Protein AF-A8Y2D6-F1 (afdb_monomer_lite)

InterPro domains:
  IPR010695 Fas apoptotic inhibitory molecule 1 [PF06905] (280-312)
  IPR010695 Fas apoptotic inhibitory molecule 1 [PF06905] (313-385)
  IPR010695 Fas apoptotic inhibitory molecule 1 [PTHR13088] (34-388)
  IPR032675 Leucine-rich repeat domain superfamily [G3DSA:3.80.10.10] (4-264)
  IPR038513 FAIM1 domain superfamily [G3DSA:2.40.128.180] (277-313)
  IPR038513 FAIM1 domain superfamily [G3DSA:2.40.128.180] (314-345)
  IPR038513 FAIM1 domain superfamily [G3DSA:2.40.128.180] (352-388)

Radius of gyration: 29.2 Å; chains: 1; bounding box: 68×66×88 Å

Structure (mmCIF, N/CA/C/O backbone):
data_AF-A8Y2D6-F1
#
_entry.id   AF-A8Y2D6-F1
#
loop_
_atom_site.group_PDB
_atom_site.id
_atom_site.type_symbol
_atom_site.label_atom_id
_atom_site.label_alt_id
_atom_site.label_comp_id
_atom_site.label_asym_id
_atom_site.label_entity_id
_atom_site.label_seq_id
_atom_site.pdbx_PDB_ins_code
_atom_site.Cartn_x
_atom_site.Cartn_y
_atom_site.Cartn_z
_atom_site.occupancy
_atom_site.B_iso_or_equiv
_atom_site.auth_seq_id
_atom_site.auth_comp_id
_atom_site.auth_asym_id
_atom_site.auth_atom_id
_atom_site.pdbx_PDB_model_num
ATOM 1 N N . MET A 1 1 ? -40.046 6.195 -6.723 1.00 42.06 1 MET A N 1
ATOM 2 C CA . MET A 1 1 ? -39.097 5.073 -6.586 1.00 42.06 1 MET A CA 1
ATOM 3 C C . MET A 1 1 ? -38.700 5.019 -5.131 1.00 42.06 1 MET A C 1
ATOM 5 O O . MET A 1 1 ? -37.934 5.872 -4.694 1.00 42.06 1 MET A O 1
ATOM 9 N N . ASP A 1 2 ? -39.287 4.095 -4.380 1.00 49.19 2 ASP A N 1
ATOM 10 C CA . ASP A 1 2 ? -38.869 3.849 -3.005 1.00 49.19 2 ASP A CA 1
ATOM 11 C C . ASP A 1 2 ? -37.436 3.321 -3.030 1.00 49.19 2 ASP A C 1
ATOM 13 O O . ASP A 1 2 ? -37.131 2.351 -3.727 1.00 49.19 2 ASP A O 1
ATOM 17 N N . LYS A 1 3 ? -36.530 4.010 -2.330 1.00 53.12 3 LYS A N 1
ATOM 18 C CA . LYS A 1 3 ? -35.171 3.511 -2.118 1.00 53.12 3 LYS A CA 1
ATOM 19 C C . LYS A 1 3 ? -35.304 2.185 -1.380 1.00 53.12 3 LYS A C 1
ATOM 21 O O . LYS A 1 3 ? -35.726 2.173 -0.227 1.00 53.12 3 LYS A O 1
ATOM 26 N N . ILE A 1 4 ? -34.939 1.088 -2.037 1.00 55.44 4 ILE A N 1
ATOM 27 C CA . ILE A 1 4 ? -34.715 -0.193 -1.371 1.00 55.44 4 ILE A CA 1
ATOM 28 C C . ILE A 1 4 ? -33.608 0.062 -0.344 1.00 55.44 4 ILE A C 1
ATOM 30 O O . ILE A 1 4 ? -32.450 0.267 -0.705 1.00 55.44 4 ILE A O 1
ATOM 34 N N . VAL A 1 5 ? -33.982 0.160 0.930 1.00 65.94 5 VAL A N 1
ATOM 35 C CA . VAL A 1 5 ? -33.025 0.299 2.026 1.00 65.94 5 VAL A CA 1
ATOM 36 C C . VAL A 1 5 ? -32.521 -1.099 2.338 1.00 65.94 5 VAL A C 1
ATOM 38 O O . VAL A 1 5 ? -33.260 -1.929 2.864 1.00 65.94 5 VAL A O 1
ATOM 41 N N . THR A 1 6 ? -31.267 -1.369 1.993 1.00 72.50 6 THR A N 1
ATOM 42 C CA . THR A 1 6 ? -30.584 -2.589 2.422 1.00 72.50 6 THR A CA 1
ATOM 43 C C . THR A 1 6 ? -30.516 -2.596 3.947 1.00 72.50 6 THR A C 1
ATOM 45 O O . THR A 1 6 ? -30.062 -1.624 4.558 1.00 72.50 6 THR A O 1
ATOM 48 N N . LEU A 1 7 ? -31.006 -3.668 4.572 1.00 78.81 7 LEU A N 1
ATOM 49 C CA . LEU A 1 7 ? -30.973 -3.809 6.023 1.00 78.81 7 LEU A CA 1
ATOM 50 C C . LEU A 1 7 ? -29.510 -3.903 6.481 1.00 78.81 7 LEU A C 1
ATOM 52 O O . LEU A 1 7 ? -28.763 -4.743 5.981 1.00 78.81 7 LEU A O 1
ATOM 56 N N . LYS A 1 8 ? -29.107 -3.050 7.426 1.00 83.25 8 LYS A N 1
ATOM 57 C CA . LYS A 1 8 ? -27.798 -3.164 8.080 1.00 83.25 8 LYS A CA 1
ATOM 58 C C . LYS A 1 8 ? -27.730 -4.443 8.908 1.00 83.25 8 LYS A C 1
ATOM 60 O O . LYS A 1 8 ? -28.755 -4.920 9.405 1.00 83.25 8 LYS A O 1
ATOM 65 N N . SER A 1 9 ? -26.527 -4.980 9.086 1.00 87.50 9 SER A N 1
ATOM 66 C CA . SER A 1 9 ? -26.331 -6.130 9.969 1.00 87.50 9 SER A CA 1
ATOM 67 C C . SER A 1 9 ? -26.685 -5.773 11.421 1.00 87.50 9 SER A C 1
ATOM 69 O O . SER A 1 9 ? -26.609 -4.613 11.835 1.00 87.50 9 SER A O 1
ATOM 71 N N . LEU A 1 10 ? -27.058 -6.770 12.233 1.00 86.88 10 LEU A N 1
ATOM 72 C CA . LEU A 1 10 ? -27.317 -6.545 13.663 1.00 86.88 10 LEU A CA 1
ATOM 73 C C . LEU A 1 10 ? -26.086 -5.968 14.381 1.00 86.88 10 LEU A C 1
ATOM 75 O O . LEU A 1 10 ? -26.247 -5.126 15.263 1.00 86.88 10 LEU A O 1
ATOM 79 N N . LYS A 1 11 ? -24.874 -6.368 13.965 1.00 87.38 11 LYS A N 1
ATOM 80 C CA . LYS A 1 11 ? -23.608 -5.817 14.472 1.00 87.38 11 LYS A CA 1
ATOM 81 C C . LYS A 1 11 ? -23.520 -4.314 14.198 1.00 87.38 11 LYS A C 1
ATOM 83 O O . LYS A 1 11 ? -23.340 -3.533 15.126 1.00 87.38 11 LYS A O 1
ATOM 88 N N . GLU A 1 12 ? -23.720 -3.900 12.947 1.00 84.94 12 GLU A N 1
ATOM 89 C CA . GLU A 1 12 ? -23.679 -2.482 12.560 1.00 84.94 12 GLU A CA 1
ATOM 90 C C . GLU A 1 12 ? -24.721 -1.645 13.306 1.00 84.94 12 GLU A C 1
ATOM 92 O O . GLU A 1 12 ? -24.427 -0.539 13.759 1.00 84.94 12 GLU A O 1
ATOM 97 N N . LEU A 1 13 ? -25.943 -2.166 13.461 1.00 87.75 13 LEU A N 1
ATOM 98 C CA . LEU A 1 13 ? -26.998 -1.480 14.207 1.00 87.75 13 LEU A CA 1
ATOM 99 C C . LEU A 1 13 ? -26.642 -1.321 15.689 1.00 87.75 13 LEU A C 1
ATOM 101 O O . LEU A 1 13 ? -26.887 -0.256 16.257 1.00 87.75 13 LEU A O 1
ATOM 105 N N . ALA A 1 14 ? -26.052 -2.347 16.306 1.00 88.69 14 ALA A N 1
ATOM 106 C CA . ALA A 1 14 ? -25.609 -2.292 17.694 1.00 88.69 14 ALA A CA 1
ATOM 107 C C . ALA A 1 14 ? -24.503 -1.246 17.898 1.00 88.69 14 ALA A C 1
ATOM 109 O O . ALA A 1 14 ? -24.582 -0.458 18.841 1.00 88.69 14 ALA A O 1
ATOM 110 N N . ILE A 1 15 ? -23.521 -1.182 16.995 1.00 88.50 15 ILE A N 1
ATOM 111 C CA . ILE A 1 15 ? -22.441 -0.184 17.038 1.00 88.50 15 ILE A CA 1
ATOM 112 C C . ILE A 1 15 ? -23.008 1.230 16.896 1.00 88.50 15 ILE A C 1
ATOM 114 O O . ILE A 1 15 ? -22.727 2.087 17.731 1.00 88.50 15 ILE A O 1
ATOM 118 N N . LEU A 1 16 ? -23.879 1.466 15.909 1.00 88.62 16 LEU A N 1
ATOM 119 C CA . LEU A 1 16 ? -24.528 2.769 15.711 1.00 88.62 16 LEU A CA 1
ATOM 120 C C . LEU A 1 16 ? -25.303 3.219 16.952 1.00 88.62 16 LEU A C 1
ATOM 122 O O . LEU A 1 16 ? -25.159 4.352 17.409 1.00 88.62 16 LEU A O 1
ATOM 126 N N . LYS A 1 17 ? -26.107 2.320 17.530 1.00 89.75 17 LYS A N 1
ATOM 127 C CA . LYS A 1 17 ? -26.878 2.618 18.744 1.00 89.75 17 LYS A CA 1
ATOM 128 C C . LYS A 1 17 ? -25.982 2.868 19.952 1.00 89.75 17 LYS A C 1
ATOM 130 O O . LYS A 1 17 ? -26.306 3.723 20.775 1.00 89.75 17 LYS A O 1
ATOM 135 N N . SER A 1 18 ? -24.855 2.169 20.040 1.00 90.38 18 SER A N 1
ATOM 136 C CA . SER A 1 18 ? -23.877 2.361 21.111 1.00 90.38 18 SER A CA 1
ATOM 137 C C . SER A 1 18 ? -23.167 3.709 20.977 1.00 90.38 18 SER A C 1
ATOM 139 O O . SER A 1 18 ? -23.034 4.416 21.972 1.00 90.38 18 SER A O 1
ATOM 141 N N . ALA A 1 19 ? -22.802 4.125 19.760 1.00 88.69 19 ALA A N 1
ATOM 142 C CA . ALA A 1 19 ? -22.221 5.444 19.507 1.00 88.69 19 ALA A CA 1
ATOM 143 C C . ALA A 1 19 ? -23.198 6.568 19.892 1.00 88.69 19 ALA A C 1
ATOM 145 O O . ALA A 1 19 ? -22.827 7.487 20.623 1.00 88.69 19 ALA A O 1
ATOM 146 N N . GLU A 1 20 ? -24.471 6.460 19.486 1.00 88.19 20 GLU A N 1
ATOM 147 C CA . GLU A 1 20 ? -25.528 7.406 19.878 1.00 88.19 20 GLU A CA 1
ATOM 148 C C . GLU A 1 20 ? -25.687 7.494 21.407 1.00 88.19 20 GLU A C 1
ATOM 150 O O . GLU A 1 20 ? -25.809 8.589 21.964 1.00 88.19 20 GLU A O 1
ATOM 155 N N . ALA A 1 21 ? -25.697 6.348 22.095 1.00 89.44 21 ALA A N 1
ATOM 156 C CA . ALA A 1 21 ? -25.827 6.291 23.548 1.00 89.44 21 ALA A CA 1
ATOM 157 C C . ALA A 1 21 ? -24.596 6.884 24.255 1.00 89.44 21 ALA A C 1
ATOM 159 O O . ALA A 1 21 ? -24.742 7.632 25.225 1.00 89.44 21 ALA A O 1
ATOM 160 N N . PHE A 1 22 ? -23.389 6.612 23.751 1.00 88.00 22 PHE A N 1
ATOM 161 C CA . PHE A 1 22 ? -22.145 7.164 24.287 1.00 88.00 22 PHE A CA 1
ATOM 162 C C . PHE A 1 22 ? -22.084 8.689 24.120 1.00 88.00 22 PHE A C 1
ATOM 164 O O . PHE A 1 22 ? -21.691 9.412 25.040 1.00 88.00 22 PHE A O 1
ATOM 171 N N . GLN A 1 23 ? -22.528 9.207 22.972 1.00 84.69 23 GLN A N 1
ATOM 172 C CA . GLN A 1 23 ? -22.612 10.649 22.728 1.00 84.69 23 GLN A CA 1
ATOM 173 C C . GLN A 1 23 ? -23.565 11.351 23.692 1.00 84.69 23 GLN A C 1
ATOM 175 O O . GLN A 1 23 ? -23.246 12.426 24.195 1.00 84.69 23 GLN A O 1
ATOM 180 N N . LYS A 1 24 ? -24.704 10.720 23.993 1.00 87.25 24 LYS A N 1
ATOM 181 C CA . LYS A 1 24 ? -25.685 11.210 24.972 1.00 87.25 24 LYS A CA 1
ATOM 182 C C . LYS A 1 24 ? -25.255 10.987 26.427 1.00 87.25 24 LYS A C 1
ATOM 184 O O . LYS A 1 24 ? -26.062 11.218 27.325 1.00 87.25 24 LYS A O 1
ATOM 189 N N . SER A 1 25 ? -24.029 10.513 26.665 1.00 86.69 25 SER A N 1
ATOM 190 C CA . SER A 1 25 ? -23.502 10.168 27.991 1.00 86.69 25 SER A CA 1
ATOM 191 C C . SER A 1 25 ? -24.373 9.151 28.745 1.00 86.69 25 SER A C 1
ATOM 193 O O . SER A 1 25 ? -24.434 9.163 29.970 1.00 86.69 25 SER A O 1
ATOM 195 N N . GLN A 1 26 ? -25.072 8.276 28.015 1.00 88.50 26 GLN A N 1
ATOM 196 C CA . GLN A 1 26 ? -25.949 7.248 28.588 1.00 88.50 26 GLN A CA 1
ATOM 197 C C . GLN A 1 26 ? -25.194 5.966 28.941 1.00 88.50 26 GLN A C 1
ATOM 199 O O . GLN A 1 26 ? -25.689 5.159 29.723 1.00 88.50 26 GLN A O 1
ATOM 204 N N . ILE A 1 27 ? -24.012 5.773 28.355 1.00 86.81 27 ILE A N 1
ATOM 205 C CA . ILE A 1 27 ? -23.152 4.616 28.590 1.00 86.81 27 ILE A CA 1
ATOM 206 C C . ILE A 1 27 ? -21.699 5.056 28.774 1.00 86.81 27 ILE A C 1
ATOM 208 O O . ILE A 1 27 ? -21.283 6.099 28.270 1.00 86.81 27 ILE A O 1
ATOM 212 N N . GLN A 1 28 ? -20.932 4.212 29.458 1.00 84.62 28 GLN A N 1
ATOM 213 C CA . GLN A 1 28 ? -19.470 4.210 29.448 1.00 84.62 28 GLN A CA 1
ATOM 214 C C . GLN A 1 28 ? -18.995 2.922 28.779 1.00 84.62 28 GLN A C 1
ATOM 216 O O . GLN A 1 28 ? -19.710 1.917 28.793 1.00 84.62 28 GLN A O 1
ATOM 221 N N . ILE A 1 29 ? -17.799 2.950 28.205 1.00 83.31 29 ILE A N 1
ATOM 222 C CA . ILE A 1 29 ? -17.162 1.802 27.566 1.00 83.31 29 ILE A CA 1
ATOM 223 C C . ILE A 1 29 ? -16.024 1.368 28.491 1.00 83.31 29 ILE A C 1
ATOM 225 O O . ILE A 1 29 ? -14.977 2.013 28.520 1.00 83.31 29 ILE A O 1
ATOM 229 N N . PRO A 1 30 ? -16.204 0.304 29.294 1.00 76.12 30 PRO A N 1
ATOM 230 C CA . PRO A 1 30 ? -15.144 -0.149 30.178 1.00 76.12 30 PRO A CA 1
ATOM 231 C C . PRO A 1 30 ? -13.952 -0.660 29.365 1.00 76.12 30 PRO A C 1
ATOM 233 O O . PRO A 1 30 ? -14.127 -1.353 28.357 1.00 76.12 30 PRO A O 1
ATOM 236 N N . ALA A 1 31 ? -12.742 -0.377 29.845 1.00 75.62 31 ALA A N 1
ATOM 237 C CA . ALA A 1 31 ? -11.515 -0.860 29.226 1.00 75.62 31 ALA A CA 1
ATOM 238 C C . ALA A 1 31 ? -11.544 -2.391 29.032 1.00 75.62 31 ALA A C 1
ATOM 240 O O . ALA A 1 31 ? -11.949 -3.144 29.921 1.00 75.62 31 ALA A O 1
ATOM 241 N N . GLY A 1 32 ? -11.127 -2.850 27.849 1.00 77.31 32 GLY A N 1
ATOM 242 C CA . GLY A 1 32 ? -11.035 -4.275 27.511 1.00 77.31 32 GLY A CA 1
ATOM 243 C C . GLY A 1 32 ? -12.366 -4.984 27.233 1.00 77.31 32 GLY A C 1
ATOM 244 O O . GLY A 1 32 ? -12.372 -6.205 27.092 1.00 77.31 32 GLY A O 1
ATOM 245 N N . LYS A 1 33 ? -13.498 -4.265 27.163 1.00 84.88 33 LYS A N 1
ATOM 246 C CA . LYS A 1 33 ? -14.797 -4.859 26.786 1.00 84.88 33 LYS A CA 1
ATOM 247 C C . LYS A 1 33 ? -15.031 -4.963 25.286 1.00 84.88 33 LYS A C 1
ATOM 249 O O . LYS A 1 33 ? -15.817 -5.812 24.879 1.00 84.88 33 LYS A O 1
ATOM 254 N N . LEU A 1 34 ? -14.380 -4.111 24.505 1.00 86.56 34 LEU A N 1
ATOM 255 C CA . LEU A 1 34 ? -14.413 -4.146 23.049 1.00 86.56 34 LEU A CA 1
ATOM 256 C C . LEU A 1 34 ? -13.089 -4.704 22.535 1.00 86.56 34 LEU A C 1
ATOM 258 O O . LEU A 1 34 ? -12.034 -4.412 23.105 1.00 86.56 34 LEU A O 1
ATOM 262 N N . THR A 1 35 ? -13.152 -5.476 21.453 1.00 89.75 35 THR A N 1
ATOM 263 C CA . THR A 1 35 ? -11.973 -5.762 20.624 1.00 89.75 35 THR A CA 1
ATOM 264 C C . THR A 1 35 ? -11.423 -4.466 20.018 1.00 89.75 35 THR A C 1
ATOM 266 O O . THR A 1 35 ? -12.117 -3.446 19.988 1.00 89.75 35 THR A O 1
ATOM 269 N N . ASN A 1 36 ? -10.181 -4.480 19.526 1.00 89.25 36 ASN A N 1
ATOM 270 C CA . ASN A 1 36 ? -9.583 -3.299 18.894 1.00 89.25 36 ASN A CA 1
ATOM 271 C C . ASN A 1 36 ? -10.408 -2.844 17.679 1.00 89.25 36 ASN A C 1
ATOM 273 O O . ASN A 1 36 ? -10.658 -1.652 17.510 1.00 89.25 36 ASN A O 1
ATOM 277 N N . GLU A 1 37 ? -10.885 -3.794 16.873 1.00 89.62 37 GLU A N 1
ATOM 278 C CA . GLU A 1 37 ? -11.746 -3.543 15.720 1.00 89.62 37 GLU A CA 1
ATOM 279 C C . GLU A 1 37 ? -13.065 -2.886 16.134 1.00 89.62 37 GLU A C 1
ATOM 281 O O . GLU A 1 37 ? -13.432 -1.856 15.579 1.00 89.62 37 GLU A O 1
ATOM 286 N N . GLU A 1 38 ? -13.753 -3.421 17.146 1.00 90.00 38 GLU A N 1
ATOM 287 C CA . GLU A 1 38 ? -14.998 -2.828 17.649 1.00 90.00 38 GLU A CA 1
ATOM 288 C C . GLU A 1 38 ? -14.775 -1.441 18.267 1.00 90.00 38 GLU A C 1
ATOM 290 O O . GLU A 1 38 ? -15.635 -0.572 18.133 1.00 90.00 38 GLU A O 1
ATOM 295 N N . ASN A 1 39 ? -13.633 -1.218 18.929 1.00 90.62 39 ASN A N 1
ATOM 296 C CA . ASN A 1 39 ? -13.266 0.075 19.509 1.00 90.62 39 ASN A CA 1
ATOM 297 C C . ASN A 1 39 ? -13.107 1.140 18.409 1.00 90.62 39 ASN A C 1
ATOM 299 O O . ASN A 1 39 ? -13.708 2.212 18.498 1.00 90.62 39 ASN A O 1
ATOM 303 N N . ASN A 1 40 ? -12.373 0.803 17.342 1.00 90.62 40 ASN A N 1
ATOM 304 C CA . ASN A 1 40 ? -12.192 1.666 16.175 1.00 90.62 40 ASN A CA 1
ATOM 305 C C . ASN A 1 40 ? -13.522 1.897 15.430 1.00 90.62 40 ASN A C 1
ATOM 307 O O . ASN A 1 40 ? -13.887 3.045 15.187 1.00 90.62 40 ASN A O 1
ATOM 311 N N . GLU A 1 41 ? -14.283 0.833 15.125 1.00 90.25 41 GLU A N 1
ATOM 312 C CA . GLU A 1 41 ? -15.580 0.926 14.429 1.00 90.25 41 GLU A CA 1
ATOM 313 C C . GLU A 1 41 ? -16.559 1.825 15.197 1.00 90.25 41 GLU A C 1
ATOM 315 O O . GLU A 1 41 ? -17.234 2.668 14.605 1.00 90.25 41 GLU A O 1
ATOM 320 N N . LEU A 1 42 ? -16.629 1.676 16.524 1.00 89.75 42 LEU A N 1
ATOM 321 C CA . LEU A 1 42 ? -17.483 2.500 17.373 1.00 89.75 42 LEU A CA 1
ATOM 322 C C . LEU A 1 42 ? -17.061 3.970 17.352 1.00 89.75 42 LEU A C 1
ATOM 324 O O . LEU A 1 42 ? -17.930 4.835 17.241 1.00 89.75 42 LEU A O 1
ATOM 328 N N . PHE A 1 43 ? -15.757 4.249 17.438 1.00 88.81 43 PHE A N 1
ATOM 329 C CA . PHE A 1 43 ? -15.225 5.610 17.396 1.00 88.81 43 PHE A CA 1
ATOM 330 C C . PHE A 1 43 ? -15.531 6.304 16.063 1.00 88.81 43 PHE A C 1
ATOM 332 O O . PHE A 1 43 ? -15.957 7.457 16.054 1.00 88.81 43 PHE A O 1
ATOM 339 N N . GLU A 1 44 ? -15.402 5.596 14.938 1.00 87.56 44 GLU A N 1
ATOM 340 C CA . GLU A 1 44 ? -15.719 6.123 13.603 1.00 87.56 44 GLU A CA 1
ATOM 341 C C . GLU A 1 44 ? -17.200 6.508 13.437 1.00 87.56 44 GLU A C 1
ATOM 343 O O . GLU A 1 44 ? -17.524 7.404 12.654 1.00 87.56 44 GLU A O 1
ATOM 348 N N . GLN A 1 45 ? -18.112 5.873 14.186 1.00 86.75 45 GLN A N 1
ATOM 349 C CA . GLN A 1 45 ? -19.538 6.221 14.169 1.00 86.75 45 GLN A CA 1
ATOM 350 C C . GLN A 1 45 ? -19.884 7.455 15.013 1.00 86.75 45 GLN A C 1
ATOM 352 O O . GLN A 1 45 ? -21.046 7.863 15.024 1.00 86.75 45 GLN A O 1
ATOM 357 N N . ILE A 1 46 ? -18.929 8.058 15.724 1.00 84.00 46 ILE A N 1
ATOM 358 C CA . ILE A 1 46 ? -19.160 9.253 16.539 1.00 84.00 46 ILE A CA 1
ATOM 359 C C . ILE A 1 46 ? -19.015 10.499 15.643 1.00 84.00 46 ILE A C 1
ATOM 361 O O . ILE A 1 46 ? -17.900 10.834 15.243 1.00 84.00 46 ILE A O 1
ATOM 365 N N . PRO A 1 47 ? -20.109 11.229 15.321 1.00 67.00 47 PRO A N 1
ATOM 366 C CA . PRO A 1 47 ? -20.050 12.472 14.560 1.00 67.00 47 PRO A CA 1
ATOM 367 C C . PRO A 1 47 ? -18.962 13.454 15.016 1.00 67.00 47 PRO A C 1
ATOM 369 O O . PRO A 1 47 ? -18.797 13.705 16.208 1.00 67.00 47 PRO A O 1
ATOM 372 N N . ALA A 1 48 ? -18.314 14.095 14.037 1.00 60.41 48 ALA A N 1
ATOM 373 C CA . ALA A 1 48 ? -17.142 14.968 14.176 1.00 60.41 48 ALA A CA 1
ATOM 374 C C . ALA A 1 48 ? -17.349 16.295 14.950 1.00 60.41 48 ALA A C 1
ATOM 376 O O . ALA A 1 48 ? -16.527 17.208 14.854 1.00 60.41 48 ALA A O 1
ATOM 377 N N . HIS A 1 49 ? -18.436 16.447 15.708 1.00 56.53 49 HIS A N 1
ATOM 378 C CA . HIS A 1 49 ? -18.657 17.609 16.570 1.00 56.53 49 HIS A CA 1
ATOM 379 C C . HIS A 1 49 ? -17.908 17.424 17.897 1.00 56.53 49 HIS A C 1
ATOM 381 O O . HIS A 1 49 ? -18.501 17.207 18.951 1.00 56.53 49 HIS A O 1
ATOM 387 N N . PHE A 1 50 ? -16.580 17.478 17.826 1.00 63.09 50 PHE A N 1
ATOM 388 C CA . PHE A 1 50 ? -15.709 17.437 18.995 1.00 63.09 50 PHE A CA 1
ATOM 389 C C . PHE A 1 50 ? -15.743 18.791 19.724 1.00 63.09 50 PHE A C 1
ATOM 391 O O . PHE A 1 50 ? -15.473 19.832 19.124 1.00 63.09 50 PHE A O 1
ATOM 398 N N . SER A 1 51 ? -16.083 18.769 21.013 1.00 60.22 51 SER A N 1
ATOM 399 C CA . SER A 1 51 ? -15.865 19.862 21.968 1.00 60.22 51 SER A CA 1
ATOM 400 C C . SER A 1 51 ? -14.826 19.421 23.004 1.00 60.22 51 SER A C 1
ATOM 402 O O . SER A 1 51 ? -14.683 18.220 23.250 1.00 60.22 51 SER A O 1
ATOM 404 N N . ALA A 1 52 ? -14.145 20.373 23.648 1.00 57.97 52 ALA A N 1
ATOM 405 C CA . ALA A 1 52 ? -13.182 20.103 24.722 1.00 57.97 52 ALA A CA 1
ATOM 406 C C . ALA A 1 52 ? -13.770 19.252 25.868 1.00 57.97 52 ALA A C 1
ATOM 408 O O . ALA A 1 52 ? -13.076 18.431 26.455 1.00 57.97 52 ALA A O 1
ATOM 409 N N . GLU A 1 53 ? -15.074 19.374 26.144 1.00 61.34 53 GLU A N 1
ATOM 410 C CA . GLU A 1 53 ? -15.771 18.567 27.161 1.00 61.34 53 GLU A CA 1
ATOM 411 C C . GLU A 1 53 ? -15.824 17.068 26.823 1.00 61.34 53 GLU A C 1
ATOM 413 O O . GLU A 1 53 ? -15.970 16.230 27.711 1.00 61.34 53 GLU A O 1
ATOM 418 N N . ASN A 1 54 ? -15.696 16.706 25.545 1.00 76.75 54 ASN A N 1
ATOM 419 C CA . ASN A 1 54 ? -15.753 15.316 25.112 1.00 76.75 54 ASN A CA 1
ATOM 420 C C . ASN A 1 54 ? -14.367 14.660 25.020 1.00 76.75 54 ASN A C 1
ATOM 422 O O . ASN A 1 54 ? -14.308 13.434 25.049 1.00 76.75 54 ASN A O 1
ATOM 426 N N . SER A 1 55 ? -13.258 15.410 24.940 1.00 82.75 55 SER A N 1
ATOM 427 C CA . SER A 1 55 ? -11.936 14.808 24.698 1.00 82.75 55 SER A CA 1
ATOM 428 C C . SER A 1 55 ? -11.455 13.915 25.837 1.00 8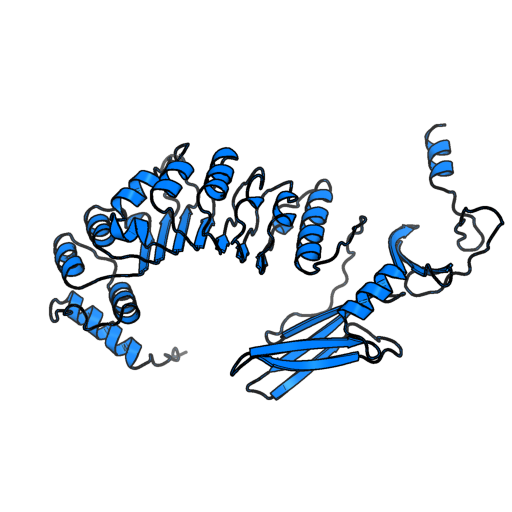2.75 55 SER A C 1
ATOM 430 O O . SER A 1 55 ? -10.956 12.825 25.577 1.00 82.75 55 SER A O 1
ATOM 432 N N . ASP A 1 56 ? -11.653 14.328 27.090 1.00 86.75 56 ASP A N 1
ATOM 433 C CA . ASP A 1 56 ? -11.215 13.541 28.252 1.00 86.75 56 ASP A CA 1
ATOM 434 C C . ASP A 1 56 ? -12.017 12.245 28.365 1.00 86.75 56 ASP A C 1
ATOM 436 O O . ASP A 1 56 ? -11.452 11.164 28.518 1.00 86.75 56 ASP A O 1
ATOM 440 N N . ARG A 1 57 ? -13.333 12.332 28.134 1.00 85.81 57 ARG A N 1
ATOM 441 C CA . ARG A 1 57 ? -14.204 11.157 28.086 1.00 85.81 57 ARG A CA 1
ATOM 442 C C . ARG A 1 57 ? -13.797 10.193 26.970 1.00 85.81 57 ARG A C 1
ATOM 444 O O . ARG A 1 57 ? -13.857 8.986 27.175 1.00 85.81 57 ARG A O 1
ATOM 451 N N . MET A 1 58 ? -13.376 10.690 25.803 1.00 87.12 58 MET A N 1
ATOM 452 C CA . MET A 1 58 ? -12.864 9.827 24.729 1.00 87.12 58 MET A CA 1
ATOM 453 C C . MET A 1 58 ? -11.591 9.102 25.161 1.00 87.12 58 MET A C 1
ATOM 455 O O . MET A 1 58 ? -11.500 7.890 24.999 1.00 87.12 58 MET A O 1
ATOM 459 N N . ILE A 1 59 ? -10.642 9.827 25.752 1.00 89.75 59 ILE A N 1
ATOM 460 C CA . ILE A 1 59 ? -9.361 9.272 26.207 1.00 89.75 59 ILE A CA 1
ATOM 461 C C . ILE A 1 59 ? -9.568 8.178 27.265 1.00 89.75 59 ILE A C 1
ATOM 463 O O . ILE A 1 59 ? -8.862 7.177 27.259 1.00 89.75 59 ILE A O 1
ATOM 467 N N . GLU A 1 60 ? -10.557 8.331 28.145 1.00 88.31 60 GLU A N 1
ATOM 468 C CA . GLU A 1 60 ? -10.874 7.333 29.175 1.00 88.31 60 GLU A CA 1
ATOM 469 C C . GLU A 1 60 ? -11.563 6.068 28.636 1.00 88.31 60 GLU A C 1
ATOM 471 O O . GLU A 1 60 ? -11.493 5.016 29.269 1.00 88.31 60 GLU A O 1
ATOM 476 N N . ASN A 1 61 ? -12.261 6.161 27.499 1.00 88.62 61 ASN A N 1
ATOM 477 C CA . ASN A 1 61 ? -13.156 5.103 27.011 1.00 88.62 61 ASN A CA 1
ATOM 478 C C . ASN A 1 61 ? -12.644 4.395 25.746 1.00 88.62 61 ASN A C 1
ATOM 480 O O . ASN A 1 61 ? -13.114 3.300 25.428 1.00 88.62 61 ASN A O 1
ATOM 484 N N . PHE A 1 62 ? -11.692 4.993 25.026 1.00 89.25 62 PHE A N 1
ATOM 485 C CA . PHE A 1 62 ? -11.159 4.460 23.774 1.00 89.25 62 PHE A CA 1
ATOM 486 C C . PHE A 1 62 ? -9.662 4.185 23.876 1.00 89.25 62 PHE A C 1
ATOM 488 O O . PHE A 1 62 ? -8.903 4.947 24.469 1.00 89.25 62 PHE A O 1
ATOM 495 N N . ASN A 1 63 ? -9.244 3.086 23.252 1.00 89.56 63 ASN A N 1
ATOM 496 C CA . ASN A 1 63 ? -7.843 2.765 23.023 1.00 89.56 63 ASN A CA 1
ATOM 497 C C . ASN A 1 63 ? -7.703 2.338 21.566 1.00 89.56 63 ASN A C 1
ATOM 499 O O . ASN A 1 63 ? -7.770 1.153 21.241 1.00 89.56 63 ASN A O 1
ATOM 503 N N . LEU A 1 64 ? -7.594 3.333 20.693 1.00 92.31 64 LEU A N 1
ATOM 504 C CA . LEU A 1 64 ? -7.612 3.121 19.256 1.00 92.31 64 LEU A CA 1
ATOM 505 C C . LEU A 1 64 ? -6.286 2.535 18.783 1.00 92.31 64 LEU A C 1
ATOM 507 O O . LEU A 1 64 ? -5.216 2.964 19.219 1.00 92.31 64 LEU A O 1
ATOM 511 N N . THR A 1 65 ? -6.376 1.604 17.837 1.00 95.50 65 THR A N 1
ATOM 512 C CA . THR A 1 65 ? -5.225 1.114 17.064 1.00 95.50 65 THR A CA 1
ATOM 513 C C . THR A 1 65 ? -5.178 1.719 15.667 1.00 95.50 65 THR A C 1
ATOM 515 O O . THR A 1 65 ? -4.141 1.650 15.010 1.00 95.50 65 THR A O 1
ATOM 518 N N . ARG A 1 66 ? -6.272 2.348 15.222 1.00 95.19 66 ARG A N 1
ATOM 519 C CA . ARG A 1 66 ? -6.358 3.057 13.949 1.00 95.19 66 ARG A CA 1
ATOM 520 C C . ARG A 1 66 ? -6.989 4.425 14.135 1.00 95.19 66 ARG A C 1
ATOM 522 O O . ARG A 1 66 ? -7.999 4.551 14.821 1.00 95.19 66 ARG A O 1
ATOM 529 N N . LEU A 1 67 ? -6.425 5.439 13.485 1.00 93.38 67 LEU A N 1
ATOM 530 C CA . LEU A 1 67 ? -7.015 6.773 13.471 1.00 93.38 67 LEU A CA 1
ATOM 531 C C . LEU A 1 67 ? -6.765 7.489 12.144 1.00 93.38 67 LEU A C 1
ATOM 533 O O . LEU A 1 67 ? -5.657 7.460 11.608 1.00 93.38 67 LEU A O 1
ATOM 537 N N . ILE A 1 68 ? -7.805 8.160 11.648 1.00 91.38 68 ILE A N 1
ATOM 538 C CA . ILE A 1 68 ? -7.763 9.003 10.453 1.00 91.38 68 ILE A CA 1
ATOM 539 C C . ILE A 1 68 ? -8.027 10.445 10.881 1.00 91.38 68 ILE A C 1
ATOM 541 O O . ILE A 1 68 ? -9.100 10.748 11.403 1.00 91.38 68 ILE A O 1
ATOM 545 N N . LEU A 1 69 ? -7.072 11.340 10.636 1.00 89.69 69 LEU A N 1
ATOM 546 C CA . LEU A 1 69 ? -7.219 12.776 10.869 1.00 89.69 69 LEU A CA 1
ATOM 547 C C . LEU A 1 69 ? -7.194 13.536 9.549 1.00 89.69 69 LEU A C 1
ATOM 549 O O . LEU A 1 69 ? -6.383 13.259 8.674 1.00 89.69 69 LEU A O 1
ATOM 553 N N . ASN A 1 70 ? -8.055 14.537 9.409 1.00 86.94 70 ASN A N 1
ATOM 554 C CA . ASN A 1 70 ? -8.067 15.460 8.276 1.00 86.94 70 ASN A CA 1
ATOM 555 C C . ASN A 1 70 ? -7.461 16.815 8.676 1.00 86.94 70 ASN A C 1
ATOM 557 O O . ASN A 1 70 ? -7.341 17.111 9.862 1.00 86.94 70 ASN A O 1
ATOM 561 N N . SER A 1 71 ? -7.174 17.705 7.715 1.00 82.62 71 SER A N 1
ATOM 562 C CA . SER A 1 71 ? -6.658 19.064 8.001 1.00 82.62 71 SER A CA 1
ATOM 563 C C . SER A 1 71 ? -7.450 19.795 9.097 1.00 82.62 71 SER A C 1
ATOM 565 O O . SER A 1 71 ? -6.873 20.400 9.996 1.00 82.62 71 SER A O 1
ATOM 567 N N . ARG A 1 72 ? -8.787 19.689 9.064 1.00 81.94 72 ARG A N 1
ATOM 568 C CA . ARG A 1 72 ? -9.701 20.339 10.024 1.00 81.94 72 ARG A CA 1
ATOM 569 C C . ARG A 1 72 ? -9.634 19.766 11.446 1.00 81.94 72 ARG A C 1
ATOM 571 O O . ARG A 1 72 ? -10.146 20.398 12.373 1.00 81.94 72 ARG A O 1
ATOM 578 N N . ASP A 1 73 ? -9.059 18.575 11.584 1.00 84.25 73 ASP A N 1
ATOM 579 C CA . ASP A 1 73 ? -8.977 17.804 12.822 1.00 84.25 73 ASP A CA 1
ATOM 580 C C . ASP A 1 73 ? -7.694 18.133 13.610 1.00 84.25 73 ASP A C 1
ATOM 582 O O . ASP A 1 73 ? -7.565 17.745 14.766 1.00 84.25 73 ASP A O 1
ATOM 586 N N . LEU A 1 74 ? -6.770 18.920 13.038 1.00 84.44 74 LEU A N 1
ATOM 587 C CA . LEU A 1 74 ? -5.536 19.393 13.684 1.00 84.44 74 LEU A CA 1
ATOM 588 C C . LEU A 1 74 ? -5.799 20.524 14.700 1.00 84.44 74 LEU A C 1
ATOM 590 O O . LEU A 1 74 ? -5.213 21.604 14.640 1.00 84.44 74 LEU A O 1
ATOM 594 N N . LYS A 1 75 ? -6.720 20.282 15.634 1.00 86.44 75 LYS A N 1
ATOM 595 C CA . LYS A 1 75 ? -7.086 21.176 16.742 1.00 86.44 75 LYS A CA 1
ATOM 596 C C . LYS A 1 75 ? -6.637 20.569 18.075 1.00 86.44 75 LYS A C 1
ATOM 598 O O . LYS A 1 75 ? -6.601 19.343 18.174 1.00 86.44 75 LYS A O 1
ATOM 603 N N . PRO A 1 76 ? -6.359 21.383 19.114 1.00 87.31 76 PRO A N 1
ATOM 604 C CA . PRO A 1 76 ? -5.808 20.898 20.383 1.00 87.31 76 PRO A CA 1
ATOM 605 C C . PRO A 1 76 ? -6.537 19.686 20.983 1.00 87.31 76 PRO A C 1
ATOM 607 O O . PRO A 1 76 ? -5.879 18.736 21.392 1.00 87.31 76 PRO A O 1
ATOM 610 N N . ASP A 1 77 ? -7.872 19.678 20.967 1.00 84.44 77 ASP A N 1
ATOM 611 C CA . ASP A 1 77 ? -8.677 18.607 21.574 1.00 84.44 77 ASP A CA 1
ATOM 612 C C . ASP A 1 77 ? -8.505 17.255 20.862 1.00 84.44 77 ASP A C 1
ATOM 614 O O . ASP A 1 77 ? -8.340 16.221 21.504 1.00 84.44 77 ASP A O 1
ATOM 618 N N . LEU A 1 78 ? -8.497 17.253 19.526 1.00 85.25 78 LEU A N 1
ATOM 619 C CA . LEU A 1 78 ? -8.325 16.035 18.727 1.00 85.25 78 LEU A CA 1
ATOM 620 C C . LEU A 1 78 ? -6.872 15.566 18.702 1.00 85.25 78 LEU A C 1
ATOM 622 O O . LEU A 1 78 ? -6.618 14.364 18.751 1.00 85.25 78 LEU A O 1
ATOM 626 N N . LEU A 1 79 ? -5.921 16.503 18.695 1.00 90.12 79 LEU A N 1
ATOM 627 C CA . LEU A 1 79 ? -4.506 16.182 18.865 1.00 90.12 79 LEU A CA 1
ATOM 628 C C . LEU A 1 79 ? -4.266 15.517 20.223 1.00 90.12 79 LEU A C 1
ATOM 630 O O . LEU A 1 79 ? -3.555 14.521 20.282 1.00 90.12 79 LEU A O 1
ATOM 634 N N . LYS A 1 80 ? -4.916 16.003 21.291 1.00 91.31 80 LYS A N 1
ATOM 635 C CA . LYS A 1 80 ? -4.863 15.387 22.623 1.00 91.31 80 LYS A CA 1
ATOM 636 C C . LYS A 1 80 ? -5.377 13.946 22.595 1.00 91.31 80 LYS A C 1
ATOM 638 O O . LYS A 1 80 ? -4.700 13.070 23.116 1.00 91.31 80 LYS A O 1
ATOM 643 N N . ILE A 1 81 ? -6.524 13.696 21.953 1.00 90.88 81 ILE A N 1
ATOM 644 C CA . ILE A 1 81 ? -7.077 12.339 21.795 1.00 90.88 81 ILE A CA 1
ATOM 645 C C . ILE A 1 81 ? -6.093 11.457 21.029 1.00 90.88 81 ILE A C 1
ATOM 647 O O . ILE A 1 81 ? -5.689 10.429 21.557 1.00 90.88 81 ILE A O 1
ATOM 651 N N . SER A 1 82 ? -5.665 11.874 19.831 1.00 93.19 82 SER A N 1
ATOM 652 C CA . SER A 1 82 ? -4.703 11.131 19.003 1.00 93.19 82 SER A CA 1
ATOM 653 C C . SER A 1 82 ? -3.438 10.782 19.787 1.00 93.19 82 SER A C 1
ATOM 655 O O . SER A 1 82 ? -2.995 9.634 19.776 1.00 93.19 82 SER A O 1
ATOM 657 N N . HIS A 1 83 ? -2.897 11.753 20.526 1.00 95.75 83 HIS A N 1
ATOM 658 C CA . HIS A 1 83 ? -1.702 11.575 21.340 1.00 95.75 83 HIS A CA 1
ATOM 659 C C . HIS A 1 83 ? -1.911 10.594 22.498 1.00 95.75 83 HIS A C 1
ATOM 661 O O . HIS A 1 83 ? -0.944 10.074 23.033 1.00 95.75 83 HIS A O 1
ATOM 667 N N . SER A 1 84 ? -3.135 10.301 22.918 1.00 94.69 84 SER A N 1
ATOM 668 C CA . SER A 1 84 ? -3.397 9.345 23.999 1.00 94.69 84 SER A CA 1
ATOM 669 C C . SER A 1 84 ? -3.635 7.908 23.519 1.00 94.69 84 SER A C 1
ATOM 671 O O . SER A 1 84 ? -3.775 7.025 24.359 1.00 94.69 84 SER A O 1
ATOM 673 N N . MET A 1 85 ? -3.659 7.651 22.207 1.00 93.81 85 MET A N 1
ATOM 674 C CA . MET A 1 85 ? -3.987 6.332 21.641 1.00 93.81 85 MET A CA 1
ATOM 675 C C . MET A 1 85 ? -2.758 5.446 21.404 1.00 93.81 85 MET A C 1
ATOM 677 O O . MET A 1 85 ? -1.638 5.941 21.306 1.00 93.81 85 MET A O 1
ATOM 681 N N . ASN A 1 86 ? -2.957 4.132 21.273 1.00 93.81 86 ASN A N 1
ATOM 682 C CA . ASN A 1 86 ? -1.900 3.155 20.982 1.00 93.81 86 ASN A CA 1
ATOM 683 C C . ASN A 1 86 ? -1.976 2.693 19.522 1.00 93.81 86 ASN A C 1
ATOM 685 O O . ASN A 1 86 ? -2.342 1.555 19.231 1.00 93.81 86 ASN A O 1
ATOM 689 N N . LEU A 1 87 ? -1.656 3.604 18.602 1.00 96.44 87 LEU A N 1
ATOM 690 C CA . LEU A 1 87 ? -1.915 3.412 17.178 1.00 96.44 87 LEU A CA 1
ATOM 691 C C . LEU A 1 87 ? -0.909 2.444 16.535 1.00 96.44 87 LEU A C 1
ATOM 693 O O . LEU A 1 87 ? 0.303 2.537 16.739 1.00 96.44 87 LEU A O 1
ATOM 697 N N . GLU A 1 88 ? -1.432 1.556 15.694 1.00 97.12 88 GLU A N 1
ATOM 698 C CA . GLU A 1 88 ? -0.683 0.718 14.752 1.00 97.12 88 GLU A CA 1
ATOM 699 C C . GLU A 1 88 ? -0.863 1.214 13.307 1.00 97.12 88 GLU A C 1
ATOM 701 O O . GLU A 1 88 ? 0.077 1.127 12.515 1.00 97.12 88 GLU A O 1
ATOM 706 N N . ASP A 1 89 ? -2.017 1.813 12.996 1.00 97.62 89 ASP A N 1
ATOM 707 C CA . ASP A 1 89 ? -2.345 2.422 11.709 1.00 97.62 89 ASP A CA 1
ATOM 708 C C . ASP A 1 89 ? -2.706 3.907 11.888 1.00 97.62 89 ASP A C 1
ATOM 710 O O . ASP A 1 89 ? -3.595 4.258 12.667 1.00 97.62 89 ASP A O 1
ATOM 714 N N . PHE A 1 90 ? -2.063 4.802 11.141 1.00 96.94 90 PHE A N 1
ATOM 715 C CA . PHE A 1 90 ? -2.380 6.229 11.188 1.00 96.94 90 PHE A CA 1
ATOM 716 C C . PHE A 1 90 ? -2.481 6.833 9.791 1.00 96.94 90 PHE A C 1
ATOM 718 O O . PHE A 1 90 ? -1.597 6.645 8.954 1.00 96.94 90 PHE A O 1
ATOM 725 N N . GLU A 1 91 ? -3.548 7.589 9.549 1.00 94.81 91 GLU A N 1
ATOM 726 C CA . GLU A 1 91 ? -3.773 8.304 8.295 1.00 94.81 91 GLU A CA 1
ATOM 727 C C . GLU A 1 91 ? -3.955 9.799 8.554 1.00 94.81 91 GLU A C 1
ATOM 729 O O . GLU A 1 91 ? -4.776 10.214 9.372 1.00 94.81 91 GLU A O 1
ATOM 734 N N . LEU A 1 92 ? -3.190 10.612 7.829 1.00 91.75 92 LEU A N 1
ATOM 735 C CA . LEU A 1 92 ? -3.252 12.063 7.884 1.00 91.75 92 LEU A CA 1
ATOM 736 C C . LEU A 1 92 ? -3.612 12.632 6.507 1.00 91.75 92 LEU A C 1
ATOM 738 O O . LEU A 1 92 ? -2.800 12.636 5.582 1.00 91.75 92 LEU A O 1
ATOM 742 N N . ASN A 1 93 ? -4.829 13.159 6.409 1.00 89.00 93 ASN A N 1
ATOM 743 C CA . ASN A 1 93 ? -5.446 13.673 5.193 1.00 89.00 93 ASN A CA 1
ATOM 744 C C . ASN A 1 93 ? -5.424 15.203 5.146 1.00 89.00 93 ASN A C 1
ATOM 746 O O . ASN A 1 93 ? -6.342 15.899 5.590 1.00 89.00 93 ASN A O 1
ATOM 750 N N . LEU A 1 94 ? -4.359 15.735 4.558 1.00 84.06 94 LEU A N 1
ATOM 751 C CA . LEU A 1 94 ? -4.098 17.153 4.358 1.00 84.06 94 LEU A CA 1
ATOM 752 C C . LEU A 1 94 ? -4.709 17.624 3.025 1.00 84.06 94 LEU A C 1
ATOM 754 O O . LEU A 1 94 ? -4.046 17.748 1.988 1.00 84.06 94 LEU A O 1
ATOM 758 N N . LYS A 1 95 ? -6.017 17.897 3.046 1.00 74.38 95 LYS A N 1
ATOM 759 C CA . LYS A 1 95 ? -6.730 18.503 1.911 1.00 74.38 95 LYS A CA 1
ATOM 760 C C . LYS A 1 95 ? -6.338 19.970 1.735 1.00 74.38 95 LYS A C 1
ATOM 762 O O . LYS A 1 95 ? -6.114 20.673 2.720 1.00 74.38 95 LYS A O 1
ATOM 767 N N . LYS A 1 96 ? -6.295 20.423 0.478 1.00 64.31 96 LYS A N 1
ATOM 768 C CA . LYS A 1 96 ? -6.007 21.803 0.069 1.00 64.31 96 LYS A CA 1
ATOM 769 C C . LYS A 1 96 ? -6.922 22.800 0.779 1.00 64.31 96 LYS A C 1
ATOM 771 O O . LYS A 1 96 ? -8.109 22.888 0.468 1.00 64.31 96 LYS A O 1
ATOM 776 N N . GLU A 1 97 ? -6.350 23.620 1.651 1.00 55.66 97 GLU A N 1
ATOM 777 C CA . GLU A 1 97 ? -6.968 24.887 2.026 1.00 55.66 97 GLU A CA 1
ATOM 778 C C . GLU A 1 97 ? -6.563 25.929 0.982 1.00 55.66 97 GLU A C 1
ATOM 780 O O . GLU A 1 97 ? -5.395 26.299 0.850 1.00 55.66 97 GLU A O 1
ATOM 785 N N . VAL A 1 98 ? -7.525 26.368 0.168 1.00 53.19 98 VAL A N 1
ATOM 786 C CA . VAL A 1 98 ? -7.303 27.478 -0.761 1.00 53.19 98 VAL A CA 1
ATOM 787 C C . VAL A 1 98 ? -7.146 28.731 0.089 1.00 53.19 98 VAL A C 1
ATOM 789 O O . VAL A 1 98 ? -8.128 29.275 0.588 1.00 53.19 98 VAL A O 1
ATOM 792 N N . THR A 1 99 ? -5.909 29.184 0.288 1.00 54.44 99 THR A N 1
ATOM 793 C CA . THR A 1 99 ? -5.695 30.490 0.913 1.00 54.44 99 THR A CA 1
ATOM 794 C C . THR A 1 99 ? -6.339 31.567 0.021 1.00 54.44 99 THR A C 1
ATOM 796 O O . THR A 1 99 ? -6.284 31.441 -1.208 1.00 54.44 99 THR A O 1
ATOM 799 N N . PRO A 1 100 ? -6.931 32.643 0.579 1.00 51.50 100 PRO A N 1
ATOM 800 C CA . PRO A 1 100 ? -7.618 33.683 -0.203 1.00 51.50 100 PRO A CA 1
ATOM 801 C C . PRO A 1 100 ? -6.744 34.344 -1.280 1.00 51.50 100 PRO A C 1
ATOM 803 O O . PRO A 1 100 ? -7.253 34.948 -2.218 1.00 51.50 100 PRO A O 1
ATOM 806 N N . PHE A 1 101 ? -5.423 34.213 -1.144 1.00 56.72 101 PHE A N 1
ATOM 807 C CA . PHE A 1 101 ? -4.411 34.796 -2.019 1.00 56.72 101 PHE A CA 1
ATOM 808 C C . PHE A 1 101 ? -3.677 33.754 -2.882 1.00 56.72 101 PHE A C 1
ATOM 810 O O . PHE A 1 101 ? -2.658 34.074 -3.488 1.00 56.72 101 PHE A O 1
ATOM 817 N N . GLY A 1 102 ? -4.150 32.501 -2.925 1.00 55.16 102 GLY A N 1
ATOM 818 C CA . GLY A 1 102 ? -3.587 31.448 -3.781 1.00 55.16 102 GLY A CA 1
ATOM 819 C C . GLY A 1 102 ? -2.176 30.974 -3.400 1.00 55.16 102 GLY A C 1
ATOM 820 O O . GLY A 1 102 ? -1.538 30.265 -4.176 1.00 55.16 102 GLY A O 1
ATOM 821 N N . GLY A 1 103 ? -1.673 31.345 -2.221 1.00 55.38 103 GLY A N 1
ATOM 822 C CA . GLY A 1 103 ? -0.370 30.915 -1.721 1.00 55.38 103 GLY A CA 1
ATOM 823 C C . GLY A 1 103 ? -0.404 29.489 -1.170 1.00 55.38 103 GLY A C 1
ATOM 824 O O . GLY A 1 103 ? -1.290 29.144 -0.388 1.00 55.38 103 GLY A O 1
ATOM 825 N N . VAL A 1 104 ? 0.590 28.678 -1.542 1.00 60.25 104 VAL A N 1
ATOM 826 C CA . VAL A 1 104 ? 0.862 27.373 -0.921 1.00 60.25 104 VAL A CA 1
ATOM 827 C C . VAL A 1 104 ? 1.669 27.599 0.357 1.00 60.25 104 VAL A C 1
ATOM 829 O O . VAL A 1 104 ? 2.815 28.052 0.295 1.00 60.25 104 VAL A O 1
ATOM 832 N N . THR A 1 105 ? 1.093 27.286 1.516 1.00 66.94 105 THR A N 1
ATOM 833 C CA . THR A 1 105 ? 1.807 27.310 2.797 1.00 66.94 105 THR A CA 1
ATOM 834 C C . THR A 1 105 ? 2.667 26.054 2.950 1.00 66.94 105 THR A C 1
ATOM 836 O O . THR A 1 105 ? 2.335 24.973 2.456 1.00 66.94 105 THR A O 1
ATOM 839 N N . LYS A 1 106 ? 3.827 26.200 3.603 1.00 77.31 106 LYS A N 1
ATOM 840 C CA . LYS A 1 106 ? 4.644 25.041 3.971 1.00 77.31 106 LYS A CA 1
ATOM 841 C C . LYS A 1 106 ? 4.024 24.358 5.186 1.00 77.31 106 LYS A C 1
ATOM 843 O O . LYS A 1 106 ? 3.670 25.048 6.137 1.00 77.31 106 LYS A O 1
ATOM 848 N N . PHE A 1 107 ? 3.942 23.033 5.168 1.00 82.75 107 PHE A N 1
ATOM 849 C CA . PHE A 1 107 ? 3.439 22.238 6.285 1.00 82.75 107 PHE A CA 1
ATOM 850 C C . PHE A 1 107 ? 4.595 21.551 7.020 1.00 82.75 107 PHE A C 1
ATOM 852 O O . PHE A 1 107 ? 5.465 20.933 6.399 1.00 82.75 107 PHE A O 1
ATOM 859 N N . ASP A 1 108 ? 4.620 21.671 8.345 1.00 86.12 108 ASP A N 1
ATOM 860 C CA . ASP A 1 108 ? 5.604 21.009 9.202 1.00 86.12 108 ASP A CA 1
ATOM 861 C C . ASP A 1 108 ? 5.069 19.642 9.650 1.00 86.12 108 ASP A C 1
ATOM 863 O O . ASP A 1 108 ? 4.506 19.483 10.736 1.00 86.12 108 ASP A O 1
ATOM 867 N N . LEU A 1 109 ? 5.212 18.658 8.758 1.00 88.25 109 LEU A N 1
ATOM 868 C CA . LEU A 1 109 ? 4.765 17.287 8.989 1.00 88.25 109 LEU A CA 1
ATOM 869 C C . LEU A 1 109 ? 5.377 16.663 10.259 1.00 88.25 109 LEU A C 1
ATOM 871 O O . LEU A 1 109 ? 4.610 16.102 11.041 1.00 88.25 109 LEU A O 1
ATOM 875 N N . 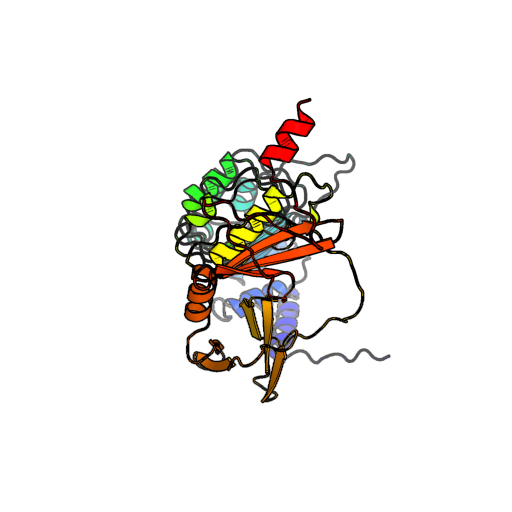PRO A 1 110 ? 6.699 16.749 10.514 1.00 91.56 110 PRO A N 1
ATOM 876 C CA . PRO A 1 110 ? 7.282 16.214 11.742 1.00 91.56 110 PRO A CA 1
ATOM 877 C C . PRO A 1 110 ? 6.650 16.778 13.013 1.00 91.56 110 PRO A C 1
ATOM 879 O O . PRO A 1 110 ? 6.313 16.006 13.909 1.00 91.56 110 PRO A O 1
ATOM 882 N N . THR A 1 111 ? 6.440 18.096 13.084 1.00 91.00 111 THR A N 1
ATOM 883 C CA . THR A 1 111 ? 5.812 18.724 14.254 1.00 91.00 111 THR A CA 1
ATOM 884 C C . THR A 1 111 ? 4.366 18.259 14.426 1.00 91.00 111 THR A C 1
ATOM 886 O O . THR A 1 111 ? 3.969 17.910 15.538 1.00 91.00 111 THR A O 1
ATOM 889 N N . ALA A 1 112 ? 3.593 18.179 13.339 1.00 91.00 112 ALA A N 1
ATOM 890 C CA . ALA A 1 112 ? 2.219 17.678 13.390 1.00 91.00 112 ALA A CA 1
ATOM 891 C C . ALA A 1 112 ? 2.158 16.218 13.873 1.00 91.00 112 ALA A C 1
ATOM 893 O O . ALA A 1 112 ? 1.370 15.889 14.758 1.00 91.00 112 ALA A O 1
ATOM 894 N N . LEU A 1 113 ? 3.029 15.345 13.357 1.00 93.81 113 LEU A N 1
ATOM 895 C CA . LEU A 1 113 ? 3.106 13.950 13.798 1.00 93.81 113 LEU A CA 1
ATOM 896 C C . LEU A 1 113 ? 3.573 13.828 15.250 1.00 93.81 113 LEU A C 1
ATOM 898 O O . LEU A 1 113 ? 3.042 13.005 15.985 1.00 93.81 113 LEU A O 1
ATOM 902 N N . LEU A 1 114 ? 4.515 14.660 15.698 1.00 95.12 114 LEU A N 1
ATOM 903 C CA . LEU A 1 114 ? 4.947 14.683 17.097 1.00 95.12 114 LEU A CA 1
ATOM 904 C C . LEU A 1 114 ? 3.796 15.062 18.044 1.00 95.12 114 LEU A C 1
ATOM 906 O O . LEU A 1 114 ? 3.707 14.531 19.149 1.00 95.12 114 LEU A O 1
ATOM 910 N N . GLN A 1 115 ? 2.904 15.953 17.606 1.00 94.38 115 GLN A N 1
ATOM 911 C CA . GLN A 1 115 ? 1.693 16.298 18.350 1.00 94.38 115 GLN A CA 1
ATOM 912 C C . GLN A 1 115 ? 0.657 15.168 18.324 1.00 94.38 115 GLN A C 1
ATOM 914 O O . GLN A 1 115 ? -0.001 14.945 19.332 1.00 94.38 115 GLN A O 1
ATOM 919 N N . CYS A 1 116 ? 0.538 14.428 17.218 1.00 94.69 116 CYS A N 1
ATOM 920 C CA . CYS A 1 116 ? -0.438 13.343 17.078 1.00 94.69 116 CYS A CA 1
ATOM 921 C C . CYS A 1 116 ? -0.009 12.024 17.739 1.00 94.69 116 CYS A C 1
ATOM 923 O O . CYS A 1 116 ? -0.875 11.249 18.132 1.00 94.69 116 CYS A O 1
ATOM 925 N N . LEU A 1 117 ? 1.295 11.732 17.821 1.00 96.62 117 LEU A N 1
ATOM 926 C CA . LEU A 1 117 ? 1.814 10.402 18.156 1.00 96.62 117 LEU A CA 1
ATOM 927 C C . LEU A 1 117 ? 2.609 10.417 19.469 1.00 96.62 117 LEU A C 1
ATOM 929 O O . LEU A 1 117 ? 3.653 11.068 19.577 1.00 96.62 117 LEU A O 1
ATOM 933 N N . ASN A 1 118 ? 2.169 9.634 20.455 1.00 97.12 118 ASN A N 1
ATOM 934 C CA . ASN A 1 118 ? 2.929 9.432 21.692 1.00 97.12 118 ASN A CA 1
ATOM 935 C C . ASN A 1 118 ? 4.165 8.531 21.504 1.00 97.12 118 ASN A C 1
ATOM 937 O O . ASN A 1 118 ? 4.340 7.895 20.460 1.00 97.12 118 ASN A O 1
ATOM 941 N N . PRO A 1 119 ? 5.068 8.460 22.506 1.00 97.31 119 PRO A N 1
ATOM 942 C CA . PRO A 1 119 ? 6.259 7.619 22.436 1.00 97.31 119 PRO A CA 1
ATOM 943 C C . PRO A 1 119 ? 6.000 6.136 22.145 1.00 97.31 119 PRO A C 1
ATOM 945 O O . PRO A 1 119 ? 6.799 5.542 21.427 1.00 97.31 119 PRO A O 1
ATOM 948 N N . GLU A 1 120 ? 4.919 5.551 22.662 1.00 96.00 120 GLU A N 1
ATOM 949 C CA . GLU A 1 120 ? 4.605 4.130 22.470 1.00 96.00 120 GLU A CA 1
ATOM 950 C C . GLU A 1 120 ? 4.147 3.845 21.035 1.00 96.00 120 GLU A C 1
ATOM 952 O O . GLU A 1 120 ? 4.717 2.986 20.358 1.00 96.00 120 GLU A O 1
ATOM 957 N N . THR A 1 121 ? 3.202 4.642 20.537 1.00 97.44 121 THR A N 1
ATOM 958 C CA . THR A 1 121 ? 2.731 4.619 19.149 1.00 97.44 121 THR A CA 1
ATOM 959 C C . THR A 1 121 ? 3.892 4.760 18.173 1.00 97.44 121 THR A C 1
ATOM 961 O O . THR A 1 121 ? 4.028 3.959 17.258 1.00 97.44 121 THR A O 1
ATOM 964 N N . ARG A 1 122 ? 4.807 5.708 18.400 1.00 97.19 122 ARG A N 1
ATOM 965 C CA . ARG A 1 122 ? 5.994 5.914 17.548 1.00 97.19 122 ARG A CA 1
ATOM 966 C C . ARG A 1 122 ? 6.867 4.663 17.367 1.00 97.19 122 ARG A C 1
ATOM 968 O O . ARG A 1 122 ? 7.538 4.534 16.348 1.00 97.19 122 ARG A O 1
ATOM 975 N N . GLN A 1 123 ? 6.865 3.742 18.332 1.00 94.94 123 GLN A N 1
ATOM 976 C CA . GLN A 1 123 ? 7.619 2.487 18.245 1.00 94.94 123 GLN A CA 1
ATOM 977 C C . GLN A 1 123 ? 6.827 1.341 17.608 1.00 94.94 123 GLN A C 1
ATOM 979 O O . GLN A 1 123 ? 7.441 0.464 16.997 1.00 94.94 123 GLN A O 1
ATOM 984 N N . LYS A 1 124 ? 5.498 1.333 17.767 1.00 95.38 124 LYS A N 1
ATOM 985 C CA . LYS A 1 124 ? 4.613 0.245 17.319 1.00 95.38 124 LYS A CA 1
ATOM 986 C C . LYS A 1 124 ? 3.934 0.499 15.976 1.00 95.38 124 LYS A C 1
ATOM 988 O O . LYS A 1 124 ? 3.466 -0.463 15.374 1.00 95.38 124 LYS A O 1
ATOM 993 N N . LEU A 1 125 ? 3.882 1.751 15.517 1.00 97.81 125 LEU A N 1
ATOM 994 C CA . LEU A 1 125 ? 3.197 2.136 14.288 1.00 97.81 125 LEU A CA 1
ATOM 995 C C . LEU A 1 125 ? 3.725 1.322 13.100 1.00 97.81 125 LEU A C 1
ATOM 997 O O . LEU A 1 125 ? 4.923 1.324 12.807 1.00 97.81 125 LEU A O 1
ATOM 1001 N N . ARG A 1 126 ? 2.813 0.629 12.419 1.00 97.88 126 ARG A N 1
ATOM 1002 C CA . ARG A 1 126 ? 3.093 -0.242 11.274 1.00 97.88 126 ARG A CA 1
ATOM 1003 C C . ARG A 1 126 ? 2.746 0.442 9.968 1.00 97.88 126 ARG A C 1
ATOM 1005 O O . ARG A 1 126 ? 3.529 0.342 9.024 1.00 97.88 126 ARG A O 1
ATOM 1012 N N . THR A 1 127 ? 1.624 1.153 9.939 1.00 98.38 127 THR A N 1
ATOM 1013 C CA . THR A 1 127 ? 1.107 1.809 8.740 1.00 98.38 127 THR A CA 1
ATOM 1014 C C . THR A 1 127 ? 1.007 3.307 8.960 1.00 98.38 127 THR A C 1
ATOM 1016 O O . THR A 1 127 ? 0.398 3.768 9.926 1.00 98.38 127 THR A O 1
ATOM 1019 N N . LEU A 1 128 ? 1.574 4.071 8.031 1.00 97.75 128 LEU A N 1
ATOM 1020 C CA . LEU A 1 128 ? 1.418 5.516 7.974 1.00 97.75 128 LEU A CA 1
ATOM 1021 C C . LEU A 1 128 ? 1.003 5.921 6.566 1.00 97.75 128 LEU A C 1
ATOM 1023 O O . LEU A 1 128 ? 1.731 5.673 5.604 1.00 97.75 128 LEU A O 1
ATOM 1027 N N . LYS A 1 129 ? -0.143 6.588 6.458 1.00 95.12 129 LYS A N 1
ATOM 1028 C CA . LYS A 1 129 ? -0.629 7.175 5.212 1.00 95.12 129 LYS A CA 1
ATOM 1029 C C . LYS A 1 129 ? -0.710 8.688 5.338 1.00 95.12 129 LYS A C 1
ATOM 1031 O O . LYS A 1 129 ? -1.261 9.211 6.302 1.00 95.12 129 LYS A O 1
ATOM 1036 N N . ILE A 1 130 ? -0.138 9.392 4.371 1.00 91.00 130 ILE A N 1
ATOM 1037 C CA . ILE A 1 130 ? -0.125 10.849 4.309 1.00 91.00 130 ILE A CA 1
ATOM 1038 C C . ILE A 1 130 ? -0.638 11.267 2.936 1.00 91.00 130 ILE A C 1
ATOM 1040 O O . ILE A 1 130 ? 0.050 11.118 1.926 1.00 91.00 130 ILE A O 1
ATOM 1044 N N . GLU A 1 131 ? -1.838 11.831 2.915 1.00 86.00 131 GLU A N 1
ATOM 1045 C CA . GLU A 1 131 ? -2.415 12.457 1.731 1.00 86.00 131 GLU A CA 1
ATOM 1046 C C . GLU A 1 131 ? -2.203 13.959 1.829 1.00 86.00 131 GLU A C 1
ATOM 1048 O O . GLU A 1 131 ? -2.770 14.593 2.713 1.00 86.00 131 GLU A O 1
ATOM 1053 N N . ALA A 1 132 ? -1.393 14.557 0.957 1.00 76.56 132 ALA A N 1
ATOM 1054 C CA . ALA A 1 132 ? -1.098 15.983 1.057 1.00 76.56 132 ALA A CA 1
ATOM 1055 C C . ALA A 1 132 ? -1.280 16.706 -0.268 1.00 76.56 132 ALA A C 1
ATOM 1057 O O . ALA A 1 132 ? -0.324 17.167 -0.880 1.00 76.56 132 ALA A O 1
ATOM 1058 N N . SER A 1 133 ? -2.537 16.901 -0.667 1.00 70.50 133 SER A N 1
ATOM 1059 C CA . SER A 1 133 ? -2.858 17.692 -1.855 1.00 70.50 133 SER A CA 1
ATOM 1060 C C . SER A 1 133 ? -2.304 19.120 -1.725 1.00 70.50 133 SER A C 1
ATOM 1062 O O . SER A 1 133 ? -2.778 19.924 -0.921 1.00 70.50 133 SER A O 1
ATOM 1064 N N . THR A 1 134 ? -1.303 19.452 -2.544 1.00 63.28 134 THR A N 1
ATOM 1065 C CA . THR A 1 134 ? -0.746 20.807 -2.754 1.00 63.28 134 THR A CA 1
ATOM 1066 C C . THR A 1 134 ? 0.121 21.419 -1.643 1.00 63.28 134 THR A C 1
ATOM 1068 O O . THR A 1 134 ? 0.517 22.575 -1.786 1.00 63.28 134 THR A O 1
ATOM 1071 N N . HIS A 1 135 ? 0.484 20.690 -0.581 1.00 68.81 135 HIS A N 1
ATOM 1072 C CA . HIS A 1 135 ? 1.357 21.219 0.482 1.00 68.81 135 HIS A CA 1
ATOM 1073 C C . HIS A 1 135 ? 2.844 20.999 0.163 1.00 68.81 135 HIS A C 1
ATOM 1075 O O . HIS A 1 135 ? 3.233 19.947 -0.335 1.00 68.81 135 HIS A O 1
ATOM 1081 N N . ARG A 1 136 ? 3.710 21.969 0.495 1.00 72.81 136 ARG A N 1
ATOM 1082 C CA . ARG A 1 136 ? 5.169 21.739 0.514 1.00 72.81 136 ARG A CA 1
ATOM 1083 C C . ARG A 1 136 ? 5.614 21.429 1.932 1.00 72.81 136 ARG A C 1
ATOM 1085 O O . ARG A 1 136 ? 5.387 22.243 2.822 1.00 72.81 136 ARG A O 1
ATOM 1092 N N . PHE A 1 137 ? 6.306 20.321 2.150 1.00 80.06 137 PHE A N 1
ATOM 1093 C CA . PHE A 1 137 ? 6.904 20.073 3.456 1.00 80.06 137 PHE A CA 1
ATOM 1094 C C . PHE A 1 137 ? 8.156 20.917 3.694 1.00 80.06 137 PHE A C 1
ATOM 1096 O O . PHE A 1 137 ? 8.839 21.370 2.768 1.00 80.06 137 PHE A O 1
ATOM 1103 N N . VAL A 1 138 ? 8.432 21.180 4.971 1.00 83.25 138 VAL A N 1
ATOM 1104 C CA . VAL A 1 138 ? 9.684 21.812 5.395 1.00 83.25 138 VAL A CA 1
ATOM 1105 C C . VAL A 1 138 ? 10.853 20.900 5.013 1.00 83.25 138 VAL A C 1
ATOM 1107 O O . VAL A 1 138 ? 10.772 19.681 5.148 1.00 83.25 138 VAL A O 1
ATOM 1110 N N . ARG A 1 139 ? 11.957 21.480 4.523 1.00 84.50 139 ARG A N 1
ATOM 1111 C CA . ARG A 1 139 ? 13.145 20.701 4.138 1.00 84.50 139 ARG A CA 1
ATOM 1112 C C . ARG A 1 139 ? 13.626 19.838 5.302 1.00 84.50 139 ARG A C 1
ATOM 1114 O O . ARG A 1 139 ? 13.725 20.319 6.426 1.00 84.50 139 ARG A O 1
ATOM 1121 N N . GLY A 1 140 ? 13.986 18.592 5.004 1.00 86.94 140 GLY A N 1
ATOM 1122 C CA . GLY A 1 140 ? 14.501 17.660 6.011 1.00 86.94 140 GLY A CA 1
ATOM 1123 C C . GLY A 1 140 ? 13.412 16.931 6.799 1.00 86.94 140 GLY A C 1
ATOM 1124 O O . GLY A 1 140 ? 13.745 16.166 7.704 1.00 86.94 140 GLY A O 1
ATOM 1125 N N . TRP A 1 141 ? 12.135 17.097 6.430 1.00 91.06 141 TRP A N 1
ATOM 1126 C CA . TRP A 1 141 ? 11.018 16.379 7.050 1.00 91.06 141 TRP A CA 1
ATOM 1127 C C . TRP A 1 141 ? 11.231 14.864 7.056 1.00 91.06 141 TRP A C 1
ATOM 1129 O O . TRP A 1 141 ? 10.962 14.219 8.061 1.00 91.06 141 TRP A O 1
ATOM 1139 N N . ALA A 1 142 ? 11.775 14.304 5.970 1.00 93.00 142 ALA A N 1
ATOM 1140 C CA . ALA A 1 142 ? 11.981 12.868 5.828 1.00 93.00 142 ALA A CA 1
ATOM 1141 C C . ALA A 1 142 ? 12.900 12.298 6.915 1.00 93.00 142 ALA A C 1
ATOM 1143 O O . ALA A 1 142 ? 12.625 11.226 7.445 1.00 93.00 142 ALA A O 1
ATOM 1144 N N . GLN A 1 143 ? 13.964 13.016 7.289 1.00 95.25 143 GLN A N 1
ATOM 1145 C CA . GLN A 1 143 ? 14.881 12.561 8.335 1.00 95.25 143 GLN A CA 1
ATOM 1146 C C . GLN A 1 143 ? 14.174 12.483 9.688 1.00 95.25 143 GLN A C 1
ATOM 1148 O O . GLN A 1 143 ? 14.282 11.474 10.381 1.00 95.25 143 GLN A O 1
ATOM 1153 N N . GLN A 1 144 ? 13.434 13.532 10.046 1.00 95.12 144 GLN A N 1
ATOM 1154 C CA . GLN A 1 144 ? 12.706 13.576 11.312 1.00 95.12 144 GLN A CA 1
ATOM 1155 C C . GLN A 1 144 ? 11.555 12.569 11.326 1.00 95.12 144 GLN A C 1
ATOM 1157 O O . GLN A 1 144 ? 11.374 11.873 12.318 1.00 95.12 144 GLN A O 1
ATOM 1162 N N . LEU A 1 145 ? 10.835 12.413 10.211 1.00 94.75 145 LEU A N 1
ATOM 1163 C CA . LEU A 1 145 ? 9.815 11.379 10.061 1.00 94.75 145 LEU A CA 1
ATOM 1164 C C . LEU A 1 145 ? 10.402 9.994 10.347 1.00 94.75 145 LEU A C 1
ATOM 1166 O O . LEU A 1 145 ? 9.870 9.259 11.170 1.00 94.75 145 LEU A O 1
ATOM 1170 N N . CYS A 1 146 ? 11.523 9.654 9.709 1.00 95.62 146 CYS A N 1
ATOM 1171 C CA . CYS A 1 146 ? 12.149 8.347 9.890 1.00 95.62 146 CYS A CA 1
ATOM 1172 C C . CYS A 1 146 ? 12.625 8.109 11.331 1.00 95.62 146 CYS A C 1
ATOM 1174 O O . CYS A 1 146 ? 12.647 6.970 11.786 1.00 95.62 146 CYS A O 1
ATOM 1176 N N . GLN A 1 147 ? 12.998 9.169 12.054 1.00 95.25 147 GLN A N 1
ATOM 1177 C CA . GLN A 1 147 ? 13.329 9.093 13.481 1.00 95.25 147 GLN A CA 1
ATOM 1178 C C . GLN A 1 147 ? 12.086 8.916 14.361 1.00 95.25 147 GLN A C 1
ATOM 1180 O O . GLN A 1 147 ? 12.166 8.272 15.404 1.00 95.25 147 GLN A O 1
ATOM 1185 N N . LEU A 1 148 ? 10.948 9.490 13.957 1.00 96.44 148 LEU A N 1
ATOM 1186 C CA . LEU A 1 148 ? 9.685 9.381 14.683 1.00 96.44 148 LEU A CA 1
ATOM 1187 C C . LEU A 1 148 ? 9.038 8.004 14.529 1.00 96.44 148 LEU A C 1
ATOM 1189 O O . LEU A 1 148 ? 8.440 7.542 15.491 1.00 96.44 148 LEU A O 1
ATOM 1193 N N . VAL A 1 149 ? 9.144 7.364 13.360 1.00 96.50 149 VAL A N 1
ATOM 1194 C CA . VAL A 1 149 ? 8.483 6.078 13.056 1.00 96.50 149 VAL A CA 1
ATOM 1195 C C . VAL A 1 149 ? 9.460 5.059 12.438 1.00 96.50 149 VAL A C 1
ATOM 1197 O O . VAL A 1 149 ? 9.328 4.684 11.273 1.00 96.50 149 VAL A O 1
ATOM 1200 N N . PRO A 1 150 ? 10.479 4.597 13.188 1.00 95.88 150 PRO A N 1
ATOM 1201 C CA . PRO A 1 150 ? 11.583 3.807 12.630 1.00 95.88 150 PRO A CA 1
ATOM 1202 C C . PRO A 1 150 ? 11.203 2.375 12.213 1.00 95.88 150 PRO A C 1
ATOM 1204 O O . PRO A 1 150 ? 11.874 1.792 11.361 1.00 95.88 150 PRO A O 1
ATOM 1207 N N . ASN A 1 151 ? 10.140 1.804 12.793 1.00 95.69 151 ASN A N 1
ATOM 1208 C CA . ASN A 1 151 ? 9.736 0.401 12.600 1.00 95.69 151 ASN A CA 1
ATOM 1209 C C . ASN A 1 151 ? 8.601 0.221 11.578 1.00 95.69 151 ASN A C 1
ATOM 1211 O O . ASN A 1 151 ? 7.951 -0.824 11.546 1.00 95.69 151 ASN A O 1
ATOM 1215 N N . LEU A 1 152 ? 8.350 1.247 10.764 1.00 97.88 152 LEU A N 1
ATOM 1216 C CA . LEU A 1 152 ? 7.229 1.278 9.838 1.00 97.88 152 LEU A CA 1
ATOM 1217 C C . LEU A 1 152 ? 7.312 0.141 8.803 1.00 97.88 152 LEU A C 1
ATOM 1219 O O . LEU A 1 152 ? 8.373 -0.117 8.231 1.00 97.88 152 LEU A O 1
ATOM 1223 N N . GLN A 1 153 ? 6.177 -0.512 8.551 1.00 98.12 153 GLN A N 1
ATOM 1224 C CA . GLN A 1 153 ? 6.031 -1.621 7.601 1.00 98.12 153 GLN A CA 1
ATOM 1225 C C . GLN A 1 153 ? 5.354 -1.188 6.299 1.00 98.12 153 GLN A C 1
ATOM 1227 O O . GLN A 1 153 ? 5.655 -1.747 5.244 1.00 98.12 153 GLN A O 1
ATOM 1232 N N . SER A 1 154 ? 4.465 -0.198 6.367 1.00 98.44 154 SER A N 1
ATOM 1233 C CA . SER A 1 154 ? 3.747 0.358 5.227 1.00 98.44 154 SER A CA 1
ATOM 1234 C C . SER A 1 154 ? 3.769 1.882 5.277 1.00 98.44 154 SER A C 1
ATOM 1236 O O . SER A 1 154 ? 3.386 2.488 6.282 1.00 98.44 154 SER A O 1
ATOM 1238 N N . LEU A 1 155 ? 4.230 2.499 4.191 1.00 97.12 155 LEU A N 1
ATOM 1239 C CA . LEU A 1 155 ? 4.248 3.947 4.023 1.00 97.12 155 LEU A CA 1
ATOM 1240 C C . LEU A 1 155 ? 3.527 4.323 2.734 1.00 97.12 155 LEU A C 1
ATOM 1242 O O . LEU A 1 155 ? 3.947 3.908 1.659 1.00 97.12 155 LEU A O 1
ATOM 1246 N N . SER A 1 156 ? 2.498 5.158 2.845 1.00 93.62 156 SER A N 1
ATOM 1247 C CA . SER A 1 156 ? 1.825 5.776 1.703 1.00 93.62 156 SER A CA 1
ATOM 1248 C C . SER A 1 156 ? 1.986 7.282 1.778 1.00 93.62 156 SER A C 1
ATOM 1250 O O . SER A 1 156 ? 1.621 7.902 2.777 1.00 93.62 156 SER A O 1
ATOM 1252 N N . ILE A 1 157 ? 2.523 7.876 0.721 1.00 87.56 157 ILE A N 1
ATOM 1253 C CA . ILE A 1 157 ? 2.698 9.316 0.586 1.00 87.56 157 ILE A CA 1
ATOM 1254 C C . ILE A 1 157 ? 2.289 9.700 -0.833 1.00 87.56 157 ILE A C 1
ATOM 1256 O O . ILE A 1 157 ? 2.860 9.192 -1.789 1.00 87.56 157 ILE A O 1
ATOM 1260 N N . HIS A 1 158 ? 1.332 10.610 -0.988 1.00 81.75 158 HIS A N 1
ATOM 1261 C CA . HIS A 1 158 ? 0.845 11.004 -2.314 1.00 81.75 158 HIS A CA 1
ATOM 1262 C C . HIS A 1 158 ? 0.569 12.502 -2.442 1.00 81.75 158 HIS A C 1
ATOM 1264 O O . HIS A 1 158 ? 0.381 13.216 -1.452 1.00 81.75 158 HIS A O 1
ATOM 1270 N N . ASP A 1 159 ? 0.522 12.955 -3.699 1.00 72.50 159 ASP A N 1
ATOM 1271 C CA . ASP A 1 159 ? 0.071 14.286 -4.133 1.00 72.50 159 ASP A CA 1
ATOM 1272 C C . ASP A 1 159 ? 0.984 15.489 -3.796 1.00 72.50 159 ASP A C 1
ATOM 1274 O O . ASP A 1 159 ? 0.505 16.628 -3.710 1.00 72.50 159 ASP A O 1
ATOM 1278 N N . PHE A 1 160 ? 2.308 15.287 -3.676 1.00 74.75 160 PHE A N 1
ATOM 1279 C CA . PHE A 1 160 ? 3.282 16.393 -3.596 1.00 74.75 160 PHE A CA 1
ATOM 1280 C C . PHE A 1 160 ? 4.710 16.032 -4.084 1.00 74.75 160 PHE A C 1
ATOM 1282 O O . PHE A 1 160 ? 5.080 14.855 -4.120 1.00 74.75 160 PHE A O 1
ATOM 1289 N N . PRO A 1 161 ? 5.546 17.033 -4.448 1.00 72.19 161 PRO A N 1
ATOM 1290 C CA . PRO A 1 161 ? 6.929 16.815 -4.881 1.00 72.19 161 PRO A CA 1
ATOM 1291 C C . PRO A 1 161 ? 7.859 16.478 -3.710 1.00 72.19 161 PRO A C 1
ATOM 1293 O O . PRO A 1 161 ? 7.944 17.229 -2.735 1.00 72.19 161 PRO A O 1
ATOM 1296 N N . ILE A 1 162 ? 8.632 15.400 -3.840 1.00 81.25 162 ILE A N 1
ATOM 1297 C CA . ILE A 1 162 ? 9.647 15.003 -2.855 1.00 81.25 162 ILE A CA 1
ATOM 1298 C C . ILE A 1 162 ? 11.046 15.259 -3.404 1.00 81.25 162 ILE A C 1
ATOM 1300 O O . ILE A 1 162 ? 11.393 14.890 -4.527 1.00 81.25 162 ILE A O 1
ATOM 1304 N N . ALA A 1 163 ? 11.895 15.901 -2.603 1.00 84.06 163 ALA A N 1
ATOM 1305 C CA . ALA A 1 163 ? 13.258 16.163 -3.040 1.00 84.06 163 ALA A CA 1
ATOM 1306 C C . ALA A 1 163 ? 14.088 14.867 -3.074 1.00 84.06 163 ALA A C 1
ATOM 1308 O O . ALA A 1 163 ? 13.941 13.988 -2.224 1.00 84.06 163 ALA A O 1
ATOM 1309 N N . LYS A 1 164 ? 15.061 14.781 -3.995 1.00 85.44 164 LYS A N 1
ATOM 1310 C CA . LYS A 1 164 ? 15.964 13.618 -4.147 1.00 85.44 164 LYS A CA 1
ATOM 1311 C C . LYS A 1 164 ? 16.588 13.144 -2.826 1.00 85.44 164 LYS A C 1
ATOM 1313 O O . LYS A 1 164 ? 16.700 11.945 -2.580 1.00 85.44 164 LYS A O 1
ATOM 1318 N N . TYR A 1 165 ? 17.021 14.075 -1.973 1.00 89.19 165 TYR A N 1
ATOM 1319 C CA . TYR A 1 165 ? 17.632 13.727 -0.686 1.00 89.19 165 TYR A CA 1
ATOM 1320 C C . TYR A 1 165 ? 16.610 13.171 0.320 1.00 89.19 165 TYR A C 1
ATOM 1322 O O . TYR A 1 165 ? 16.970 12.330 1.141 1.00 89.19 165 TYR A O 1
ATOM 1330 N N . GLU A 1 166 ? 15.348 13.598 0.247 1.00 90.94 166 GLU A N 1
ATOM 1331 C CA . GLU A 1 166 ? 14.265 13.158 1.135 1.00 90.94 166 GLU A CA 1
ATOM 1332 C C . GLU A 1 166 ? 13.885 11.718 0.813 1.00 90.94 166 GLU A C 1
ATOM 1334 O O . GLU A 1 166 ? 13.922 10.869 1.701 1.00 90.94 166 GLU A O 1
ATOM 1339 N N . PHE A 1 167 ? 13.674 11.411 -0.469 1.00 91.06 167 PHE A N 1
ATOM 1340 C CA . PHE A 1 167 ? 13.404 10.047 -0.923 1.00 91.06 167 PHE A CA 1
ATOM 1341 C C . PHE A 1 167 ? 14.533 9.077 -0.540 1.00 91.06 167 PHE A C 1
ATOM 1343 O O . PHE A 1 167 ? 14.301 8.028 0.066 1.00 91.06 167 PHE A O 1
ATOM 1350 N N . ARG A 1 168 ? 15.793 9.470 -0.785 1.00 92.69 168 ARG A N 1
ATOM 1351 C CA . ARG A 1 168 ? 16.964 8.670 -0.391 1.00 92.69 168 ARG A CA 1
ATOM 1352 C C . ARG A 1 168 ? 17.040 8.453 1.123 1.00 92.69 168 ARG A C 1
ATOM 1354 O O . ARG A 1 168 ? 17.514 7.400 1.559 1.00 92.69 168 ARG A O 1
ATOM 1361 N N . THR A 1 169 ? 16.608 9.433 1.918 1.00 95.44 169 THR A N 1
ATOM 1362 C CA . THR A 1 169 ? 16.574 9.345 3.385 1.00 95.44 169 THR A CA 1
ATOM 1363 C C . THR A 1 169 ? 15.538 8.327 3.846 1.00 95.44 169 THR A C 1
ATOM 1365 O O . THR A 1 169 ? 15.884 7.470 4.660 1.00 95.44 169 THR A O 1
ATOM 1368 N N . ILE A 1 170 ? 14.333 8.346 3.265 1.00 94.94 170 ILE A N 1
ATOM 1369 C CA . ILE A 1 170 ? 13.274 7.358 3.528 1.00 94.94 170 ILE A CA 1
ATOM 1370 C C . ILE A 1 170 ? 13.804 5.950 3.248 1.00 94.94 170 ILE A C 1
ATOM 1372 O O . ILE A 1 170 ? 13.866 5.116 4.152 1.00 94.94 170 ILE A O 1
ATOM 1376 N N . CYS A 1 171 ? 14.321 5.721 2.038 1.00 95.25 171 CYS A N 1
ATOM 1377 C CA . CYS A 1 171 ? 14.818 4.407 1.629 1.00 95.25 171 CYS A CA 1
ATOM 1378 C C . CYS A 1 171 ? 16.033 3.937 2.451 1.00 95.25 171 CYS A C 1
ATOM 1380 O O . CYS A 1 171 ? 16.267 2.743 2.658 1.00 95.25 171 CYS A O 1
ATOM 1382 N N . SER A 1 172 ? 16.855 4.873 2.938 1.00 95.25 172 SER A N 1
ATOM 1383 C CA . SER A 1 172 ? 18.019 4.549 3.770 1.00 95.25 172 SER A CA 1
ATOM 1384 C C . SER A 1 172 ? 17.658 4.260 5.225 1.00 95.25 172 SER A C 1
ATOM 1386 O O . SER A 1 172 ? 18.418 3.535 5.858 1.00 95.25 172 SER A O 1
ATOM 1388 N N . SER A 1 173 ? 16.540 4.779 5.732 1.00 96.69 173 SER A N 1
ATOM 1389 C CA . SER A 1 173 ? 16.198 4.707 7.158 1.00 96.69 173 SER A CA 1
ATOM 1390 C C . SER A 1 173 ? 15.142 3.646 7.467 1.00 96.69 173 SER A C 1
ATOM 1392 O O . SER A 1 173 ? 15.311 2.885 8.413 1.00 96.69 173 SER A O 1
ATOM 1394 N N . LEU A 1 174 ? 14.086 3.537 6.654 1.00 96.25 174 LEU A N 1
ATOM 1395 C CA . LEU A 1 174 ? 12.934 2.673 6.941 1.00 96.25 174 LEU A CA 1
ATOM 1396 C C . LEU A 1 174 ? 13.125 1.248 6.394 1.00 96.25 174 LEU A C 1
ATOM 1398 O O . LEU A 1 174 ? 12.477 0.824 5.442 1.00 96.25 174 LEU A O 1
ATOM 1402 N N . LYS A 1 175 ? 14.059 0.495 6.983 1.00 94.00 175 LYS A N 1
ATOM 1403 C CA . LYS A 1 175 ? 14.478 -0.836 6.489 1.00 94.00 175 LYS A CA 1
ATOM 1404 C C . LYS A 1 175 ? 13.439 -1.943 6.606 1.00 94.00 175 LYS A C 1
ATOM 1406 O O . LYS A 1 175 ? 13.580 -2.966 5.937 1.00 94.00 175 LYS A O 1
ATOM 1411 N N . PHE A 1 176 ? 12.431 -1.745 7.443 1.00 95.81 176 PHE A N 1
ATOM 1412 C CA . PHE A 1 176 ? 11.369 -2.716 7.686 1.00 95.81 176 PHE A CA 1
ATOM 1413 C C . PHE A 1 176 ? 10.163 -2.537 6.759 1.00 95.81 176 PHE A C 1
ATOM 1415 O O . PHE A 1 176 ? 9.208 -3.304 6.869 1.00 95.81 176 PHE A O 1
ATOM 1422 N N . LEU A 1 177 ? 10.211 -1.571 5.830 1.00 97.81 177 LEU A N 1
ATOM 1423 C CA . LEU A 1 177 ? 9.141 -1.384 4.857 1.00 97.81 177 LEU A CA 1
ATOM 1424 C C . LEU A 1 177 ? 8.971 -2.628 3.986 1.00 97.81 177 LEU A C 1
ATOM 1426 O O . LEU A 1 177 ? 9.911 -3.094 3.344 1.00 97.81 177 LEU A O 1
ATOM 1430 N N . THR A 1 178 ? 7.732 -3.103 3.958 1.00 96.75 178 THR A N 1
ATOM 1431 C CA . THR A 1 178 ? 7.221 -4.154 3.073 1.00 96.75 178 THR A CA 1
ATOM 1432 C C . THR A 1 178 ? 6.302 -3.576 2.007 1.00 96.75 178 THR A C 1
ATOM 1434 O O . THR A 1 178 ? 6.204 -4.146 0.927 1.00 96.75 178 THR A O 1
ATOM 1437 N N . THR A 1 179 ? 5.675 -2.428 2.277 1.00 95.88 179 THR A N 1
ATOM 1438 C CA . THR A 1 179 ? 4.808 -1.718 1.335 1.00 95.88 179 THR A CA 1
ATOM 1439 C C . THR A 1 179 ? 5.217 -0.251 1.244 1.00 95.88 179 THR A C 1
ATOM 1441 O O . THR A 1 179 ? 5.391 0.414 2.267 1.00 95.88 179 THR A O 1
ATOM 1444 N N . LEU A 1 180 ? 5.378 0.252 0.022 1.00 94.94 180 LEU A N 1
ATOM 1445 C CA . LEU A 1 180 ? 5.644 1.658 -0.262 1.00 94.94 180 LEU A CA 1
ATOM 1446 C C . LEU A 1 180 ? 4.715 2.132 -1.377 1.00 94.94 180 LEU A C 1
ATOM 1448 O O . LEU A 1 180 ? 4.776 1.624 -2.494 1.00 94.94 180 LEU A O 1
ATOM 1452 N N . GLU A 1 181 ? 3.898 3.133 -1.077 1.00 90.06 181 GLU A N 1
ATOM 1453 C CA . GLU A 1 181 ? 3.081 3.839 -2.054 1.00 90.06 181 GLU A CA 1
ATOM 1454 C C . GLU A 1 181 ? 3.547 5.292 -2.173 1.00 90.06 181 GLU A C 1
ATOM 1456 O O . GLU A 1 181 ? 3.595 6.031 -1.189 1.00 90.06 181 GLU A O 1
ATOM 1461 N N . ILE A 1 182 ? 3.908 5.684 -3.393 1.00 87.00 182 ILE A N 1
ATOM 1462 C CA . ILE A 1 182 ? 4.434 7.012 -3.746 1.00 87.00 182 ILE A CA 1
ATOM 1463 C C . ILE A 1 182 ? 3.740 7.574 -4.995 1.00 87.00 182 ILE A C 1
ATOM 1465 O O . ILE A 1 182 ? 4.340 8.253 -5.831 1.00 87.00 182 ILE A O 1
ATOM 1469 N N . SER A 1 183 ? 2.460 7.239 -5.144 1.00 80.56 183 SER A N 1
ATOM 1470 C CA . SER A 1 183 ? 1.621 7.635 -6.272 1.00 80.56 183 SER A CA 1
ATOM 1471 C C . SER A 1 183 ? 1.492 9.161 -6.390 1.00 80.56 183 SER A C 1
ATOM 1473 O O . SER A 1 183 ? 1.364 9.873 -5.393 1.00 80.56 183 SER A O 1
ATOM 1475 N N . ARG A 1 184 ? 1.454 9.674 -7.625 1.00 76.00 184 ARG A N 1
ATOM 1476 C CA . ARG A 1 184 ? 1.246 11.095 -7.966 1.00 76.00 184 ARG A CA 1
ATOM 1477 C C . ARG A 1 184 ? 2.281 12.026 -7.323 1.00 76.00 184 ARG A C 1
ATOM 1479 O O . ARG A 1 184 ? 1.983 13.170 -6.980 1.00 76.00 184 ARG A O 1
ATOM 1486 N N . MET A 1 185 ? 3.501 11.526 -7.141 1.00 74.81 185 MET A N 1
ATOM 1487 C CA . MET A 1 185 ? 4.640 12.300 -6.656 1.00 74.81 185 MET A CA 1
ATOM 1488 C C . MET A 1 185 ? 5.576 12.675 -7.810 1.00 74.81 185 MET A C 1
ATOM 1490 O O . MET A 1 185 ? 5.893 11.858 -8.677 1.00 74.81 185 MET A O 1
ATOM 1494 N N . GLU A 1 186 ? 6.095 13.902 -7.784 1.00 73.31 186 GLU A N 1
ATOM 1495 C CA . GLU A 1 186 ? 7.249 14.276 -8.607 1.00 73.31 186 GLU A CA 1
ATOM 1496 C C . GLU A 1 186 ? 8.517 13.760 -7.913 1.00 73.31 186 GLU A C 1
ATOM 1498 O O . GLU A 1 186 ? 9.005 14.368 -6.955 1.00 73.31 186 GLU A O 1
ATOM 1503 N N . ILE A 1 187 ? 9.020 12.608 -8.368 1.00 75.94 187 ILE A N 1
ATOM 1504 C CA . ILE A 1 187 ? 10.223 11.958 -7.834 1.00 75.94 187 ILE A CA 1
ATOM 1505 C C . ILE A 1 187 ? 11.320 12.008 -8.895 1.00 75.94 187 ILE A C 1
ATOM 1507 O O . ILE A 1 187 ? 11.331 11.180 -9.804 1.00 75.94 187 ILE A O 1
ATOM 1511 N N . PRO A 1 188 ? 12.318 12.903 -8.762 1.00 73.12 188 PRO A N 1
ATOM 1512 C CA . PRO A 1 188 ? 13.349 13.062 -9.787 1.00 73.12 188 PRO A CA 1
ATOM 1513 C C . PRO A 1 188 ? 14.166 11.793 -10.063 1.00 73.12 188 PRO A C 1
ATOM 1515 O O . PRO A 1 188 ? 14.803 11.678 -11.103 1.00 73.12 188 PRO A O 1
ATOM 1518 N N . THR A 1 189 ? 14.240 10.874 -9.096 1.00 80.38 189 THR A N 1
ATOM 1519 C CA . THR A 1 189 ? 15.024 9.641 -9.195 1.00 80.38 189 THR A CA 1
ATOM 1520 C C . THR A 1 189 ? 14.630 8.651 -8.104 1.00 80.38 189 THR A C 1
ATOM 1522 O O . THR A 1 189 ? 14.407 9.050 -6.959 1.00 80.38 189 THR A O 1
ATOM 1525 N N . LEU A 1 190 ? 14.640 7.362 -8.441 1.00 85.06 190 LEU A N 1
ATOM 1526 C CA . LEU A 1 190 ? 14.457 6.262 -7.494 1.00 85.06 190 LEU A CA 1
ATOM 1527 C C . LEU A 1 190 ? 15.751 5.866 -6.756 1.00 85.06 190 LEU A C 1
ATOM 1529 O O . LEU A 1 190 ? 15.764 4.884 -6.015 1.00 85.06 190 LEU A O 1
ATOM 1533 N N . ASN A 1 191 ? 16.837 6.637 -6.900 1.00 87.31 191 ASN A N 1
ATOM 1534 C CA . ASN A 1 191 ? 18.128 6.310 -6.299 1.00 87.31 191 ASN A CA 1
ATOM 1535 C C . ASN A 1 191 ? 18.031 6.052 -4.787 1.00 87.31 191 ASN A C 1
ATOM 1537 O O . ASN A 1 191 ? 17.704 6.937 -3.988 1.00 87.31 191 ASN A O 1
ATOM 1541 N N . GLY A 1 192 ? 18.447 4.856 -4.384 1.00 88.06 192 GLY A N 1
ATOM 1542 C CA . GLY A 1 192 ? 18.442 4.381 -3.009 1.00 88.06 192 GLY A CA 1
ATOM 1543 C C . GLY A 1 192 ? 17.252 3.497 -2.645 1.00 88.06 192 GLY A C 1
ATOM 1544 O O . GLY A 1 192 ? 17.313 2.913 -1.561 1.00 88.06 192 GLY A O 1
ATOM 1545 N N . ILE A 1 193 ? 16.235 3.349 -3.508 1.00 91.19 193 ILE A N 1
ATOM 1546 C CA . ILE A 1 193 ? 15.111 2.424 -3.269 1.00 91.19 193 ILE A CA 1
ATOM 1547 C C . ILE A 1 193 ? 15.600 0.983 -3.127 1.00 91.19 193 ILE A C 1
ATOM 1549 O O . ILE A 1 193 ? 15.130 0.265 -2.250 1.00 91.19 193 ILE A O 1
ATOM 1553 N N . SER A 1 194 ? 16.660 0.621 -3.855 1.00 87.94 194 SER A N 1
ATOM 1554 C CA . SER A 1 194 ? 17.399 -0.642 -3.734 1.00 87.94 194 SER A CA 1
ATOM 1555 C C . SER A 1 194 ? 17.823 -0.981 -2.302 1.00 87.94 194 SER A C 1
ATOM 1557 O O . SER A 1 194 ? 18.090 -2.133 -1.986 1.00 87.94 194 SER A O 1
ATOM 1559 N N . LYS A 1 195 ? 17.880 -0.018 -1.377 1.00 94.00 195 LYS A N 1
ATOM 1560 C CA . LYS A 1 195 ? 18.201 -0.301 0.024 1.00 94.00 195 LYS A CA 1
ATOM 1561 C C . LYS A 1 195 ? 17.013 -0.818 0.852 1.00 94.00 195 LYS A C 1
ATOM 1563 O O . LYS A 1 195 ? 17.220 -1.100 2.037 1.00 94.00 195 LYS A O 1
ATOM 1568 N N . LEU A 1 196 ? 15.807 -0.890 0.290 1.00 94.25 196 LEU A N 1
ATOM 1569 C CA . LEU A 1 196 ? 14.594 -1.425 0.915 1.00 94.25 196 LEU A CA 1
ATOM 1570 C C . LEU A 1 196 ? 14.444 -2.914 0.582 1.00 94.25 196 LEU A C 1
ATOM 1572 O O . LEU A 1 196 ? 13.545 -3.331 -0.134 1.00 94.25 196 LEU A O 1
ATOM 1576 N N . GLN A 1 197 ? 15.355 -3.738 1.095 1.00 89.75 197 GLN A N 1
ATOM 1577 C CA . GLN A 1 197 ? 15.427 -5.154 0.717 1.00 89.75 197 GLN A CA 1
ATOM 1578 C C . GLN A 1 197 ? 14.230 -5.991 1.197 1.00 89.75 197 GLN A C 1
ATOM 1580 O O . GLN A 1 197 ? 14.020 -7.069 0.665 1.00 89.75 197 GLN A O 1
ATOM 1585 N N . ASN A 1 198 ? 13.433 -5.515 2.159 1.00 91.38 198 ASN A N 1
ATOM 1586 C CA . ASN A 1 198 ? 12.210 -6.194 2.613 1.00 91.38 198 ASN A CA 1
ATOM 1587 C C . ASN A 1 198 ? 10.951 -5.760 1.844 1.00 91.38 198 ASN A C 1
ATOM 1589 O O . ASN A 1 198 ? 9.859 -6.231 2.164 1.00 91.38 198 ASN A O 1
ATOM 1593 N N . LEU A 1 199 ? 11.090 -4.857 0.867 1.00 90.44 199 LEU A N 1
ATOM 1594 C CA . LEU A 1 199 ? 9.966 -4.309 0.124 1.00 90.44 199 LEU A CA 1
ATOM 1595 C C . LEU A 1 199 ? 9.349 -5.388 -0.768 1.00 90.44 199 LEU A C 1
ATOM 1597 O O . LEU A 1 199 ? 10.039 -5.947 -1.616 1.00 90.44 199 LEU A O 1
ATOM 1601 N N . LYS A 1 200 ? 8.055 -5.640 -0.564 1.00 84.38 200 LYS A N 1
ATOM 1602 C CA . LYS A 1 200 ? 7.233 -6.604 -1.303 1.00 84.38 200 LYS A CA 1
ATOM 1603 C C . LYS A 1 200 ? 6.275 -5.915 -2.259 1.00 84.38 200 LYS A C 1
ATOM 1605 O O . LYS A 1 200 ? 6.143 -6.346 -3.393 1.00 84.38 200 LYS A O 1
ATOM 1610 N N . ASN A 1 201 ? 5.657 -4.825 -1.818 1.00 80.44 201 ASN A N 1
ATOM 1611 C CA . ASN A 1 201 ? 4.645 -4.108 -2.578 1.00 80.44 201 ASN A CA 1
ATOM 1612 C C . ASN A 1 201 ? 5.124 -2.684 -2.855 1.00 80.44 201 ASN A C 1
ATOM 1614 O O . ASN A 1 201 ? 5.363 -1.912 -1.923 1.00 80.44 201 ASN A O 1
ATOM 1618 N N . LEU A 1 202 ? 5.251 -2.328 -4.128 1.00 84.94 202 LEU A N 1
ATOM 1619 C CA . LEU A 1 202 ? 5.612 -0.987 -4.564 1.00 84.94 202 LEU A CA 1
ATOM 1620 C C . LEU A 1 202 ? 4.529 -0.437 -5.491 1.00 84.94 202 LEU A C 1
ATOM 1622 O O . LEU A 1 202 ? 4.249 -1.013 -6.537 1.00 84.94 202 LEU A O 1
ATOM 1626 N N . ILE A 1 203 ? 3.933 0.688 -5.102 1.00 82.06 203 ILE A N 1
ATOM 1627 C CA . ILE A 1 203 ? 2.869 1.360 -5.852 1.00 82.06 203 ILE A CA 1
ATOM 1628 C C . ILE A 1 203 ? 3.365 2.751 -6.237 1.00 82.06 203 ILE A C 1
ATOM 1630 O O . ILE A 1 203 ? 3.684 3.574 -5.377 1.00 82.06 203 ILE A O 1
ATOM 1634 N N . MET A 1 204 ? 3.461 3.010 -7.538 1.00 78.62 204 MET A N 1
ATOM 1635 C CA . MET A 1 204 ? 4.019 4.243 -8.092 1.00 78.62 204 MET A CA 1
ATOM 1636 C C . MET A 1 204 ? 3.167 4.751 -9.253 1.00 78.62 204 MET A C 1
ATOM 1638 O O . MET A 1 204 ? 3.645 4.948 -10.371 1.00 78.62 204 MET A O 1
ATOM 1642 N N . ASN A 1 205 ? 1.885 4.977 -8.987 1.00 72.75 205 ASN A N 1
ATOM 1643 C CA . ASN A 1 205 ? 0.958 5.389 -10.032 1.00 72.75 205 ASN A CA 1
ATOM 1644 C C . ASN A 1 205 ? 1.187 6.856 -10.402 1.00 72.75 205 ASN A C 1
ATOM 1646 O O . ASN A 1 205 ? 1.291 7.702 -9.517 1.00 72.75 205 ASN A O 1
ATOM 1650 N N . SER A 1 206 ? 1.259 7.178 -11.695 1.00 67.06 206 SER A N 1
ATOM 1651 C CA . SER A 1 206 ? 1.477 8.554 -12.189 1.00 67.06 206 SER A CA 1
ATOM 1652 C C . SER A 1 206 ? 2.701 9.272 -11.582 1.00 67.06 206 SER A C 1
ATOM 1654 O O . SER A 1 206 ? 2.619 10.451 -11.229 1.00 67.06 206 SER A O 1
ATOM 1656 N N . ILE A 1 207 ? 3.831 8.572 -11.426 1.00 67.06 207 ILE A N 1
ATOM 1657 C CA . ILE A 1 207 ? 5.101 9.205 -11.035 1.00 67.06 207 ILE A CA 1
ATOM 1658 C C . ILE A 1 207 ? 5.829 9.794 -12.247 1.00 67.06 207 ILE A C 1
ATOM 1660 O O . ILE A 1 207 ? 5.814 9.219 -13.331 1.00 67.06 207 ILE A O 1
ATOM 1664 N N . ASN A 1 208 ? 6.529 10.909 -12.046 1.00 64.50 208 ASN A N 1
ATOM 1665 C CA . ASN A 1 208 ? 7.443 11.462 -13.047 1.00 64.50 208 ASN A CA 1
ATOM 1666 C C . ASN A 1 208 ? 8.885 11.086 -12.688 1.00 64.50 208 ASN A C 1
ATOM 1668 O O . ASN A 1 208 ? 9.548 11.834 -11.969 1.00 64.50 208 ASN A O 1
ATOM 1672 N N . CYS A 1 209 ? 9.344 9.909 -13.121 1.00 66.75 209 CYS A N 1
ATOM 1673 C CA . CYS A 1 209 ? 10.715 9.453 -12.896 1.00 66.75 209 CYS A CA 1
ATOM 1674 C C . CYS A 1 209 ? 11.350 8.934 -14.188 1.00 66.75 209 CYS A C 1
ATOM 1676 O O . CYS A 1 209 ? 10.711 8.203 -14.939 1.00 66.75 209 CYS A O 1
ATOM 1678 N N . LEU A 1 210 ? 12.618 9.297 -14.416 1.00 57.09 210 LEU A N 1
ATOM 1679 C CA . LEU A 1 210 ? 13.331 9.007 -15.664 1.00 57.09 210 LEU A CA 1
ATOM 1680 C C . LEU A 1 210 ? 14.171 7.721 -15.646 1.00 57.09 210 LEU A C 1
ATOM 1682 O O . LEU A 1 210 ? 14.716 7.348 -16.678 1.00 57.09 210 LEU A O 1
ATOM 1686 N N . ASN A 1 211 ? 14.367 7.103 -14.476 1.00 65.69 211 ASN A N 1
ATOM 1687 C CA . ASN A 1 211 ? 15.263 5.957 -14.319 1.00 65.69 211 ASN A CA 1
ATOM 1688 C C . ASN A 1 211 ? 14.731 4.986 -13.253 1.00 65.69 211 ASN A C 1
ATOM 1690 O O . ASN A 1 211 ? 14.487 5.375 -12.105 1.00 65.69 211 ASN A O 1
ATOM 1694 N N . PHE A 1 212 ? 14.620 3.718 -13.650 1.00 71.75 212 PHE A N 1
ATOM 1695 C CA . PHE A 1 212 ? 14.112 2.607 -12.848 1.00 71.75 212 PHE A CA 1
ATOM 1696 C C . PHE A 1 212 ? 15.160 1.535 -12.498 1.00 71.75 212 PHE A C 1
ATOM 1698 O O . PHE A 1 212 ? 14.815 0.527 -11.889 1.00 71.75 212 PHE A O 1
ATOM 1705 N N . GLU A 1 213 ? 16.434 1.742 -12.829 1.00 66.69 213 GLU A N 1
ATOM 1706 C CA . GLU A 1 213 ? 17.529 0.774 -12.664 1.00 66.69 213 GLU A CA 1
ATOM 1707 C C . GLU A 1 213 ? 17.645 0.239 -11.227 1.00 66.69 213 GLU A C 1
ATOM 1709 O O . GLU A 1 213 ? 17.813 -0.958 -10.988 1.00 66.69 213 GLU A O 1
ATOM 1714 N N . ASP A 1 214 ? 17.478 1.117 -10.237 1.00 70.94 214 ASP A N 1
ATOM 1715 C CA . ASP A 1 214 ? 17.551 0.729 -8.829 1.00 70.94 214 ASP A CA 1
ATOM 1716 C C . ASP A 1 214 ? 16.432 -0.241 -8.408 1.00 70.94 214 ASP A C 1
ATOM 1718 O O . ASP A 1 214 ? 16.603 -0.945 -7.407 1.00 70.94 214 ASP A O 1
ATOM 1722 N N . LEU A 1 215 ? 15.317 -0.317 -9.150 1.00 74.75 215 LEU A N 1
ATOM 1723 C CA . LEU A 1 215 ? 14.250 -1.278 -8.873 1.00 74.75 215 LEU A CA 1
ATOM 1724 C C . LEU A 1 215 ? 14.737 -2.713 -9.051 1.00 74.75 215 LEU A C 1
ATOM 1726 O O . LEU A 1 215 ? 14.447 -3.542 -8.195 1.00 74.75 215 LEU A O 1
ATOM 1730 N N . PHE A 1 216 ? 15.537 -3.005 -10.082 1.00 62.97 216 PHE A N 1
ATOM 1731 C CA . PHE A 1 216 ? 16.028 -4.364 -10.365 1.00 62.97 216 PHE A CA 1
ATOM 1732 C C . PHE A 1 216 ? 16.863 -4.964 -9.219 1.00 62.97 216 PHE A C 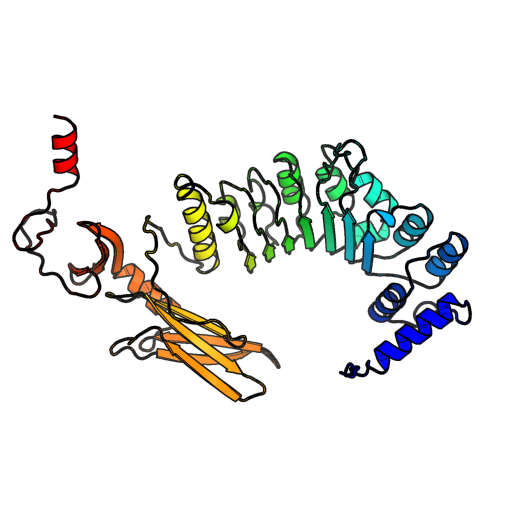1
ATOM 1734 O O . PHE A 1 216 ? 17.109 -6.166 -9.176 1.00 62.97 216 PHE A O 1
ATOM 1741 N N . ASN A 1 217 ? 17.286 -4.137 -8.260 1.00 75.62 217 ASN A N 1
ATOM 1742 C CA . ASN A 1 217 ? 18.014 -4.562 -7.068 1.00 75.62 217 ASN A CA 1
ATOM 1743 C C . ASN A 1 217 ? 17.102 -4.945 -5.879 1.00 75.62 217 ASN A C 1
ATOM 1745 O O . ASN A 1 217 ? 17.608 -5.325 -4.817 1.00 75.62 217 ASN A O 1
ATOM 1749 N N . LEU A 1 218 ? 15.776 -4.842 -6.021 1.00 73.69 218 LEU A N 1
ATOM 1750 C CA . LEU A 1 218 ? 14.785 -5.253 -5.024 1.00 73.69 218 LEU A CA 1
ATOM 1751 C C . LEU A 1 218 ? 14.492 -6.751 -5.158 1.00 73.69 218 LEU A C 1
ATOM 1753 O O . LEU A 1 218 ? 13.771 -7.180 -6.051 1.00 73.69 218 LEU A O 1
ATOM 1757 N N . ARG A 1 219 ? 15.050 -7.561 -4.254 1.00 75.56 219 ARG A N 1
ATOM 1758 C CA . ARG A 1 219 ? 15.005 -9.032 -4.365 1.00 75.56 219 ARG A CA 1
ATOM 1759 C C . ARG A 1 219 ? 13.719 -9.683 -3.863 1.00 75.56 219 ARG A C 1
ATOM 1761 O O . ARG A 1 219 ? 13.462 -10.826 -4.210 1.00 75.56 219 ARG A O 1
ATOM 1768 N N . ASN A 1 220 ? 12.964 -8.982 -3.023 1.00 75.31 220 ASN A N 1
ATOM 1769 C CA . ASN A 1 220 ? 11.751 -9.498 -2.388 1.00 75.31 220 ASN A CA 1
ATOM 1770 C C . ASN A 1 220 ? 10.479 -8.830 -2.931 1.00 75.31 220 ASN A C 1
ATOM 1772 O O . ASN A 1 220 ? 9.429 -8.966 -2.312 1.00 75.31 220 ASN A O 1
ATOM 1776 N N . LEU A 1 221 ? 10.576 -8.081 -4.039 1.00 72.69 221 LEU A N 1
ATOM 1777 C CA . LEU A 1 221 ? 9.424 -7.392 -4.610 1.00 72.69 221 LEU A CA 1
ATOM 1778 C C . LEU A 1 221 ? 8.484 -8.417 -5.256 1.00 72.69 221 LEU A C 1
ATOM 1780 O O . LEU A 1 221 ? 8.871 -9.121 -6.182 1.00 72.69 221 LEU A O 1
ATOM 1784 N N . GLU A 1 222 ? 7.260 -8.493 -4.746 1.00 73.94 222 GLU A N 1
ATOM 1785 C CA . GLU A 1 222 ? 6.200 -9.422 -5.160 1.00 73.94 222 GLU A CA 1
ATOM 1786 C C . GLU A 1 222 ? 5.128 -8.706 -5.998 1.00 73.94 222 GLU A C 1
ATOM 1788 O O . GLU A 1 222 ? 4.510 -9.309 -6.872 1.00 73.94 222 GLU A O 1
ATOM 1793 N N . TYR A 1 223 ? 4.916 -7.411 -5.750 1.00 65.94 223 TYR A N 1
ATOM 1794 C CA . TYR A 1 223 ? 3.911 -6.593 -6.416 1.00 65.94 223 TYR A CA 1
ATOM 1795 C C . TYR A 1 223 ? 4.488 -5.235 -6.817 1.00 65.94 223 TYR A C 1
ATOM 1797 O O . TYR A 1 223 ? 5.034 -4.502 -5.985 1.00 65.94 223 TYR A O 1
ATOM 1805 N N . LEU A 1 224 ? 4.320 -4.885 -8.092 1.00 74.06 224 LEU A N 1
ATOM 1806 C CA . LEU A 1 224 ? 4.706 -3.597 -8.651 1.00 74.06 224 LEU A CA 1
ATOM 1807 C C . LEU A 1 224 ? 3.555 -3.006 -9.469 1.00 74.06 224 LEU A C 1
ATOM 1809 O O . LEU A 1 224 ? 3.173 -3.554 -10.503 1.00 74.06 224 LEU A O 1
ATOM 1813 N N . ASP A 1 225 ? 3.051 -1.857 -9.029 1.00 66.00 225 ASP A N 1
ATOM 1814 C CA . ASP A 1 225 ? 2.054 -1.077 -9.757 1.00 66.00 225 ASP A CA 1
ATOM 1815 C C . ASP A 1 225 ? 2.682 0.204 -10.318 1.00 66.00 225 ASP A C 1
ATOM 1817 O O . ASP A 1 225 ? 3.164 1.065 -9.579 1.00 66.00 225 ASP A O 1
ATOM 1821 N N . LEU A 1 226 ? 2.689 0.293 -11.648 1.00 66.25 226 LEU A N 1
ATOM 1822 C CA . LEU A 1 226 ? 3.139 1.443 -12.440 1.00 66.25 226 LEU A CA 1
ATOM 1823 C C . LEU A 1 226 ? 1.980 2.032 -13.261 1.00 66.25 226 LEU A C 1
ATOM 1825 O O . LEU A 1 226 ? 2.194 2.696 -14.284 1.00 66.25 226 LEU A O 1
ATOM 1829 N N . SER A 1 227 ? 0.736 1.718 -12.891 1.00 55.22 227 SER A N 1
ATOM 1830 C CA . SER A 1 227 ? -0.432 2.135 -13.653 1.00 55.22 227 SER A CA 1
ATOM 1831 C C . SER A 1 227 ? -0.519 3.665 -13.738 1.00 55.22 227 SER A C 1
ATOM 1833 O O . SER A 1 227 ? -0.021 4.421 -12.904 1.00 55.22 227 SER A O 1
ATOM 1835 N N . ALA A 1 228 ? -1.099 4.160 -14.832 1.00 50.56 228 ALA A N 1
ATOM 1836 C CA . ALA A 1 228 ? -1.245 5.592 -15.101 1.00 50.56 228 ALA A CA 1
ATOM 1837 C C . ALA A 1 228 ? 0.055 6.418 -15.267 1.00 50.56 228 ALA A C 1
ATOM 1839 O O . ALA A 1 228 ? -0.028 7.646 -15.305 1.00 50.56 228 ALA A O 1
ATOM 1840 N N . LEU A 1 229 ? 1.221 5.800 -15.523 1.00 50.44 229 LEU A N 1
ATOM 1841 C CA . LEU A 1 229 ? 2.334 6.501 -16.204 1.00 50.44 229 LEU A CA 1
ATOM 1842 C C . LEU A 1 229 ? 1.882 7.099 -17.552 1.00 50.44 229 LEU A C 1
ATOM 1844 O O . LEU A 1 229 ? 2.373 8.131 -17.999 1.00 50.44 229 LEU A O 1
ATOM 1848 N N . ARG A 1 230 ? 0.873 6.472 -18.174 1.00 39.41 230 ARG A N 1
ATOM 1849 C CA . ARG A 1 230 ? 0.357 6.795 -19.508 1.00 39.41 230 ARG A CA 1
ATOM 1850 C C . ARG A 1 230 ? -0.264 8.190 -19.647 1.00 39.41 230 ARG A C 1
ATOM 1852 O O . ARG A 1 230 ? -0.371 8.669 -20.769 1.00 39.41 230 ARG A O 1
ATOM 1859 N N . SER A 1 231 ? -0.678 8.842 -18.555 1.00 39.09 231 SER A N 1
ATOM 1860 C CA . SER A 1 231 ? -1.345 10.151 -18.640 1.00 39.09 231 SER A CA 1
ATOM 1861 C C . SER A 1 231 ? -0.388 11.344 -18.723 1.00 39.09 231 SER A C 1
ATOM 1863 O O . SER A 1 231 ? -0.869 12.470 -18.792 1.00 39.09 231 SER A O 1
ATOM 1865 N N . MET A 1 232 ? 0.935 11.133 -18.685 1.00 39.81 232 MET A N 1
ATOM 1866 C CA . MET A 1 232 ? 1.926 12.216 -18.807 1.00 39.81 232 MET A CA 1
ATOM 1867 C C . MET A 1 232 ? 2.415 12.441 -20.248 1.00 39.81 232 MET A C 1
ATOM 1869 O O . MET A 1 232 ? 3.050 13.455 -20.522 1.00 39.81 232 MET A O 1
ATOM 1873 N N . PHE A 1 233 ? 2.099 11.535 -21.178 1.00 44.09 233 PHE A N 1
ATOM 1874 C CA . PHE A 1 233 ? 2.635 11.556 -22.539 1.00 44.09 233 PHE A CA 1
ATOM 1875 C C . PHE A 1 233 ? 1.754 12.397 -23.473 1.00 44.09 233 PHE A C 1
ATOM 1877 O O . PHE A 1 233 ? 0.759 11.917 -24.019 1.00 44.09 233 PHE A O 1
ATOM 1884 N N . HIS A 1 234 ? 2.119 13.667 -23.649 1.00 43.34 234 HIS A N 1
ATOM 1885 C CA . HIS A 1 234 ? 1.520 14.563 -24.648 1.00 43.34 234 HIS A CA 1
ATOM 1886 C C . HIS A 1 234 ? 2.461 14.895 -25.822 1.00 43.34 234 HIS A C 1
ATOM 1888 O O . HIS A 1 234 ? 2.102 15.713 -26.666 1.00 43.34 234 HIS A O 1
ATOM 1894 N N . SER A 1 235 ? 3.624 14.244 -25.925 1.00 45.72 235 SER A N 1
ATOM 1895 C CA . SER A 1 235 ? 4.575 14.446 -27.026 1.00 45.72 235 SER A CA 1
ATOM 1896 C C . SER A 1 235 ? 5.347 13.173 -27.383 1.00 45.72 235 SER A C 1
ATOM 1898 O O . SER A 1 235 ? 5.675 12.378 -26.504 1.00 45.72 235 SER A O 1
ATOM 1900 N N . ASP A 1 236 ? 5.664 13.017 -28.673 1.00 38.84 236 ASP A N 1
ATOM 1901 C CA . ASP A 1 236 ? 6.391 11.877 -29.262 1.00 38.84 236 ASP A CA 1
ATOM 1902 C C . ASP A 1 236 ? 7.830 11.683 -28.724 1.00 38.84 236 ASP A C 1
ATOM 1904 O O . ASP A 1 236 ? 8.414 10.616 -28.911 1.00 38.84 236 ASP A O 1
ATOM 1908 N N . ASP A 1 237 ? 8.393 12.663 -28.006 1.00 44.84 237 ASP A N 1
ATOM 1909 C CA . ASP A 1 237 ? 9.761 12.608 -27.459 1.00 44.84 237 ASP A CA 1
ATOM 1910 C C . ASP A 1 237 ? 9.932 11.662 -26.243 1.00 44.84 237 ASP A C 1
ATOM 1912 O O . ASP A 1 237 ? 11.057 11.303 -25.899 1.00 44.84 237 ASP A O 1
ATOM 1916 N N . ASP A 1 238 ? 8.849 11.185 -25.611 1.00 50.28 238 ASP A N 1
ATOM 1917 C CA . ASP A 1 238 ? 8.903 10.387 -24.364 1.00 50.28 238 ASP A CA 1
ATOM 1918 C C . ASP A 1 238 ? 8.888 8.852 -24.565 1.00 50.28 238 ASP A C 1
ATOM 1920 O O . ASP A 1 238 ? 8.648 8.069 -23.635 1.00 50.28 238 ASP A O 1
ATOM 1924 N N . LEU A 1 239 ? 9.175 8.380 -25.783 1.00 45.88 239 LEU A N 1
ATOM 1925 C CA . LEU A 1 239 ? 9.194 6.951 -26.131 1.00 45.88 239 LEU A CA 1
ATOM 1926 C C . LEU A 1 239 ? 10.132 6.114 -25.241 1.00 45.88 239 LEU A C 1
ATOM 1928 O O . LEU A 1 239 ? 9.820 4.955 -24.963 1.00 45.88 239 LEU A O 1
ATOM 1932 N N . ASP A 1 240 ? 11.243 6.677 -24.767 1.00 46.81 240 ASP A N 1
ATOM 1933 C CA . ASP A 1 240 ? 12.235 5.959 -23.953 1.00 46.81 240 ASP A CA 1
ATOM 1934 C C . ASP A 1 240 ? 11.711 5.613 -22.546 1.00 46.81 240 ASP A C 1
ATOM 1936 O O . ASP A 1 240 ? 11.903 4.507 -22.044 1.00 46.81 240 ASP A O 1
ATOM 1940 N N . LEU A 1 241 ? 10.924 6.507 -21.944 1.00 47.72 241 LEU A N 1
ATOM 1941 C CA . LEU A 1 241 ? 10.328 6.297 -20.619 1.00 47.72 241 LEU A CA 1
ATOM 1942 C C . LEU A 1 241 ? 9.223 5.249 -20.645 1.00 47.72 241 LEU A C 1
ATOM 1944 O O . LEU A 1 241 ? 9.121 4.419 -19.741 1.00 47.72 241 LEU A O 1
ATOM 1948 N N . SER A 1 242 ? 8.421 5.250 -21.713 1.00 47.78 242 SER A N 1
ATOM 1949 C CA . SER A 1 242 ? 7.411 4.213 -21.928 1.00 47.78 242 SER A CA 1
ATOM 1950 C C . SER A 1 242 ? 8.050 2.827 -22.076 1.00 47.78 242 SER A C 1
ATOM 1952 O O . SER A 1 242 ? 7.531 1.851 -21.536 1.00 47.78 242 SER A O 1
ATOM 1954 N N . ARG A 1 243 ? 9.217 2.742 -22.733 1.00 47.12 243 ARG A N 1
ATOM 1955 C CA . ARG A 1 243 ? 9.982 1.497 -22.886 1.00 47.12 243 ARG A CA 1
ATOM 1956 C C . ARG A 1 243 ? 10.570 1.027 -21.572 1.00 47.12 243 ARG A C 1
ATOM 1958 O O . ARG A 1 243 ? 10.379 -0.138 -21.253 1.00 47.12 243 ARG A O 1
ATOM 1965 N N . GLN A 1 244 ? 11.200 1.909 -20.796 1.00 47.62 244 GLN A N 1
ATOM 1966 C CA . GLN A 1 244 ? 11.738 1.546 -19.482 1.00 47.62 244 GLN A CA 1
ATOM 1967 C C . GLN A 1 244 ? 10.632 1.071 -18.534 1.00 47.62 244 GLN A C 1
ATOM 1969 O O . GLN A 1 244 ? 10.796 0.064 -17.857 1.00 47.62 244 GLN A O 1
ATOM 1974 N N . ALA A 1 245 ? 9.476 1.740 -18.515 1.00 46.75 245 ALA A N 1
ATOM 1975 C CA . ALA A 1 245 ? 8.339 1.319 -17.700 1.00 46.75 245 ALA A CA 1
ATOM 1976 C C . ALA A 1 245 ? 7.814 -0.069 -18.102 1.00 46.75 245 ALA A C 1
ATOM 1978 O O . ALA A 1 245 ? 7.531 -0.901 -17.239 1.00 46.75 245 ALA A O 1
ATOM 1979 N N . VAL A 1 246 ? 7.714 -0.338 -19.407 1.00 45.25 246 VAL A N 1
ATOM 1980 C CA . VAL A 1 246 ? 7.330 -1.657 -19.931 1.00 45.25 246 VAL A CA 1
ATOM 1981 C C . VAL A 1 246 ? 8.406 -2.704 -19.634 1.00 45.25 246 VAL A C 1
ATOM 1983 O O . VAL A 1 246 ? 8.063 -3.800 -19.212 1.00 45.25 246 VAL A O 1
ATOM 1986 N N . GLU A 1 247 ? 9.691 -2.388 -19.793 1.00 41.81 247 GLU A N 1
ATOM 1987 C CA . GLU A 1 247 ? 10.819 -3.280 -19.499 1.00 41.81 247 GLU A CA 1
ATOM 1988 C C . GLU A 1 247 ? 10.875 -3.653 -18.017 1.00 41.81 247 GLU A C 1
ATOM 1990 O O . GLU A 1 247 ? 11.039 -4.823 -17.682 1.00 41.81 247 GLU A O 1
ATOM 1995 N N . VAL A 1 248 ? 10.662 -2.685 -17.128 1.00 44.41 248 VAL A N 1
ATOM 1996 C CA . VAL A 1 248 ? 10.529 -2.899 -15.685 1.00 44.41 248 VAL A CA 1
ATOM 1997 C C . VAL A 1 248 ? 9.337 -3.809 -15.404 1.00 44.41 248 VAL A C 1
ATOM 1999 O O . VAL A 1 248 ? 9.502 -4.842 -14.761 1.00 44.41 248 VAL A O 1
ATOM 2002 N N . TYR A 1 249 ? 8.153 -3.484 -15.932 1.00 40.75 249 TYR A N 1
ATOM 2003 C CA . TYR A 1 249 ? 6.944 -4.287 -15.731 1.00 40.75 249 TYR A CA 1
ATOM 2004 C C . TYR A 1 249 ? 7.120 -5.728 -16.239 1.00 40.75 249 TYR A C 1
ATOM 2006 O O . TYR A 1 249 ? 6.721 -6.681 -15.578 1.00 40.75 249 TYR A O 1
ATOM 2014 N N . VAL A 1 250 ? 7.783 -5.909 -17.382 1.00 34.50 250 VAL A N 1
ATOM 2015 C CA . VAL A 1 250 ? 8.113 -7.222 -17.951 1.00 34.50 250 VAL A CA 1
ATOM 2016 C C . VAL A 1 250 ? 9.153 -7.946 -17.088 1.00 34.50 250 VAL A C 1
ATOM 2018 O O . VAL A 1 250 ? 8.941 -9.103 -16.747 1.00 34.50 250 VAL A O 1
ATOM 2021 N N . THR A 1 251 ? 10.234 -7.294 -16.670 1.00 33.88 251 THR A N 1
ATOM 2022 C CA . THR A 1 251 ? 11.298 -7.914 -15.856 1.00 33.88 251 THR A CA 1
ATOM 2023 C C . THR A 1 251 ? 10.812 -8.315 -14.462 1.00 33.88 251 THR A C 1
ATOM 2025 O O . THR A 1 251 ? 11.224 -9.342 -13.942 1.00 33.88 251 THR A O 1
ATOM 2028 N N . PHE A 1 252 ? 9.897 -7.567 -13.845 1.00 35.66 252 PHE A N 1
ATOM 2029 C CA . PHE A 1 252 ? 9.302 -7.983 -12.568 1.00 35.66 252 PHE A CA 1
ATOM 2030 C C . PHE A 1 252 ? 8.305 -9.137 -12.716 1.00 35.66 252 PHE A C 1
ATOM 2032 O O . PHE A 1 252 ? 8.151 -9.936 -11.798 1.00 35.66 252 PHE A O 1
ATOM 2039 N N . MET A 1 253 ? 7.672 -9.275 -13.883 1.00 31.17 253 MET A N 1
ATOM 2040 C CA . MET A 1 253 ? 6.799 -10.410 -14.201 1.00 31.17 253 MET A CA 1
ATOM 2041 C C . MET A 1 253 ? 7.581 -11.659 -14.650 1.00 31.17 253 MET A C 1
ATOM 2043 O O . MET A 1 253 ? 7.022 -12.756 -14.681 1.00 31.17 253 MET A O 1
ATOM 2047 N N . PHE A 1 254 ? 8.862 -11.517 -15.006 1.00 30.55 254 PHE A N 1
ATOM 2048 C CA . PHE A 1 254 ? 9.720 -12.592 -15.502 1.00 30.55 254 PHE A CA 1
ATOM 2049 C C . PHE A 1 254 ? 11.096 -12.518 -14.836 1.00 30.55 254 PHE A C 1
ATOM 2051 O O . PHE A 1 254 ? 11.911 -11.677 -15.187 1.00 30.55 254 PHE A O 1
ATOM 2058 N N . HIS A 1 255 ? 11.407 -13.456 -13.941 1.00 29.06 255 HIS A N 1
ATOM 2059 C CA . HIS A 1 255 ? 12.710 -13.526 -13.262 1.00 29.06 255 HIS A CA 1
ATOM 2060 C C . HIS A 1 255 ? 13.922 -13.837 -14.180 1.00 29.06 255 HIS A C 1
ATOM 2062 O O . HIS A 1 255 ? 15.011 -14.104 -13.676 1.00 29.06 255 HIS A O 1
ATOM 2068 N N . GLU A 1 256 ? 13.777 -13.756 -15.507 1.00 27.00 256 GLU A N 1
ATOM 2069 C CA . GLU A 1 256 ? 14.862 -13.842 -16.487 1.00 27.00 256 GLU A CA 1
ATOM 2070 C C . GLU A 1 256 ? 14.680 -12.792 -17.600 1.00 27.00 256 GLU A C 1
ATOM 2072 O O . GLU A 1 256 ? 13.576 -12.527 -18.078 1.00 27.00 256 GLU A O 1
ATOM 2077 N N . THR A 1 257 ? 15.801 -12.174 -17.976 1.00 25.33 257 THR A N 1
ATOM 2078 C CA . THR A 1 257 ? 15.960 -10.962 -18.791 1.00 25.33 257 THR A CA 1
ATOM 2079 C C . THR A 1 257 ? 15.253 -10.986 -20.154 1.00 25.33 257 THR A C 1
ATOM 2081 O O . THR A 1 257 ? 15.374 -11.935 -20.929 1.00 25.33 257 THR A O 1
ATOM 2084 N N . VAL A 1 258 ? 14.587 -9.876 -20.502 1.00 27.77 258 VAL A N 1
ATOM 2085 C CA . VAL A 1 258 ? 14.080 -9.590 -21.856 1.00 27.77 258 VAL A CA 1
ATOM 2086 C C . VAL A 1 258 ? 14.628 -8.239 -22.308 1.00 27.77 258 VAL A C 1
ATOM 2088 O O . VAL A 1 258 ? 14.282 -7.211 -21.743 1.00 27.77 258 VAL A O 1
ATOM 2091 N N . THR A 1 259 ? 15.456 -8.232 -23.348 1.00 23.38 259 THR A N 1
ATOM 2092 C CA . THR A 1 259 ? 15.858 -7.019 -24.071 1.00 23.38 259 THR A CA 1
ATOM 2093 C C . THR A 1 259 ? 14.740 -6.592 -25.024 1.00 23.38 259 THR A C 1
ATOM 2095 O O . THR A 1 259 ? 14.318 -7.379 -25.874 1.00 23.38 259 THR A O 1
ATOM 2098 N N . LEU A 1 260 ? 14.259 -5.349 -24.907 1.00 25.53 260 LEU A N 1
ATOM 2099 C CA . LEU A 1 260 ? 13.249 -4.771 -25.802 1.00 25.53 260 LEU A CA 1
ATOM 2100 C C . LEU A 1 260 ? 13.878 -3.815 -26.823 1.00 25.53 260 LEU A C 1
ATOM 2102 O O . LEU A 1 260 ? 14.592 -2.882 -26.468 1.00 25.53 260 LEU A O 1
ATOM 2106 N N . SER A 1 261 ? 13.521 -3.995 -28.097 1.00 23.59 261 SER A N 1
ATOM 2107 C CA . SER A 1 261 ? 13.726 -3.012 -29.162 1.00 23.59 261 SER A CA 1
ATOM 2108 C C . SER A 1 261 ? 12.376 -2.520 -29.710 1.00 23.59 261 SER A C 1
ATOM 2110 O O . SER A 1 261 ? 11.713 -3.215 -30.463 1.00 23.59 261 SER A O 1
ATOM 2112 N N . SER A 1 262 ? 11.991 -1.308 -29.309 1.00 26.73 262 SER A N 1
ATOM 2113 C CA . SER A 1 262 ? 11.581 -0.188 -30.173 1.00 26.73 262 SER A CA 1
ATOM 2114 C C . SER A 1 262 ? 10.558 -0.325 -31.335 1.00 26.73 262 SER A C 1
ATOM 2116 O O . SER A 1 262 ? 10.949 -0.742 -32.418 1.00 26.73 262 SER A O 1
ATOM 2118 N N . SER A 1 263 ? 9.374 0.310 -31.145 1.00 26.53 263 SER A N 1
ATOM 2119 C CA . SER A 1 263 ? 8.318 0.811 -32.094 1.00 26.53 263 SER A CA 1
ATOM 2120 C C . SER A 1 263 ? 7.417 -0.236 -32.785 1.00 26.53 263 SER A C 1
ATOM 2122 O O . SER A 1 263 ? 7.957 -1.209 -33.275 1.00 26.53 263 SER A O 1
ATOM 2124 N N . ALA A 1 264 ? 6.079 -0.101 -32.880 1.00 23.47 264 ALA A N 1
ATOM 2125 C CA . ALA A 1 264 ? 5.337 1.082 -33.354 1.00 23.47 264 ALA A CA 1
ATOM 2126 C C . ALA A 1 264 ? 3.876 1.250 -32.841 1.00 23.47 264 ALA A C 1
ATOM 2128 O O . ALA A 1 264 ? 3.248 0.367 -32.263 1.00 23.47 264 ALA A O 1
ATOM 2129 N N . THR A 1 265 ? 3.373 2.466 -33.059 1.00 23.89 265 THR A N 1
ATOM 2130 C CA . THR A 1 265 ? 2.042 3.043 -32.809 1.00 23.89 265 THR A CA 1
ATOM 2131 C C . THR A 1 265 ? 0.864 2.295 -33.440 1.00 23.89 265 THR A C 1
ATOM 2133 O O . THR A 1 265 ? 0.911 1.888 -34.591 1.00 23.89 265 THR A O 1
ATOM 2136 N N . ALA A 1 266 ? -0.247 2.227 -32.700 1.00 25.94 266 ALA A N 1
ATOM 2137 C CA . ALA A 1 266 ? -1.526 1.690 -33.153 1.00 25.94 266 ALA A CA 1
ATOM 2138 C C . ALA A 1 266 ? -2.239 2.608 -34.165 1.00 25.94 266 ALA A C 1
ATOM 2140 O O . ALA A 1 266 ? -2.464 3.787 -33.884 1.00 25.94 266 ALA A O 1
ATOM 2141 N N . ALA A 1 267 ? -2.718 2.029 -35.267 1.00 22.28 267 ALA A N 1
ATOM 2142 C CA . ALA A 1 267 ? -3.868 2.543 -36.003 1.00 22.28 267 ALA A CA 1
ATOM 2143 C C . ALA A 1 267 ? -5.150 1.896 -35.455 1.00 22.28 267 ALA A C 1
ATOM 2145 O O . ALA A 1 267 ? -5.244 0.679 -35.289 1.00 22.28 267 ALA A O 1
ATOM 2146 N N . ALA A 1 268 ? -6.135 2.733 -35.141 1.00 28.77 268 ALA A N 1
ATOM 2147 C CA . ALA A 1 268 ? -7.434 2.326 -34.636 1.00 28.77 268 ALA A CA 1
ATOM 2148 C C . ALA A 1 268 ? -8.218 1.490 -35.663 1.00 28.77 268 ALA A C 1
ATOM 2150 O O . ALA A 1 268 ? -8.336 1.871 -36.825 1.00 28.77 268 ALA A O 1
ATOM 2151 N N . SER A 1 269 ? -8.874 0.427 -35.198 1.00 24.97 269 SER A N 1
ATOM 2152 C CA . SER A 1 269 ? -10.206 0.087 -35.699 1.00 24.97 269 SER A CA 1
ATOM 2153 C C . SER A 1 269 ? -11.077 -0.392 -34.539 1.00 24.97 269 SER A C 1
ATOM 2155 O O . SER A 1 269 ? -10.676 -1.204 -33.706 1.00 24.97 269 SER A O 1
ATOM 2157 N N . SER A 1 270 ? -12.235 0.248 -34.452 1.00 31.62 270 SER A N 1
ATOM 2158 C CA . SER A 1 270 ? -13.336 0.004 -33.537 1.00 31.62 270 SER A CA 1
ATOM 2159 C C . SER A 1 270 ? -13.956 -1.363 -33.794 1.00 31.62 270 SER A C 1
ATOM 2161 O O . SER A 1 270 ? -14.406 -1.611 -34.907 1.00 31.62 270 SER A O 1
ATOM 2163 N N . ASP A 1 271 ? -13.967 -2.218 -32.772 1.00 30.64 271 ASP A N 1
ATOM 2164 C CA . ASP A 1 271 ? -15.150 -2.955 -32.297 1.00 30.64 271 ASP A CA 1
ATOM 2165 C C . ASP A 1 271 ? -14.721 -4.086 -31.354 1.00 30.64 271 ASP A C 1
ATOM 2167 O O . ASP A 1 271 ? -14.398 -5.189 -31.782 1.00 30.64 271 ASP A O 1
ATOM 2171 N N . ALA A 1 272 ? -14.739 -3.810 -30.048 1.00 27.69 272 ALA A N 1
ATOM 2172 C CA . ALA A 1 272 ? -15.118 -4.784 -29.023 1.00 27.69 272 ALA A CA 1
ATOM 2173 C C . ALA A 1 272 ? -15.308 -4.065 -27.679 1.00 27.69 272 ALA A C 1
ATOM 2175 O O . ALA A 1 272 ? -14.382 -3.522 -27.080 1.00 27.69 272 ALA A O 1
ATOM 2176 N N . VAL A 1 273 ? -16.556 -4.060 -27.238 1.00 29.80 273 VAL A N 1
ATOM 2177 C CA . VAL A 1 273 ? -17.067 -3.581 -25.954 1.00 29.80 273 VAL A CA 1
ATOM 2178 C C . VAL A 1 273 ? -16.391 -4.326 -24.780 1.00 29.80 273 VAL A C 1
ATOM 2180 O O . VAL A 1 273 ? -16.345 -5.551 -24.780 1.00 29.80 273 VAL A O 1
ATOM 2183 N N . MET A 1 274 ? -15.890 -3.595 -23.772 1.00 36.25 274 MET A N 1
ATOM 2184 C CA . MET A 1 274 ? -15.633 -4.095 -22.395 1.00 36.25 274 MET A CA 1
ATOM 2185 C C . MET A 1 274 ? -16.993 -4.342 -21.707 1.00 36.25 274 MET A C 1
ATOM 2187 O O . MET A 1 274 ? -17.880 -3.534 -21.997 1.00 36.25 274 MET A O 1
ATOM 2191 N N . PRO A 1 275 ? -17.222 -5.314 -20.786 1.00 50.72 275 PRO A N 1
ATOM 2192 C CA . PRO A 1 275 ? -16.342 -5.711 -19.659 1.00 50.72 275 PRO A CA 1
ATOM 2193 C C . PRO A 1 275 ? -16.406 -7.228 -19.281 1.00 50.72 275 PRO A C 1
ATOM 2195 O O . PRO A 1 275 ? -17.226 -7.943 -19.837 1.00 50.72 275 PRO A O 1
ATOM 2198 N N . ASP A 1 276 ? -15.610 -7.743 -18.322 1.00 42.72 276 ASP A N 1
ATOM 2199 C CA . ASP A 1 276 ? -16.126 -8.740 -17.343 1.00 42.72 276 ASP A CA 1
ATOM 2200 C C . ASP A 1 276 ? -15.154 -9.074 -16.191 1.00 42.72 276 ASP A C 1
ATOM 2202 O O . ASP A 1 276 ? -13.969 -9.335 -16.394 1.00 42.72 276 ASP A O 1
ATOM 2206 N N . GLY A 1 277 ? -15.690 -9.074 -14.968 1.00 51.47 277 GLY A N 1
ATOM 2207 C CA . GLY A 1 277 ? -14.977 -9.111 -13.684 1.00 51.47 277 GLY A CA 1
ATOM 2208 C C . GLY A 1 277 ? -14.596 -10.489 -13.132 1.00 51.47 277 GLY A C 1
ATOM 2209 O O . GLY A 1 277 ? -14.368 -10.586 -11.933 1.00 51.47 277 GLY A O 1
ATOM 2210 N N . ASP A 1 278 ? -14.498 -11.524 -13.969 1.00 57.88 278 ASP A N 1
ATOM 2211 C CA . ASP A 1 278 ? -14.206 -12.902 -13.527 1.00 57.88 278 ASP A CA 1
ATOM 2212 C C . ASP A 1 278 ? -12.949 -13.517 -14.193 1.00 57.88 278 ASP A C 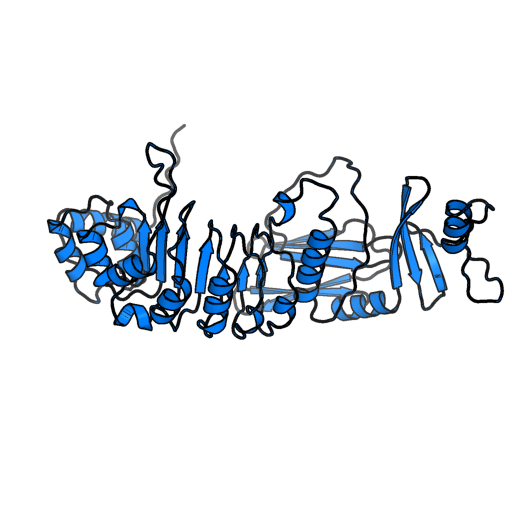1
ATOM 2214 O O . ASP A 1 278 ? -12.677 -14.712 -14.040 1.00 57.88 278 ASP A O 1
ATOM 2218 N N . CYS A 1 279 ? -12.179 -12.739 -14.969 1.00 70.06 279 CYS A N 1
ATOM 2219 C CA . CYS A 1 279 ? -10.934 -13.215 -15.586 1.00 70.06 279 CYS A CA 1
ATOM 2220 C C . CYS A 1 279 ? -9.852 -13.412 -14.513 1.00 70.06 279 CYS A C 1
ATOM 2222 O O . CYS A 1 279 ? -9.413 -12.452 -13.883 1.00 70.06 279 CYS A O 1
ATOM 2224 N N . VAL A 1 280 ? -9.425 -14.658 -14.310 1.00 68.75 280 VAL A N 1
ATOM 2225 C CA . VAL A 1 280 ? -8.503 -15.062 -13.237 1.00 68.75 280 VAL A CA 1
ATOM 2226 C C . VAL A 1 280 ? -7.079 -15.329 -13.721 1.00 68.75 280 VAL A C 1
ATOM 2228 O O . VAL A 1 280 ? -6.159 -15.356 -12.909 1.00 68.75 280 VAL A O 1
ATOM 2231 N N . ALA A 1 281 ? -6.879 -15.544 -15.025 1.00 63.19 281 ALA A N 1
ATOM 2232 C CA . ALA A 1 281 ? -5.554 -15.758 -15.596 1.00 63.19 281 ALA A CA 1
ATOM 2233 C C . ALA A 1 281 ? -5.483 -15.308 -17.058 1.00 63.19 281 ALA A C 1
ATOM 2235 O O . ALA A 1 281 ? -6.461 -15.379 -17.805 1.00 63.19 281 ALA A O 1
ATOM 2236 N N . THR A 1 282 ? -4.308 -14.838 -17.475 1.00 73.00 282 THR A N 1
ATOM 2237 C CA . THR A 1 282 ? -4.028 -14.431 -18.856 1.00 73.00 282 THR A CA 1
ATOM 2238 C C . THR A 1 282 ? -2.613 -14.845 -19.248 1.00 73.00 282 THR A C 1
ATOM 2240 O O . THR A 1 282 ? -1.661 -14.569 -18.522 1.00 73.00 282 THR A O 1
ATOM 2243 N N . TRP A 1 283 ? -2.464 -15.464 -20.421 1.00 77.06 283 TRP A N 1
ATOM 2244 C CA . TRP A 1 283 ? -1.178 -15.872 -20.989 1.00 77.06 283 TRP A CA 1
ATOM 2245 C C . TRP A 1 283 ? -0.996 -15.318 -22.401 1.00 77.06 283 TRP A C 1
ATOM 2247 O O . TRP A 1 283 ? -1.909 -15.377 -23.221 1.00 77.06 283 TRP A O 1
ATOM 2257 N N . ASN A 1 284 ? 0.211 -14.830 -22.698 1.00 76.56 284 ASN A N 1
ATOM 2258 C CA . ASN A 1 284 ? 0.609 -14.355 -24.026 1.00 76.56 284 ASN A CA 1
ATOM 2259 C C . ASN A 1 284 ? 1.537 -15.386 -24.683 1.00 76.56 284 ASN A C 1
ATOM 2261 O O . ASN A 1 284 ? 2.712 -15.473 -24.334 1.00 76.56 284 ASN A O 1
ATOM 2265 N N . VAL A 1 285 ? 1.007 -16.178 -25.614 1.00 70.94 285 VAL A N 1
ATOM 2266 C CA . VAL A 1 285 ? 1.696 -17.273 -26.307 1.00 70.94 285 VAL A CA 1
ATOM 2267 C C . VAL A 1 285 ? 2.362 -16.738 -27.584 1.00 70.94 285 VAL A C 1
ATOM 2269 O O . VAL A 1 285 ? 1.657 -16.421 -28.547 1.00 70.94 285 VAL A O 1
ATOM 2272 N N . PRO A 1 286 ? 3.703 -16.606 -27.629 1.00 67.69 286 PRO A N 1
ATOM 2273 C CA . PRO A 1 286 ? 4.390 -16.093 -28.809 1.00 67.69 286 PRO A CA 1
ATOM 2274 C C . PRO A 1 286 ? 4.453 -17.152 -29.914 1.00 67.69 286 PRO A C 1
ATOM 2276 O O . PRO A 1 286 ? 5.019 -18.220 -29.703 1.00 67.69 286 PRO A O 1
ATOM 2279 N N . LEU A 1 287 ? 3.914 -16.834 -31.097 1.00 72.44 287 LEU A N 1
ATOM 2280 C CA . LEU A 1 287 ? 4.065 -17.621 -32.329 1.00 72.44 287 LEU A CA 1
ATOM 2281 C C . LEU A 1 287 ? 4.687 -16.785 -33.453 1.00 72.44 287 LEU A C 1
ATOM 2283 O O . LEU A 1 287 ? 4.784 -15.556 -33.347 1.00 72.44 287 LEU A O 1
ATOM 2287 N N . HIS A 1 288 ? 5.058 -17.457 -34.551 1.00 65.62 288 HIS A N 1
ATOM 2288 C CA . HIS A 1 288 ? 5.609 -16.837 -35.763 1.00 65.62 288 HIS A CA 1
ATOM 2289 C C . HIS A 1 288 ? 4.728 -15.686 -36.272 1.00 65.62 288 HIS A C 1
ATOM 2291 O O . HIS A 1 288 ? 5.206 -14.577 -36.474 1.00 65.62 288 HIS A O 1
ATOM 2297 N N . ALA A 1 289 ? 3.421 -15.915 -36.424 1.00 63.09 289 ALA A N 1
ATOM 2298 C CA . ALA A 1 289 ? 2.509 -14.919 -36.985 1.00 63.09 289 ALA A CA 1
ATOM 2299 C C . ALA A 1 289 ? 2.141 -13.822 -35.983 1.00 63.09 289 ALA A C 1
ATOM 2301 O O . ALA A 1 289 ? 2.303 -12.632 -36.251 1.00 63.09 289 ALA A O 1
ATOM 2302 N N . LYS A 1 290 ? 1.689 -14.219 -34.792 1.00 66.69 290 LYS A N 1
ATOM 2303 C CA . LYS A 1 290 ? 1.163 -13.306 -33.777 1.00 66.69 290 LYS A CA 1
ATOM 2304 C C . LYS A 1 290 ? 1.525 -13.793 -32.373 1.00 66.69 290 LYS A C 1
ATOM 2306 O O . LYS A 1 290 ? 1.783 -14.977 -32.164 1.00 66.69 290 LYS A O 1
ATOM 2311 N N . VAL A 1 291 ? 1.541 -12.880 -31.410 1.00 71.50 291 VAL A N 1
ATOM 2312 C CA . VAL A 1 291 ? 1.426 -13.244 -29.996 1.00 71.50 291 VAL A CA 1
ATOM 2313 C C . VAL A 1 291 ? -0.058 -13.415 -29.689 1.00 71.50 291 VAL A C 1
ATOM 2315 O O . VAL A 1 291 ? -0.823 -12.464 -29.834 1.00 71.50 291 VAL A O 1
ATOM 2318 N N . HIS A 1 292 ? -0.462 -14.623 -29.310 1.00 66.19 292 HIS A N 1
ATOM 2319 C CA . HIS A 1 292 ? -1.851 -14.921 -28.984 1.00 66.19 292 HIS A CA 1
ATOM 2320 C C . HIS A 1 292 ? -2.121 -14.760 -27.497 1.00 66.19 292 HIS A C 1
ATOM 2322 O O . HIS A 1 292 ? -1.352 -15.242 -26.667 1.00 66.19 292 HIS A O 1
ATOM 2328 N N . ARG A 1 293 ? -3.243 -14.136 -27.159 1.00 71.44 293 ARG A N 1
ATOM 2329 C CA . ARG A 1 293 ? -3.718 -13.991 -25.787 1.00 71.44 293 ARG A CA 1
ATOM 2330 C C . ARG A 1 293 ? -4.720 -15.093 -25.465 1.00 71.44 293 ARG A C 1
ATOM 2332 O O . ARG A 1 293 ? -5.729 -15.233 -26.155 1.00 71.44 293 ARG A O 1
ATOM 2339 N N . ILE A 1 294 ? -4.436 -15.854 -24.413 1.00 68.12 294 ILE A N 1
ATOM 2340 C CA . ILE A 1 294 ? -5.338 -16.835 -23.804 1.00 68.12 294 ILE A CA 1
ATOM 2341 C C . ILE A 1 294 ? -5.800 -16.266 -22.468 1.00 68.12 294 ILE A C 1
ATOM 2343 O O . ILE A 1 294 ? -4.973 -15.933 -21.626 1.00 68.12 294 ILE A O 1
ATOM 2347 N N . GLU A 1 295 ? -7.105 -16.187 -22.262 1.00 65.88 295 GLU A N 1
ATOM 2348 C CA . GLU A 1 295 ? -7.725 -15.733 -21.019 1.00 65.88 295 GLU A CA 1
ATOM 2349 C C . GLU A 1 295 ? -8.534 -16.867 -20.407 1.00 65.88 295 GLU A C 1
ATOM 2351 O O . GLU A 1 295 ? -9.184 -17.638 -21.122 1.00 65.88 295 GLU A O 1
ATOM 2356 N N . PHE A 1 296 ? -8.528 -16.935 -19.081 1.00 62.66 296 PHE A N 1
ATOM 2357 C CA . PHE A 1 296 ? -9.301 -17.906 -18.331 1.00 62.66 296 PHE A CA 1
ATOM 2358 C C . PHE A 1 296 ? -10.168 -17.235 -17.281 1.00 62.66 296 PHE A C 1
ATOM 2360 O O . PHE A 1 296 ? -9.710 -16.419 -16.487 1.00 62.66 296 PHE A O 1
ATOM 2367 N N . GLU A 1 297 ? -11.430 -17.629 -17.277 1.00 66.19 297 GLU A N 1
ATOM 2368 C CA . GLU A 1 297 ? -12.446 -17.202 -16.337 1.00 66.19 297 GLU A CA 1
ATOM 2369 C C . GLU A 1 297 ? -12.833 -18.371 -15.435 1.00 66.19 297 GLU A C 1
ATOM 2371 O O . GLU A 1 297 ? -13.110 -19.473 -15.925 1.00 66.19 297 GLU A O 1
ATOM 2376 N N . HIS A 1 298 ? -12.890 -18.124 -14.128 1.00 57.97 298 HIS A N 1
ATOM 2377 C CA . HIS A 1 298 ? -13.218 -19.140 -13.135 1.00 57.97 298 HIS A CA 1
ATOM 2378 C C . HIS A 1 298 ? -14.134 -18.565 -12.049 1.00 57.97 298 HIS A C 1
ATOM 2380 O O . HIS A 1 298 ? -13.678 -17.972 -11.078 1.00 57.97 298 HIS A O 1
ATOM 2386 N N . GLY A 1 299 ? -15.433 -18.862 -12.145 1.00 57.53 299 GLY A N 1
ATOM 2387 C CA . GLY A 1 299 ? -16.396 -18.630 -11.067 1.00 57.53 299 GLY A CA 1
ATOM 2388 C C . GLY A 1 299 ? -16.418 -19.783 -10.056 1.00 57.53 299 GLY A C 1
ATOM 2389 O O . GLY A 1 299 ? -16.858 -20.892 -10.378 1.00 57.53 299 GLY A O 1
ATOM 2390 N N . THR A 1 300 ? -15.942 -19.549 -8.833 1.00 53.94 300 THR A N 1
ATOM 2391 C CA . THR A 1 300 ? -15.848 -20.572 -7.769 1.00 53.94 300 THR A CA 1
ATOM 2392 C C . THR A 1 300 ? -17.210 -20.938 -7.172 1.00 53.94 300 THR A C 1
ATOM 2394 O O . THR A 1 300 ? -17.455 -22.102 -6.872 1.00 53.94 300 THR A O 1
ATOM 2397 N N . THR A 1 301 ? -18.125 -19.971 -7.061 1.00 45.00 301 THR A N 1
ATOM 2398 C CA . THR A 1 301 ? -19.494 -20.155 -6.540 1.00 45.00 301 THR A CA 1
ATOM 2399 C C . THR A 1 301 ? -20.496 -20.556 -7.620 1.00 45.00 301 THR A C 1
ATOM 2401 O O . THR A 1 301 ? -21.446 -21.284 -7.348 1.00 45.00 301 THR A O 1
ATOM 2404 N N . THR A 1 302 ? -20.280 -20.097 -8.854 1.00 47.97 302 THR A N 1
ATOM 2405 C CA . THR A 1 302 ? -21.167 -20.350 -10.001 1.00 47.97 302 THR A CA 1
ATOM 2406 C C . THR A 1 302 ? -20.772 -21.588 -10.804 1.00 47.97 302 THR A C 1
ATOM 2408 O O . THR A 1 302 ? -21.557 -22.063 -11.618 1.00 47.97 302 THR A O 1
ATOM 2411 N N . GLY A 1 303 ? -19.546 -22.095 -10.627 1.00 47.56 303 GLY A N 1
ATOM 2412 C CA . GLY A 1 303 ? -18.985 -23.170 -11.449 1.00 47.56 303 GLY A CA 1
ATOM 2413 C C . GLY A 1 303 ? -18.630 -22.745 -12.882 1.00 47.56 303 GLY A C 1
ATOM 2414 O O . GLY A 1 303 ? -18.220 -23.586 -13.679 1.00 47.56 303 GLY A O 1
ATOM 2415 N N . LYS A 1 304 ? -18.757 -21.455 -13.228 1.00 47.19 304 LYS A N 1
ATOM 2416 C CA . LYS A 1 304 ? -18.497 -20.933 -14.578 1.00 47.19 304 LYS A CA 1
ATOM 2417 C C . LYS A 1 304 ? -17.021 -21.103 -14.950 1.00 47.19 304 LYS A C 1
ATOM 2419 O O . LYS A 1 304 ? -16.141 -20.777 -14.152 1.00 47.19 304 LYS A O 1
ATOM 2424 N N . ARG A 1 305 ? -16.749 -21.628 -16.147 1.00 57.34 305 ARG A N 1
ATOM 2425 C CA . ARG A 1 305 ? -15.406 -21.743 -16.736 1.00 57.34 305 ARG A CA 1
ATOM 2426 C C . ARG A 1 305 ? -15.464 -21.262 -18.176 1.00 57.34 305 ARG A C 1
ATOM 2428 O O . ARG A 1 305 ? -16.217 -21.827 -18.966 1.00 57.34 305 ARG A O 1
ATOM 2435 N N . VAL A 1 306 ? -14.694 -20.233 -18.514 1.00 49.69 306 VAL A N 1
ATOM 2436 C CA . VAL A 1 306 ? -14.643 -19.693 -19.882 1.00 49.69 306 VAL A CA 1
ATOM 2437 C C . VAL A 1 306 ? -13.191 -19.532 -20.291 1.00 49.69 306 VAL A C 1
ATOM 2439 O O . VAL A 1 306 ? -12.400 -18.957 -19.553 1.00 49.69 306 VAL A O 1
ATOM 2442 N N . ILE A 1 307 ? -12.843 -20.040 -21.471 1.00 53.69 307 ILE A N 1
ATOM 2443 C CA . ILE A 1 307 ? -11.538 -19.814 -22.092 1.00 53.69 307 ILE A CA 1
ATOM 2444 C C . ILE A 1 307 ? -11.769 -18.923 -23.306 1.00 53.69 307 ILE A C 1
ATOM 2446 O O . ILE A 1 307 ? -12.593 -19.255 -24.161 1.00 53.69 307 ILE A O 1
ATOM 2450 N N . ARG A 1 308 ? -11.048 -17.804 -23.388 1.00 61.81 308 ARG A N 1
ATOM 2451 C CA . ARG A 1 308 ? -11.054 -16.925 -24.564 1.00 61.81 308 ARG A CA 1
ATOM 2452 C C . ARG A 1 308 ? -9.671 -16.938 -25.200 1.00 61.81 308 ARG A C 1
ATOM 2454 O O . ARG A 1 308 ? -8.667 -16.903 -24.497 1.00 61.81 308 ARG A O 1
ATOM 2461 N N . VAL A 1 309 ? -9.623 -17.007 -26.527 1.00 57.53 309 VAL A N 1
ATOM 2462 C CA . VAL A 1 309 ? -8.378 -16.960 -27.302 1.00 57.53 309 VAL A CA 1
ATOM 2463 C C . VAL A 1 309 ? -8.556 -15.959 -28.434 1.00 57.53 309 VAL A C 1
ATOM 2465 O O . VAL A 1 309 ? -9.554 -16.011 -29.151 1.00 57.53 309 VAL A O 1
ATOM 2468 N N . ASP A 1 310 ? -7.594 -15.058 -28.619 1.00 52.72 310 ASP A N 1
ATOM 2469 C CA . ASP A 1 310 ? -7.648 -13.974 -29.612 1.00 52.72 310 ASP A CA 1
ATOM 2470 C C . ASP A 1 310 ? -7.321 -14.416 -31.063 1.00 52.72 310 ASP A C 1
ATOM 2472 O O . ASP A 1 310 ? -6.734 -13.671 -31.859 1.00 52.72 310 ASP A O 1
ATOM 2476 N N . GLY A 1 311 ? -7.697 -15.649 -31.415 1.00 59.78 311 GLY A N 1
ATOM 2477 C CA . GLY A 1 311 ? -7.455 -16.268 -32.716 1.00 59.78 311 GLY A CA 1
ATOM 2478 C C . GLY A 1 311 ? -7.321 -17.792 -32.636 1.00 59.78 311 GLY A C 1
ATOM 2479 O O . GLY A 1 311 ? -7.652 -18.412 -31.628 1.00 59.78 311 GLY A O 1
ATOM 2480 N N . LYS A 1 312 ? -6.827 -18.413 -33.716 1.00 55.75 312 LYS A N 1
ATOM 2481 C CA . LYS A 1 312 ? -6.492 -19.847 -33.744 1.00 55.75 312 LYS A CA 1
ATOM 2482 C C . LYS A 1 312 ? -5.018 -20.050 -33.390 1.00 55.75 312 LYS A C 1
ATOM 2484 O O . LYS A 1 312 ? -4.159 -19.494 -34.061 1.00 55.75 312 LYS A O 1
ATOM 2489 N N . LEU A 1 313 ? -4.737 -20.920 -32.420 1.00 56.41 313 LEU A N 1
ATOM 2490 C CA . LEU A 1 313 ? -3.382 -21.305 -31.987 1.00 56.41 313 LEU A CA 1
ATOM 2491 C C . LEU A 1 313 ? -2.736 -22.395 -32.874 1.00 56.41 313 LEU A C 1
ATOM 2493 O O . LEU A 1 313 ? -1.790 -23.059 -32.457 1.00 56.41 313 LEU A O 1
ATOM 2497 N N . GLY A 1 314 ? -3.257 -22.620 -34.084 1.00 66.88 314 GLY A N 1
ATOM 2498 C CA . GLY A 1 314 ? -2.832 -23.730 -34.945 1.00 66.88 314 GLY A CA 1
ATOM 2499 C C . GLY A 1 314 ? -3.059 -25.099 -34.291 1.00 66.88 314 GLY A C 1
ATOM 2500 O O . GLY A 1 314 ? -4.080 -25.306 -33.636 1.00 66.88 314 GLY A O 1
ATOM 2501 N N . ASP A 1 315 ? -2.090 -26.005 -34.448 1.00 69.56 315 ASP A N 1
ATOM 2502 C CA . ASP A 1 315 ? -2.132 -27.385 -33.930 1.00 69.56 315 ASP A CA 1
ATOM 2503 C C . ASP A 1 315 ? -1.621 -27.515 -32.482 1.00 69.56 315 ASP A C 1
ATOM 2505 O O . ASP A 1 315 ? -1.336 -28.611 -31.993 1.00 69.56 315 ASP A O 1
ATOM 2509 N N . MET A 1 316 ? -1.456 -26.395 -31.778 1.00 71.00 316 MET A N 1
ATOM 2510 C CA . MET A 1 316 ? -0.906 -26.399 -30.429 1.00 71.00 316 MET A CA 1
ATOM 2511 C C . MET A 1 316 ? -1.915 -26.907 -29.407 1.00 71.00 316 MET A C 1
ATOM 2513 O O . MET A 1 316 ? -3.045 -26.427 -29.316 1.00 71.00 316 MET A O 1
ATOM 2517 N N . LYS A 1 317 ? -1.469 -27.840 -28.566 1.00 72.88 317 LYS A N 1
ATOM 2518 C CA . LYS A 1 317 ? -2.248 -28.342 -27.440 1.00 72.88 317 LYS A CA 1
ATOM 2519 C C . LYS A 1 317 ? -1.961 -27.507 -26.197 1.00 72.88 317 LYS A C 1
ATOM 2521 O O . LYS A 1 317 ? -0.870 -27.596 -25.637 1.00 72.88 317 LYS A O 1
ATOM 2526 N N . CYS A 1 318 ? -2.955 -26.751 -25.748 1.00 72.56 318 CYS A N 1
ATOM 2527 C CA . CYS A 1 318 ? -2.896 -25.960 -24.523 1.00 72.56 318 CYS A CA 1
ATOM 2528 C C . CYS A 1 318 ? -3.747 -26.608 -23.422 1.00 72.56 318 CYS A C 1
ATOM 2530 O O . CYS A 1 318 ? -4.927 -26.871 -23.648 1.00 72.56 318 CYS A O 1
ATOM 2532 N N . ASN A 1 319 ? -3.173 -26.836 -22.239 1.00 70.12 319 ASN A N 1
ATOM 2533 C CA . ASN A 1 319 ? -3.901 -27.309 -21.059 1.00 70.12 319 ASN A CA 1
ATOM 2534 C C . ASN A 1 319 ? -3.821 -26.248 -19.962 1.00 70.12 319 ASN A C 1
ATOM 2536 O O . ASN A 1 319 ? -2.727 -25.823 -19.608 1.00 70.12 319 ASN A O 1
ATOM 2540 N N . ILE A 1 320 ? -4.962 -25.836 -19.417 1.00 69.25 320 ILE A N 1
ATOM 2541 C CA . ILE A 1 320 ? -5.002 -24.967 -18.238 1.00 69.25 320 ILE A CA 1
ATOM 2542 C C . ILE A 1 320 ? -5.150 -25.860 -17.011 1.00 69.25 320 ILE A C 1
ATOM 2544 O O . ILE A 1 320 ? -6.119 -26.616 -16.916 1.00 69.25 320 ILE A O 1
ATOM 2548 N N . ASN A 1 321 ? -4.204 -25.759 -16.085 1.00 68.19 321 ASN A N 1
ATOM 2549 C CA . ASN A 1 321 ? -4.244 -26.456 -14.809 1.00 68.19 321 ASN A CA 1
ATOM 2550 C C . ASN A 1 321 ? -4.758 -25.500 -13.730 1.00 68.19 321 ASN A C 1
ATOM 2552 O O . ASN A 1 321 ? -4.412 -24.317 -13.710 1.00 68.19 321 ASN A O 1
ATOM 2556 N N . VAL A 1 322 ? -5.600 -26.028 -12.846 1.00 69.94 322 VAL A N 1
ATOM 2557 C CA . VAL A 1 322 ? -6.196 -25.290 -11.731 1.00 69.94 322 VAL A CA 1
ATOM 2558 C C . VAL A 1 322 ? -5.886 -26.057 -10.456 1.00 69.94 322 VAL A C 1
ATOM 2560 O O . VAL A 1 322 ? -6.398 -27.160 -10.266 1.00 69.94 322 VAL A O 1
ATOM 2563 N N . GLU A 1 323 ? -5.062 -25.480 -9.591 1.00 69.50 323 GLU A N 1
ATOM 2564 C CA . GLU A 1 323 ? -4.649 -26.094 -8.328 1.00 69.50 323 GLU A CA 1
ATOM 2565 C C . GLU A 1 323 ? -5.236 -25.316 -7.152 1.00 69.50 323 GLU A C 1
ATOM 2567 O O . GLU A 1 323 ? -5.277 -24.092 -7.170 1.00 69.50 323 GLU A O 1
ATOM 2572 N N . ALA A 1 324 ? -5.741 -26.007 -6.130 1.00 60.50 324 ALA A N 1
ATOM 2573 C CA . ALA A 1 324 ? -6.267 -25.345 -4.939 1.00 60.50 324 ALA A CA 1
ATOM 2574 C C . ALA A 1 324 ? -5.119 -24.981 -3.984 1.00 60.50 324 ALA A C 1
ATOM 2576 O O . ALA A 1 324 ? -4.381 -25.855 -3.530 1.00 60.50 324 ALA A O 1
ATOM 2577 N N . LEU A 1 325 ? -5.014 -23.701 -3.630 1.00 64.69 325 LEU A N 1
ATOM 2578 C CA . LEU A 1 325 ? -4.099 -23.186 -2.616 1.00 64.69 325 LEU A CA 1
ATOM 2579 C C . LEU A 1 325 ? -4.883 -22.903 -1.328 1.00 64.69 325 LEU A C 1
ATOM 2581 O O . LEU A 1 325 ? -5.427 -21.821 -1.108 1.00 64.69 325 LEU A O 1
ATOM 2585 N N . GLY A 1 326 ? -4.967 -23.904 -0.454 1.00 62.84 326 GLY A N 1
ATOM 2586 C CA . GLY A 1 326 ? -5.738 -23.801 0.787 1.00 62.84 326 GLY A CA 1
ATOM 2587 C C . GLY A 1 326 ? -7.253 -23.840 0.552 1.00 62.84 326 GLY A C 1
ATOM 2588 O O . GLY A 1 326 ? -7.735 -24.542 -0.332 1.00 62.84 326 GLY A O 1
ATOM 2589 N N . THR A 1 327 ? -8.025 -23.138 1.386 1.00 48.78 327 THR A N 1
ATOM 2590 C CA . THR A 1 327 ? -9.497 -23.247 1.408 1.00 48.78 327 THR A CA 1
ATOM 2591 C C . THR A 1 327 ? -10.227 -22.319 0.439 1.00 48.78 327 THR A C 1
ATOM 2593 O O . THR A 1 327 ? -11.352 -22.633 0.058 1.00 48.78 327 THR A O 1
ATOM 2596 N N . PHE A 1 328 ? -9.623 -21.195 0.037 1.00 51.69 328 PHE A N 1
ATOM 2597 C CA . PHE A 1 328 ? -10.301 -20.166 -0.771 1.00 51.69 328 PHE A CA 1
ATOM 2598 C C . PHE A 1 328 ? -9.453 -19.572 -1.905 1.00 51.69 328 PHE A C 1
ATOM 2600 O O . PHE A 1 328 ? -9.906 -18.627 -2.549 1.00 51.69 328 PHE A O 1
ATOM 2607 N N . ALA A 1 329 ? -8.254 -20.097 -2.172 1.00 52.56 329 ALA A N 1
ATOM 2608 C CA . ALA A 1 329 ? -7.410 -19.626 -3.268 1.00 52.56 329 ALA A CA 1
ATOM 2609 C C . ALA A 1 329 ? -7.118 -20.746 -4.269 1.00 52.56 329 ALA A C 1
ATOM 2611 O O . ALA A 1 329 ? -7.162 -21.931 -3.939 1.00 52.56 329 ALA A O 1
ATOM 2612 N N . TYR A 1 330 ? -6.840 -20.346 -5.506 1.00 61.97 330 TYR A N 1
ATOM 2613 C CA . TYR A 1 330 ? -6.489 -21.238 -6.600 1.00 61.97 330 TYR A CA 1
ATOM 2614 C C . TYR A 1 330 ? -5.304 -20.656 -7.362 1.00 61.97 330 TYR A C 1
ATOM 2616 O O . TYR A 1 330 ? -5.216 -19.441 -7.537 1.00 61.97 330 TYR A O 1
ATOM 2624 N N . GLU A 1 331 ? -4.429 -21.530 -7.831 1.00 67.88 331 GLU A N 1
ATOM 2625 C CA . GLU A 1 331 ? -3.348 -21.224 -8.755 1.00 67.88 331 GLU A CA 1
ATOM 2626 C C . GLU A 1 331 ? -3.713 -21.704 -10.157 1.00 67.88 331 GLU A C 1
ATOM 2628 O O . GLU A 1 331 ? -4.349 -22.747 -10.337 1.00 67.88 331 GLU A O 1
ATOM 2633 N N . TYR A 1 332 ? -3.308 -20.922 -11.154 1.00 72.44 332 TYR A N 1
ATOM 2634 C CA . TYR A 1 332 ? -3.589 -21.180 -12.557 1.00 72.44 332 TYR A CA 1
ATOM 2635 C C . TYR A 1 332 ? -2.284 -21.280 -13.322 1.00 72.44 332 TYR A C 1
ATOM 2637 O O . TYR A 1 332 ? -1.496 -20.334 -13.344 1.00 72.44 332 TYR A O 1
ATOM 2645 N N . SER A 1 333 ? -2.084 -22.392 -14.017 1.00 68.94 333 SER A N 1
ATOM 2646 C CA . SER A 1 333 ? -0.942 -22.562 -14.910 1.00 68.94 333 SER A CA 1
ATOM 2647 C C . SER A 1 333 ? -1.393 -23.025 -16.289 1.00 68.94 333 SER A C 1
ATOM 2649 O O . SER A 1 333 ? -2.493 -23.548 -16.469 1.00 68.94 333 SER A O 1
ATOM 2651 N N . LEU A 1 334 ? -0.550 -22.776 -17.287 1.00 71.25 334 LEU A N 1
ATOM 2652 C CA . LEU A 1 334 ? -0.776 -23.180 -18.667 1.00 71.25 334 LEU A CA 1
ATOM 2653 C C . LEU A 1 334 ? 0.359 -24.107 -19.087 1.00 71.25 334 LEU A C 1
ATOM 2655 O O . LEU A 1 334 ? 1.529 -23.754 -18.943 1.00 71.25 334 LEU A O 1
ATOM 2659 N N . ASP A 1 335 ? 0.008 -25.247 -19.666 1.00 71.62 335 ASP A N 1
ATOM 2660 C CA . ASP A 1 335 ? 0.931 -26.106 -20.388 1.00 71.62 335 ASP A CA 1
ATOM 2661 C C . ASP A 1 335 ? 0.682 -25.993 -21.885 1.00 71.62 335 ASP A C 1
ATOM 2663 O O . ASP A 1 335 ? -0.455 -26.057 -22.351 1.00 71.62 335 ASP A O 1
ATOM 2667 N N . VAL A 1 336 ? 1.757 -25.880 -22.652 1.00 78.56 336 VAL A N 1
ATOM 2668 C CA . VAL A 1 336 ? 1.743 -25.772 -24.105 1.00 78.56 336 VAL A CA 1
ATOM 2669 C C . VAL A 1 336 ? 2.554 -26.929 -24.679 1.00 78.56 336 VAL A C 1
ATOM 2671 O O . VAL A 1 336 ? 3.744 -27.070 -24.404 1.00 78.56 336 VAL A O 1
ATOM 2674 N N . ASN A 1 337 ? 1.900 -27.798 -25.452 1.00 82.75 337 ASN A N 1
ATOM 2675 C CA . ASN A 1 337 ? 2.472 -29.026 -26.014 1.00 82.75 337 ASN A CA 1
ATOM 2676 C C . ASN A 1 337 ? 3.170 -29.915 -24.964 1.00 82.75 337 ASN A C 1
ATOM 2678 O O . ASN A 1 337 ? 4.228 -30.490 -25.213 1.00 82.75 337 ASN A O 1
ATOM 2682 N N . GLY A 1 338 ? 2.568 -30.025 -23.774 1.00 76.69 338 GLY A N 1
ATOM 2683 C CA . GLY A 1 338 ? 3.084 -30.856 -22.679 1.00 76.69 338 GLY A CA 1
ATOM 2684 C C . GLY A 1 338 ? 4.280 -30.260 -21.928 1.00 76.69 338 GLY A C 1
ATOM 2685 O O . GLY A 1 338 ? 4.941 -30.977 -21.181 1.00 76.69 338 GLY A O 1
ATOM 2686 N N . LYS A 1 339 ? 4.575 -28.971 -22.124 1.00 79.94 339 LYS A N 1
ATOM 2687 C CA . LYS A 1 339 ? 5.585 -28.216 -21.370 1.00 79.94 339 LYS A CA 1
ATOM 2688 C C . LYS A 1 339 ? 4.911 -27.087 -20.607 1.00 79.94 339 LYS A C 1
ATOM 2690 O O . LYS A 1 339 ? 3.959 -26.513 -21.123 1.00 79.94 339 LYS A O 1
ATOM 2695 N N . THR A 1 340 ? 5.457 -26.706 -19.457 1.00 79.94 340 THR A N 1
ATOM 2696 C CA . THR A 1 340 ? 4.993 -25.509 -18.745 1.00 79.94 340 THR A CA 1
ATOM 2697 C C . THR A 1 340 ? 5.130 -24.272 -19.627 1.00 79.94 340 THR A C 1
ATOM 2699 O O . THR A 1 340 ? 6.053 -24.174 -20.443 1.00 79.94 340 THR A O 1
ATOM 2702 N N . PHE A 1 341 ? 4.228 -23.306 -19.465 1.00 75.62 341 PHE A N 1
ATOM 2703 C CA . PHE A 1 341 ? 4.229 -22.073 -20.252 1.00 75.62 341 PHE A CA 1
ATOM 2704 C C . PHE A 1 341 ? 5.567 -21.331 -20.176 1.00 75.62 341 PHE A C 1
ATOM 2706 O O . PHE A 1 341 ? 6.054 -20.860 -21.201 1.00 75.62 341 PHE A O 1
ATOM 2713 N N . ASN A 1 342 ? 6.204 -21.301 -19.002 1.00 72.88 342 ASN A N 1
ATOM 2714 C CA . ASN A 1 342 ? 7.522 -20.686 -18.827 1.00 72.88 342 ASN A CA 1
ATOM 2715 C C . ASN A 1 342 ? 8.578 -21.369 -19.703 1.00 72.88 342 ASN A C 1
ATOM 2717 O O . ASN A 1 342 ? 9.236 -20.708 -20.504 1.00 72.88 342 ASN A O 1
ATOM 2721 N N . LYS A 1 343 ? 8.654 -22.705 -19.649 1.00 76.06 343 LYS A N 1
ATOM 2722 C CA . LYS A 1 343 ? 9.594 -23.479 -20.467 1.00 76.06 343 LYS A CA 1
ATOM 2723 C C . LYS A 1 343 ? 9.320 -23.317 -21.962 1.00 76.06 343 LYS A C 1
ATOM 2725 O O . LYS A 1 343 ? 10.249 -23.162 -22.748 1.00 76.06 343 LYS A O 1
ATOM 2730 N N . PHE A 1 344 ? 8.049 -23.334 -22.361 1.00 77.12 344 PHE A N 1
ATOM 2731 C CA . PHE A 1 344 ? 7.657 -23.079 -23.745 1.00 77.12 344 PHE A CA 1
ATOM 2732 C C . PHE A 1 344 ? 8.105 -21.684 -24.203 1.00 77.12 344 PHE A C 1
ATOM 2734 O O . PHE A 1 344 ? 8.707 -21.547 -25.266 1.00 77.12 344 PHE A O 1
ATOM 2741 N N . LYS A 1 345 ? 7.856 -20.651 -23.392 1.00 72.94 345 LYS A N 1
ATOM 2742 C CA . LYS A 1 345 ? 8.208 -19.265 -23.705 1.00 72.94 345 LYS A CA 1
ATOM 2743 C C . LYS A 1 345 ? 9.721 -19.075 -23.830 1.00 72.94 345 LYS A C 1
ATOM 2745 O O . LYS A 1 345 ? 10.169 -18.435 -24.776 1.00 72.94 345 LYS A O 1
ATOM 2750 N N . GLU A 1 346 ? 10.507 -19.654 -22.925 1.00 71.69 346 GLU A N 1
ATOM 2751 C CA . GLU A 1 346 ? 11.973 -19.642 -23.012 1.00 71.69 346 GLU A CA 1
ATOM 2752 C C . GLU A 1 346 ? 12.480 -20.278 -24.309 1.00 71.69 346 GLU A C 1
ATOM 2754 O O . GLU A 1 346 ? 13.360 -19.728 -24.971 1.00 71.69 346 GLU A O 1
ATOM 2759 N N . GLU A 1 347 ? 11.926 -21.430 -24.693 1.00 77.88 347 GLU A N 1
ATOM 2760 C CA . GLU A 1 347 ? 12.278 -22.100 -25.946 1.00 77.88 347 GLU A CA 1
ATOM 2761 C C . GLU A 1 347 ? 11.919 -21.237 -27.161 1.00 77.88 347 GLU A C 1
ATOM 2763 O O . GLU A 1 347 ? 12.751 -21.077 -28.056 1.00 77.88 347 GLU A O 1
ATOM 2768 N N . GLN A 1 348 ? 10.731 -20.621 -27.173 1.00 75.69 348 GLN A N 1
ATOM 2769 C CA . GLN A 1 348 ? 10.334 -19.705 -28.245 1.00 75.69 348 GLN A CA 1
ATOM 2770 C C . GLN A 1 348 ? 11.236 -18.468 -28.311 1.00 75.69 348 GLN A C 1
ATOM 2772 O O . GLN A 1 348 ? 11.627 -18.078 -29.401 1.00 75.69 348 GLN A O 1
ATOM 2777 N N . ASN A 1 349 ? 11.638 -17.882 -27.182 1.00 69.81 349 ASN A N 1
ATOM 2778 C CA . ASN A 1 349 ? 12.532 -16.715 -27.156 1.00 69.81 349 ASN A CA 1
ATOM 2779 C C . ASN A 1 349 ? 13.965 -17.047 -27.608 1.00 69.81 349 ASN A C 1
ATOM 2781 O O . ASN A 1 349 ? 14.660 -16.216 -28.198 1.00 69.81 349 ASN A O 1
ATOM 2785 N N . LYS A 1 350 ? 14.432 -18.270 -27.333 1.00 72.00 350 LYS A N 1
ATOM 2786 C CA . LYS A 1 350 ? 15.722 -18.757 -27.838 1.00 72.00 350 LYS A CA 1
ATOM 2787 C C . LYS A 1 350 ? 15.657 -18.950 -29.351 1.00 72.00 350 LYS A C 1
ATOM 2789 O O . LYS A 1 350 ? 16.547 -18.467 -30.056 1.00 72.00 350 LYS A O 1
ATOM 2794 N N . LYS A 1 351 ? 14.589 -19.597 -29.822 1.00 73.50 351 LYS A N 1
ATOM 2795 C CA . LYS A 1 351 ? 14.365 -19.978 -31.219 1.00 73.50 351 LYS A CA 1
ATOM 2796 C C . LYS A 1 351 ? 14.038 -18.794 -32.128 1.00 73.50 351 LYS A C 1
ATOM 2798 O O . LYS A 1 351 ? 14.594 -18.686 -33.214 1.00 73.50 351 LYS A O 1
ATOM 2803 N N . LEU A 1 352 ? 13.173 -17.893 -31.683 1.00 71.69 352 LEU A N 1
ATOM 2804 C CA . LEU A 1 352 ? 12.641 -16.802 -32.486 1.00 71.69 352 LEU A CA 1
ATOM 2805 C C . LEU A 1 352 ? 13.342 -15.488 -32.145 1.00 71.69 352 LEU A C 1
ATOM 2807 O O . LEU A 1 352 ? 13.589 -15.159 -30.986 1.00 71.69 352 LEU A O 1
ATOM 2811 N N . HIS A 1 353 ? 13.651 -14.707 -33.170 1.00 67.38 353 HIS A N 1
ATOM 2812 C CA . HIS A 1 353 ? 13.945 -13.290 -33.034 1.00 67.38 353 HIS A CA 1
ATOM 2813 C C . HIS A 1 353 ? 12.868 -12.517 -33.777 1.00 67.38 353 HIS A C 1
ATOM 2815 O O . HIS A 1 353 ? 12.709 -12.714 -34.977 1.00 67.38 353 HIS A O 1
ATOM 2821 N N . SER A 1 354 ? 12.118 -11.665 -33.086 1.00 66.81 354 SER A N 1
ATOM 2822 C CA . SER A 1 354 ? 11.052 -10.885 -33.711 1.00 66.81 354 SER A CA 1
ATOM 2823 C C . SER A 1 354 ? 11.260 -9.400 -33.504 1.00 66.81 354 SER A C 1
ATOM 2825 O O . SER A 1 354 ? 11.604 -8.985 -32.399 1.00 66.81 354 SER A O 1
ATOM 2827 N N . TRP A 1 355 ? 10.974 -8.618 -34.535 1.00 61.00 355 TRP A N 1
ATOM 2828 C CA . TRP A 1 355 ? 10.943 -7.164 -34.472 1.00 61.00 355 TRP A CA 1
ATOM 2829 C C . TRP A 1 355 ? 9.766 -6.630 -35.284 1.00 61.00 355 TRP A C 1
ATOM 2831 O O . TRP A 1 355 ? 9.207 -7.318 -36.144 1.00 61.00 355 TRP A O 1
ATOM 2841 N N . GLU A 1 356 ? 9.391 -5.394 -34.992 1.00 66.62 356 GLU A N 1
ATOM 2842 C CA . GLU A 1 356 ? 8.371 -4.658 -35.724 1.00 66.62 356 GLU A CA 1
ATOM 2843 C C . GLU A 1 356 ? 9.047 -3.566 -36.557 1.00 66.62 356 GLU A C 1
ATOM 2845 O O . GLU A 1 356 ? 10.062 -2.988 -36.162 1.00 66.62 356 GLU A O 1
ATOM 2850 N N . THR A 1 357 ? 8.547 -3.333 -37.766 1.00 53.59 357 THR A N 1
ATOM 2851 C CA . THR A 1 357 ? 9.077 -2.311 -38.669 1.00 53.59 357 THR A CA 1
ATOM 2852 C C . THR A 1 357 ? 7.996 -1.820 -39.619 1.00 53.59 357 THR A C 1
ATOM 2854 O O . THR A 1 357 ? 7.072 -2.559 -39.950 1.00 53.59 357 THR A O 1
ATOM 2857 N N . THR A 1 358 ? 8.122 -0.586 -40.096 1.00 59.41 358 THR A N 1
ATOM 2858 C CA . THR A 1 358 ? 7.194 -0.009 -41.068 1.00 59.41 358 THR A CA 1
ATOM 2859 C C . THR A 1 358 ? 7.862 0.020 -42.442 1.00 59.41 358 THR A C 1
ATOM 2861 O O . THR A 1 358 ? 8.874 0.691 -42.639 1.00 59.41 358 THR A O 1
ATOM 2864 N N . ILE A 1 359 ? 7.294 -0.697 -43.415 1.00 52.09 359 ILE A N 1
ATOM 2865 C CA . ILE A 1 359 ? 7.796 -0.768 -44.796 1.00 52.09 359 ILE A CA 1
ATOM 2866 C C . ILE A 1 359 ? 6.689 -0.288 -45.732 1.00 52.09 359 ILE A C 1
ATOM 2868 O O . ILE A 1 359 ? 5.583 -0.833 -45.737 1.00 52.09 359 ILE A O 1
ATOM 2872 N N . ALA A 1 360 ? 6.994 0.744 -46.527 1.00 53.25 360 ALA A N 1
ATOM 2873 C CA . ALA A 1 360 ? 6.048 1.395 -47.439 1.00 53.25 360 ALA A CA 1
ATOM 2874 C C . ALA A 1 360 ? 4.745 1.854 -46.745 1.00 53.25 360 ALA A C 1
ATOM 2876 O O . ALA A 1 360 ? 3.657 1.715 -47.298 1.00 53.25 360 ALA A O 1
ATOM 2877 N N . GLY A 1 361 ? 4.862 2.366 -45.514 1.00 55.84 361 GLY A N 1
ATOM 2878 C CA . GLY A 1 361 ? 3.727 2.850 -44.719 1.00 55.84 361 GLY A CA 1
ATOM 2879 C C . GLY A 1 361 ? 2.847 1.756 -44.105 1.00 55.84 361 GLY A C 1
ATOM 2880 O O . GLY A 1 361 ? 1.824 2.086 -43.517 1.00 55.84 361 GLY A O 1
ATOM 2881 N N . ASN A 1 362 ? 3.226 0.481 -44.230 1.00 51.19 362 ASN A N 1
ATOM 2882 C CA . ASN A 1 362 ? 2.538 -0.640 -43.588 1.00 51.19 362 ASN A CA 1
ATOM 2883 C C . ASN A 1 362 ? 3.392 -1.195 -42.452 1.00 51.19 362 ASN A C 1
ATOM 2885 O O . ASN A 1 362 ? 4.609 -1.289 -42.609 1.00 51.19 362 ASN A O 1
ATOM 2889 N N . ASP A 1 363 ? 2.760 -1.607 -41.357 1.00 62.38 363 ASP A N 1
ATOM 2890 C CA . ASP A 1 363 ? 3.444 -2.235 -40.229 1.00 62.38 363 ASP A CA 1
ATOM 2891 C C . ASP A 1 363 ? 3.647 -3.735 -40.463 1.00 62.38 363 ASP A C 1
ATOM 2893 O O . ASP A 1 363 ? 2.761 -4.469 -40.920 1.00 62.38 363 ASP A O 1
ATOM 2897 N N . TRP A 1 364 ? 4.849 -4.194 -40.142 1.00 58.75 364 TRP A N 1
ATOM 2898 C CA . TRP A 1 364 ? 5.294 -5.561 -40.336 1.00 58.75 364 TRP A CA 1
ATOM 2899 C C . TRP A 1 364 ? 5.886 -6.100 -39.049 1.00 58.75 364 TRP A C 1
ATOM 2901 O O . T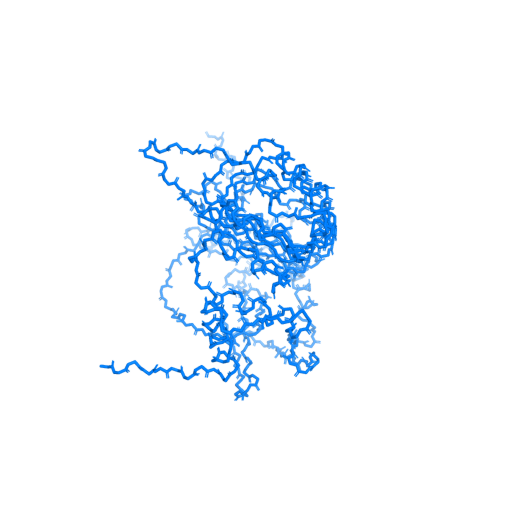RP A 1 364 ? 6.853 -5.555 -38.523 1.00 58.75 364 TRP A O 1
ATOM 2911 N N . ARG A 1 365 ? 5.363 -7.238 -38.597 1.00 69.81 365 ARG A N 1
ATOM 2912 C CA . ARG A 1 365 ? 6.042 -8.100 -37.637 1.00 69.81 365 ARG A CA 1
ATOM 2913 C C . ARG A 1 365 ? 6.888 -9.095 -38.410 1.00 69.81 365 ARG A C 1
ATOM 2915 O O . ARG A 1 365 ? 6.344 -9.977 -39.079 1.00 69.81 365 ARG A O 1
ATOM 2922 N N . VAL A 1 366 ? 8.203 -8.950 -38.314 1.00 65.38 366 VAL A N 1
ATOM 2923 C CA . VAL A 1 366 ? 9.161 -9.870 -38.924 1.00 65.38 366 VAL A CA 1
ATOM 2924 C C . VAL A 1 366 ? 9.705 -10.791 -37.843 1.00 65.38 366 VAL A C 1
ATOM 2926 O O . VAL A 1 366 ? 10.074 -10.344 -36.758 1.00 65.38 366 VAL A O 1
ATOM 2929 N N . VAL A 1 367 ? 9.723 -12.090 -38.124 1.00 66.38 367 VAL A N 1
ATOM 2930 C CA . VAL A 1 367 ? 10.201 -13.127 -37.213 1.00 66.38 367 VAL A CA 1
ATOM 2931 C C . VAL A 1 367 ? 11.220 -13.992 -37.938 1.00 66.38 367 VAL A C 1
ATOM 2933 O O . VAL A 1 367 ? 10.894 -14.648 -38.921 1.00 66.38 367 VAL A O 1
ATOM 2936 N N . LEU A 1 368 ? 12.449 -14.001 -37.435 1.00 66.38 368 LEU A N 1
ATOM 2937 C CA . LEU A 1 368 ? 13.493 -14.940 -37.818 1.00 66.38 368 LEU A CA 1
ATOM 2938 C C . LEU A 1 368 ? 13.426 -16.154 -36.891 1.00 66.38 368 LEU A C 1
ATOM 2940 O O . LEU A 1 368 ? 13.633 -16.026 -35.682 1.00 66.38 368 LEU A O 1
ATOM 2944 N N . ASP A 1 369 ? 13.188 -17.328 -37.460 1.00 72.31 369 ASP A N 1
ATOM 2945 C CA . ASP A 1 369 ? 13.479 -18.589 -36.790 1.00 72.31 369 ASP A CA 1
ATOM 2946 C C . ASP A 1 369 ? 14.981 -18.866 -36.938 1.00 72.31 369 ASP A C 1
ATOM 2948 O O . ASP A 1 369 ? 15.477 -19.145 -38.026 1.00 72.31 369 ASP A O 1
ATOM 2952 N N . LYS A 1 370 ? 15.732 -18.746 -35.840 1.00 71.25 370 LYS A N 1
ATOM 2953 C CA . LYS A 1 370 ? 17.197 -18.897 -35.834 1.00 71.25 370 LYS A CA 1
ATOM 2954 C C . LYS A 1 370 ? 17.648 -20.336 -36.082 1.00 71.25 370 LYS A C 1
ATOM 2956 O O . LYS A 1 370 ? 18.826 -20.559 -36.340 1.00 71.25 370 LYS A O 1
ATOM 2961 N N . GLU A 1 371 ? 16.752 -21.307 -35.925 1.00 74.94 371 GLU A N 1
ATOM 2962 C CA . GLU A 1 371 ? 17.060 -22.724 -36.094 1.00 74.94 371 GLU A CA 1
ATOM 2963 C C . GLU A 1 371 ? 16.888 -23.140 -37.554 1.00 74.94 371 GLU A C 1
ATOM 2965 O O . GLU A 1 371 ? 17.787 -23.735 -38.144 1.00 74.94 371 GLU A O 1
ATOM 2970 N N . THR A 1 372 ? 15.747 -22.793 -38.148 1.00 75.38 372 THR A N 1
ATOM 2971 C CA . THR A 1 372 ? 15.444 -23.110 -39.552 1.00 75.38 372 THR A CA 1
ATOM 2972 C C . THR A 1 372 ? 16.017 -22.078 -40.524 1.00 75.38 372 THR A C 1
ATOM 2974 O O . THR A 1 372 ? 16.108 -22.350 -41.719 1.00 75.38 372 THR A O 1
ATOM 2977 N N . MET A 1 373 ? 16.426 -20.909 -40.014 1.00 67.12 373 MET A N 1
ATOM 2978 C CA . MET A 1 373 ? 16.794 -19.714 -40.784 1.00 67.12 373 MET A CA 1
ATOM 2979 C C . MET A 1 373 ? 15.656 -19.192 -41.676 1.00 67.12 373 MET A C 1
ATOM 2981 O O . MET A 1 373 ? 15.890 -18.433 -42.619 1.00 67.12 373 MET A O 1
ATOM 2985 N N . GLU A 1 374 ? 14.414 -19.575 -41.376 1.00 69.69 374 GLU A N 1
ATOM 2986 C CA . GLU A 1 374 ? 13.231 -19.064 -42.056 1.00 69.69 374 GLU A CA 1
ATOM 2987 C C . GLU A 1 374 ? 12.872 -17.668 -41.550 1.00 69.69 374 GLU A C 1
ATOM 2989 O O . GLU A 1 374 ? 12.917 -17.376 -40.351 1.00 69.69 374 GLU A O 1
ATOM 2994 N N . ILE A 1 375 ? 12.455 -16.807 -42.476 1.00 64.69 375 ILE A N 1
ATOM 2995 C CA . ILE A 1 375 ? 11.936 -15.481 -42.158 1.00 64.69 375 ILE A CA 1
ATOM 2996 C C . ILE A 1 375 ? 10.437 -15.488 -42.408 1.00 64.69 375 ILE A C 1
ATOM 2998 O O . ILE A 1 375 ? 9.968 -15.853 -43.482 1.00 64.69 375 ILE A O 1
ATOM 3002 N N . TRP A 1 376 ? 9.685 -15.044 -41.416 1.00 67.38 376 TRP A N 1
ATOM 3003 C CA . TRP A 1 376 ? 8.243 -14.889 -41.468 1.00 67.38 376 TRP A CA 1
ATOM 3004 C C . TRP A 1 376 ? 7.906 -13.406 -41.375 1.00 67.38 376 TRP A C 1
ATOM 3006 O O . TRP A 1 376 ? 8.476 -12.701 -40.547 1.00 67.38 376 TRP A O 1
ATOM 3016 N N . ALA A 1 377 ? 6.964 -12.924 -42.178 1.00 63.09 377 ALA A N 1
ATOM 3017 C CA . ALA A 1 377 ? 6.443 -11.568 -42.056 1.00 63.09 377 ALA A CA 1
ATOM 3018 C C . ALA A 1 377 ? 4.920 -11.583 -42.032 1.00 63.09 377 ALA A C 1
ATOM 3020 O O . ALA A 1 377 ? 4.284 -12.158 -42.917 1.00 63.09 377 ALA A O 1
ATOM 3021 N N . ASN A 1 378 ? 4.339 -10.986 -40.989 1.00 63.94 378 ASN A N 1
ATOM 3022 C CA . ASN A 1 378 ? 2.892 -10.974 -40.745 1.00 63.94 378 ASN A CA 1
ATOM 3023 C C . ASN A 1 378 ? 2.247 -12.373 -40.855 1.00 63.94 378 ASN A C 1
ATOM 3025 O O . ASN A 1 378 ? 1.110 -12.526 -41.292 1.00 63.94 378 ASN A O 1
ATOM 3029 N N . GLY A 1 379 ? 2.992 -13.409 -40.453 1.00 60.66 379 GLY A N 1
ATOM 3030 C CA . GLY A 1 379 ? 2.548 -14.804 -40.487 1.00 60.66 379 GLY A CA 1
ATOM 3031 C C . GLY A 1 379 ? 2.751 -15.547 -41.805 1.00 60.66 379 GLY A C 1
ATOM 3032 O O . GLY A 1 379 ? 2.427 -16.730 -41.862 1.00 60.66 379 GLY A O 1
ATOM 3033 N N . CYS A 1 380 ? 3.330 -14.915 -42.825 1.00 65.38 380 CYS A N 1
ATOM 3034 C CA . CYS A 1 380 ? 3.691 -15.561 -44.085 1.00 65.38 380 CYS A CA 1
ATOM 3035 C C . CYS A 1 380 ? 5.193 -15.862 -44.128 1.00 65.38 380 CYS A C 1
ATOM 3037 O O . CYS A 1 380 ? 6.002 -14.969 -43.882 1.00 65.38 380 CYS A O 1
ATOM 3039 N N . ASN A 1 381 ? 5.572 -17.094 -44.468 1.00 69.31 381 ASN A N 1
ATOM 3040 C CA . ASN A 1 381 ? 6.968 -17.452 -44.727 1.00 69.31 381 ASN A CA 1
ATOM 3041 C C . ASN A 1 381 ? 7.457 -16.733 -46.001 1.00 69.31 381 ASN A C 1
ATOM 3043 O O . ASN A 1 381 ? 6.774 -16.748 -47.029 1.00 69.31 381 ASN A O 1
ATOM 3047 N N . ILE A 1 382 ? 8.609 -16.068 -45.917 1.00 65.25 382 ILE A N 1
ATOM 3048 C CA . ILE A 1 382 ? 9.249 -15.362 -47.027 1.00 65.25 382 ILE A CA 1
ATOM 3049 C C . ILE A 1 382 ? 10.401 -16.219 -47.552 1.00 65.25 382 ILE A C 1
ATOM 3051 O O . ILE A 1 382 ? 11.347 -16.518 -46.825 1.00 65.25 382 ILE A O 1
ATOM 3055 N N . ASN A 1 383 ? 10.374 -16.520 -48.853 1.00 53.62 383 ASN A N 1
ATOM 3056 C CA . ASN A 1 383 ? 11.507 -17.136 -49.541 1.00 53.62 383 ASN A CA 1
ATOM 3057 C C . ASN A 1 383 ? 12.733 -16.214 -49.497 1.00 53.62 383 ASN A C 1
ATOM 3059 O O . ASN A 1 383 ? 12.723 -15.125 -50.074 1.00 53.62 383 ASN A O 1
ATOM 3063 N N . THR A 1 384 ? 13.810 -16.675 -48.866 1.00 53.62 384 THR A N 1
ATOM 3064 C CA . THR A 1 384 ? 15.098 -15.978 -48.826 1.00 53.62 384 THR A CA 1
ATOM 3065 C C . THR A 1 384 ? 16.061 -16.595 -49.845 1.00 53.62 384 THR A C 1
ATOM 3067 O O . THR A 1 384 ? 16.242 -17.809 -49.905 1.00 53.62 384 THR A O 1
ATOM 3070 N N . ALA A 1 385 ? 16.687 -15.767 -50.687 1.00 45.91 385 ALA A N 1
ATOM 3071 C CA . ALA A 1 385 ? 17.774 -16.207 -51.560 1.00 45.91 385 ALA A CA 1
ATOM 3072 C C . ALA A 1 385 ? 19.106 -16.010 -50.825 1.00 45.91 385 ALA A C 1
ATOM 3074 O O . ALA A 1 385 ? 19.507 -14.882 -50.544 1.00 45.91 385 ALA A O 1
ATOM 3075 N N . VAL A 1 386 ? 19.788 -17.105 -50.489 1.00 41.09 386 VAL A N 1
ATOM 3076 C CA . VAL A 1 386 ? 21.107 -17.061 -49.845 1.00 41.09 386 VAL A CA 1
ATOM 3077 C C . VAL A 1 386 ? 22.168 -16.821 -50.924 1.00 41.09 386 VAL A C 1
ATOM 3079 O O . VAL A 1 386 ? 22.465 -17.723 -51.705 1.00 41.09 386 VAL A O 1
ATOM 3082 N N . GLN A 1 387 ? 22.758 -15.623 -50.981 1.00 39.31 387 GLN A N 1
ATOM 3083 C CA . GLN A 1 387 ? 24.045 -15.426 -51.659 1.00 39.31 387 GLN A CA 1
ATOM 3084 C C . GLN A 1 387 ? 25.176 -15.590 -50.640 1.00 39.31 387 GLN A C 1
ATOM 3086 O O . GLN A 1 387 ? 25.104 -15.109 -49.515 1.00 39.31 387 GLN A O 1
ATOM 3091 N N . THR A 1 388 ? 26.199 -16.352 -51.017 1.00 34.22 388 THR A N 1
ATOM 3092 C CA . THR A 1 388 ? 27.330 -16.741 -50.169 1.00 34.22 388 THR A CA 1
ATOM 3093 C C . THR A 1 388 ? 28.119 -15.528 -49.672 1.00 34.22 388 THR A C 1
ATOM 3095 O O . THR A 1 388 ? 28.781 -14.852 -50.457 1.00 34.22 388 THR A O 1
ATOM 3098 N N . GLY A 1 389 ? 28.067 -15.310 -48.357 1.00 37.44 389 GLY A N 1
ATOM 3099 C CA . GLY A 1 389 ? 28.631 -14.168 -47.634 1.00 37.44 389 GLY A CA 1
ATOM 3100 C C . GLY A 1 389 ? 27.525 -13.549 -46.780 1.00 37.44 389 GLY A C 1
ATOM 3101 O O . GLY A 1 389 ? 26.473 -13.229 -47.310 1.00 37.44 389 GLY A O 1
ATOM 3102 N N . VAL A 1 390 ? 27.704 -13.466 -45.458 1.00 39.62 390 VAL A N 1
ATOM 3103 C CA . VAL A 1 390 ? 26.634 -13.125 -44.497 1.00 39.62 390 VAL A CA 1
ATOM 3104 C C . VAL A 1 390 ? 26.138 -11.687 -44.694 1.00 39.62 390 VAL A C 1
ATOM 3106 O O . VAL A 1 390 ? 26.582 -10.770 -44.012 1.00 39.62 390 VAL A O 1
ATOM 3109 N N . ILE A 1 391 ? 25.207 -11.504 -45.630 1.00 43.22 391 ILE A N 1
ATOM 3110 C CA . ILE A 1 391 ? 24.290 -10.372 -45.751 1.00 43.22 391 ILE A CA 1
ATOM 3111 C C . ILE A 1 391 ? 22.967 -10.958 -46.259 1.00 43.22 391 ILE A C 1
ATOM 3113 O O . ILE A 1 391 ? 22.868 -11.408 -47.398 1.00 43.22 391 ILE A O 1
ATOM 3117 N N . HIS A 1 392 ? 21.946 -10.990 -45.402 1.00 43.44 392 HIS A N 1
ATOM 3118 C CA . HIS A 1 392 ? 20.587 -11.311 -45.835 1.00 43.44 392 HIS A CA 1
ATOM 3119 C C . HIS A 1 392 ? 19.984 -10.063 -46.484 1.00 43.44 392 HIS A C 1
ATOM 3121 O O . HIS A 1 392 ? 19.598 -9.121 -45.795 1.00 43.44 392 HIS A O 1
ATOM 3127 N N . THR A 1 393 ? 19.935 -10.039 -47.812 1.00 44.34 393 THR A N 1
ATOM 3128 C CA . THR A 1 393 ? 19.330 -8.944 -48.576 1.00 44.34 393 THR A CA 1
ATOM 3129 C C . THR A 1 393 ? 17.845 -9.224 -48.798 1.00 44.34 393 THR A C 1
ATOM 3131 O O . THR A 1 393 ? 17.476 -10.268 -49.337 1.00 44.34 393 THR A O 1
ATOM 3134 N N . LEU A 1 394 ? 16.982 -8.299 -48.373 1.00 43.91 394 LEU A N 1
ATOM 3135 C CA . LEU A 1 394 ? 15.534 -8.411 -48.537 1.00 43.91 394 LEU A CA 1
ATOM 3136 C C . LEU A 1 394 ? 15.121 -8.001 -49.958 1.00 43.91 394 LEU A C 1
ATOM 3138 O O . LEU A 1 394 ? 15.490 -6.929 -50.438 1.00 43.91 394 LEU A O 1
ATOM 3142 N N . PHE A 1 395 ? 14.302 -8.830 -50.602 1.00 43.53 395 PHE A N 1
ATOM 3143 C CA . PHE A 1 395 ? 13.680 -8.535 -51.892 1.00 43.53 395 PHE A CA 1
ATOM 3144 C C . PHE A 1 395 ? 12.158 -8.499 -51.738 1.00 43.53 395 PHE A C 1
ATOM 3146 O O . PHE A 1 395 ? 11.577 -9.396 -51.131 1.00 43.53 395 PHE A O 1
ATOM 3153 N N . ILE A 1 396 ? 11.504 -7.494 -52.328 1.00 38.88 396 ILE A N 1
ATOM 3154 C CA . ILE A 1 396 ? 10.037 -7.400 -52.406 1.00 38.88 396 ILE A CA 1
ATOM 3155 C C . ILE A 1 396 ? 9.650 -7.253 -53.880 1.00 38.88 396 ILE A C 1
ATOM 3157 O O . ILE A 1 396 ? 10.129 -6.350 -54.563 1.00 38.88 396 ILE A O 1
ATOM 3161 N N . ASN A 1 397 ? 8.803 -8.154 -54.393 1.00 36.16 397 ASN A N 1
ATOM 3162 C CA . ASN A 1 397 ? 8.347 -8.174 -55.794 1.00 36.16 397 ASN A CA 1
ATOM 3163 C C . ASN A 1 397 ? 9.487 -8.123 -56.837 1.00 36.16 397 ASN A C 1
ATOM 3165 O O . ASN A 1 397 ? 9.353 -7.509 -57.892 1.00 36.16 397 ASN A O 1
ATOM 3169 N N . GLY A 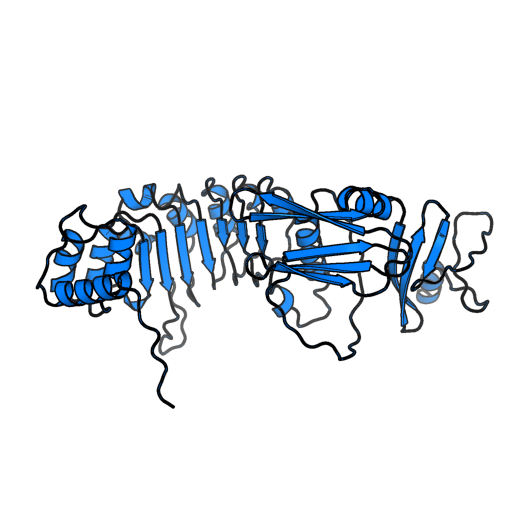1 398 ? 10.632 -8.744 -56.532 1.00 38.34 398 GLY A N 1
ATOM 3170 C CA . GLY A 1 398 ? 11.812 -8.763 -57.406 1.00 38.34 398 GLY A CA 1
ATOM 3171 C C . GLY A 1 398 ? 12.682 -7.504 -57.345 1.00 38.34 398 GLY A C 1
ATOM 3172 O O . GLY A 1 398 ? 13.704 -7.448 -58.020 1.00 38.34 398 GLY A O 1
ATOM 3173 N N . THR A 1 399 ? 12.322 -6.513 -56.526 1.00 39.50 399 THR A N 1
ATOM 3174 C CA . THR A 1 399 ? 13.154 -5.328 -56.279 1.00 39.50 399 THR A CA 1
ATOM 3175 C C . THR A 1 399 ? 13.961 -5.513 -54.998 1.00 39.50 399 THR A C 1
ATOM 3177 O O . THR A 1 399 ? 13.409 -5.847 -53.948 1.00 39.50 399 THR A O 1
ATOM 3180 N N . GLN A 1 400 ? 15.277 -5.321 -55.100 1.00 50.50 400 GLN A N 1
ATOM 3181 C CA . GLN A 1 400 ? 16.197 -5.356 -53.967 1.00 50.50 400 GLN A CA 1
ATOM 3182 C C . GLN A 1 400 ? 15.973 -4.130 -53.084 1.00 50.50 400 GLN A C 1
ATOM 3184 O O . GLN A 1 400 ? 15.994 -3.003 -53.579 1.00 50.50 400 GLN A O 1
ATOM 3189 N N . ILE A 1 401 ? 15.782 -4.342 -51.785 1.00 50.91 401 ILE A N 1
ATOM 3190 C CA . ILE A 1 401 ? 15.727 -3.246 -50.820 1.00 50.91 401 ILE A CA 1
ATOM 3191 C C . ILE A 1 401 ? 17.168 -2.901 -50.408 1.00 50.91 401 ILE A C 1
ATOM 3193 O O . ILE A 1 401 ? 17.885 -3.802 -49.958 1.00 50.91 401 ILE A O 1
ATOM 3197 N N . PRO A 1 402 ? 17.619 -1.639 -50.572 1.00 46.97 402 PRO A N 1
ATOM 3198 C CA . PRO A 1 402 ? 18.964 -1.231 -50.183 1.00 46.97 402 PRO A CA 1
ATOM 3199 C C . PRO A 1 402 ? 19.186 -1.410 -48.683 1.00 46.97 402 PRO A C 1
ATOM 3201 O O . PRO A 1 402 ? 18.287 -1.190 -47.868 1.00 46.97 402 PRO A O 1
ATOM 3204 N N . SER A 1 403 ? 20.402 -1.785 -48.311 1.00 48.84 403 SER A N 1
ATOM 3205 C CA . SER A 1 403 ? 20.819 -1.860 -46.916 1.00 48.84 403 SER A CA 1
ATOM 3206 C C . SER A 1 403 ? 20.849 -0.470 -46.266 1.00 48.84 403 SER A C 1
ATOM 3208 O O . SER A 1 403 ? 21.035 0.553 -46.929 1.00 48.84 403 SER A O 1
ATOM 3210 N N . MET A 1 404 ? 20.736 -0.418 -44.934 1.00 41.97 404 MET A N 1
ATOM 3211 C CA . MET A 1 404 ? 20.865 0.838 -44.176 1.00 41.97 404 MET A CA 1
ATOM 3212 C C . MET A 1 404 ? 22.196 1.566 -44.434 1.00 41.97 404 MET A C 1
ATOM 3214 O O . MET A 1 404 ? 22.241 2.793 -44.398 1.00 41.97 404 MET A O 1
ATOM 3218 N N . ALA A 1 405 ? 23.270 0.831 -44.740 1.00 42.91 405 ALA A N 1
ATOM 3219 C CA . ALA A 1 405 ? 24.564 1.411 -45.097 1.00 42.91 405 ALA A CA 1
ATOM 3220 C C . ALA A 1 405 ? 24.538 2.120 -46.466 1.00 42.91 405 ALA A C 1
ATOM 3222 O O . ALA A 1 405 ? 25.150 3.173 -46.627 1.00 42.91 405 ALA A O 1
ATOM 3223 N N . GLU A 1 406 ? 23.794 1.584 -47.437 1.00 45.03 406 GLU A N 1
ATOM 3224 C CA . GLU A 1 406 ? 23.633 2.178 -48.771 1.00 45.03 406 GLU A CA 1
ATOM 3225 C C . GLU A 1 406 ? 22.721 3.411 -48.734 1.00 45.03 406 GLU A C 1
ATOM 3227 O O . GLU A 1 406 ? 23.010 4.411 -49.388 1.00 45.03 406 GLU A O 1
ATOM 3232 N N . LEU A 1 407 ? 21.671 3.394 -47.906 1.00 42.00 407 LEU A N 1
ATOM 3233 C CA . LEU A 1 407 ? 20.808 4.562 -47.686 1.00 42.00 407 LEU A CA 1
ATOM 3234 C C . LEU A 1 407 ? 21.557 5.711 -46.988 1.00 42.00 407 LEU A C 1
ATOM 3236 O O . LEU A 1 407 ? 21.350 6.877 -47.326 1.00 42.00 407 LEU A O 1
ATOM 3240 N N . ALA A 1 408 ? 22.469 5.395 -46.063 1.00 38.19 408 ALA A N 1
ATOM 3241 C CA . ALA A 1 408 ? 23.302 6.388 -45.386 1.00 38.19 408 ALA A CA 1
ATOM 3242 C C . ALA A 1 408 ? 24.319 7.065 -46.329 1.00 38.19 408 ALA A C 1
ATOM 3244 O O . ALA A 1 408 ? 24.581 8.260 -46.189 1.00 38.19 408 ALA A O 1
ATOM 3245 N N . ALA A 1 409 ? 24.855 6.331 -47.311 1.00 40.00 409 ALA A N 1
ATOM 3246 C CA . ALA A 1 409 ? 25.787 6.865 -48.306 1.00 40.00 409 ALA A CA 1
ATOM 3247 C C . ALA A 1 409 ? 25.113 7.818 -49.312 1.00 40.00 409 ALA A C 1
ATOM 3249 O O . ALA A 1 409 ? 25.735 8.778 -49.755 1.00 40.00 409 ALA A O 1
ATOM 3250 N N . VAL A 1 410 ? 23.835 7.592 -49.633 1.00 42.34 410 VAL A N 1
ATOM 3251 C CA . VAL A 1 410 ? 23.041 8.472 -50.513 1.00 42.34 410 VAL A CA 1
ATOM 3252 C C . VAL A 1 410 ? 22.580 9.740 -49.787 1.00 42.34 410 VAL A C 1
ATOM 3254 O O . VAL A 1 410 ? 22.434 10.785 -50.405 1.00 42.34 410 VAL A O 1
ATOM 3257 N N . ALA A 1 411 ? 22.387 9.681 -48.467 1.00 38.84 411 ALA A N 1
ATOM 3258 C CA . ALA A 1 411 ? 22.034 10.849 -47.654 1.00 38.84 411 ALA A CA 1
ATOM 3259 C C . ALA A 1 411 ? 23.226 11.783 -47.353 1.00 38.84 411 ALA A C 1
ATOM 3261 O O . ALA A 1 411 ? 23.033 12.863 -46.797 1.00 38.84 411 ALA A O 1
ATOM 3262 N N . SER A 1 412 ? 24.452 11.363 -47.682 1.00 42.53 412 SER A N 1
ATOM 3263 C CA . SER A 1 412 ? 25.692 12.126 -47.469 1.00 42.53 412 SER A CA 1
ATOM 3264 C C . SER A 1 412 ? 26.362 12.603 -48.770 1.00 42.53 412 SER A C 1
ATOM 3266 O O . SER A 1 412 ? 27.460 13.161 -48.724 1.00 42.53 412 SER A O 1
ATOM 3268 N N . SER A 1 413 ? 25.675 12.451 -49.907 1.00 37.31 413 SER A N 1
ATOM 3269 C CA . SER A 1 413 ? 25.970 13.067 -51.211 1.00 37.31 413 SER A CA 1
ATOM 3270 C C . SER A 1 413 ? 24.888 14.072 -51.574 1.00 37.31 413 SER A C 1
ATOM 3272 O O . SER A 1 413 ? 25.238 15.157 -52.086 1.00 37.31 413 SER A O 1
#

Sequence (413 aa):
MDKIVTLKSLKELAILKSAEAFQKSQIQIPAGKLTNEENNELFEQIPAHFSAENSDRMIENFNLTRLILNSRDLKPDLLKISHSMNLEDFELNLKKEVTPFGGVTKFDLPTALLQCLNPETRQKLRTLKIEASTHRFVRGWAQQLCQLVPNLQSLSIHDFPIAKYEFRTICSSLKFLTTLEISRMEIPTLNGISKLQNLKNLIMNSINCLNFEDLFNLRNLEYLDLSALRSMFHSDDDLDLSRQAVEVYVTFMFHETVTLSSSATAAASSDAVMPDGDCVATWNVPLHAKVHRIEFEHGTTTGKRVIRVDGKLGDMKCNINVEALGTFAYEYSLDVNGKTFNKFKEEQNKKLHSWETTIAGNDWRVVLDKETMEIWANGCNINTAVQTGVIHTLFINGTQIPSMAELAAVASS

Organism: Caenorhabditis briggsae (NCBI:txid6238)

pLDDT: mean 70.23, std 20.22, range [22.28, 98.44]

Foldseek 3Di:
DPPPDDDDDPLLVVLLVVLVCVVVVNDAAAPPPDDLVSLQSSVVSNDPPDDLVCLVSLLRRGAHQEDAEEPVQLDLSSLSNLQSHQHQEYEYHYDDDCDPVNDADADAPLVSVPSRYYPNNQARHAYYAYHHARHHYDPPSLQSSCVSRQAYAEYADAHEEDDQVSLLSNLQRNQNHQYYHYEHYAHAENPNVLSNQNHAEYHYECYDYDDDVSVVSRPNHNYYHHHHVVVVDPDPPCVNVVVRVVLSVVCSVPVDHDDDDDDDDDDDDDDDDDDDDFWDDWDFCDDQQGGKIWTWGQDPPVRDIDIDIPDDPPPKDKDWDWADDPDPDIDIWIDINNHTSSVNVVVCVVQKDWDWDADPNRIWIWIQRPVVRWIGINRRTDDWDDDPDPDGWDDDPNDTDDDPVVVVVVVVD

Secondary structure (DSSP, 8-state):
-----PPPPHHHHHHHHHHHHHHTT-----TTSS-HHHHHHHHHTS-S---HHHHHHHHHH---SEEEEEGGG-SHHHHHHHHTS--SEEEEEE-----TT----EE-HHHHHHHH--HHHHHH--EEEEEETTPEEPTTHHHHHHHHSTT-SEEEEESS---HHHHHHHHHH-TT-SEEE-TT---S--TTGGG-TT--EEE-TT---S--GGGGG-TT--EEE-TTGGGG--SGGGHHHHHHHHHHHHHHH-SS--------PPPP--------TTEEEEEEEE-SS-EEEEEEEE-TTT--EEEEESS--TT--EEEEEEEETTTEEEEEEEETTEEHHHHHHHHHHHEEEEEEEETTEEEEEEEETTT--EEETTEEEPP---SSS----EETTEEPPPHHHHHHHTT-